Protein 3R1W (pdb70)

Solvent-accessible surface area: 18401 Å² total; per-residue (Å²): 111,15,57,11,62,6,100,71,80,67,14,72,74,26,109,135,17,0,8,0,70,23,1,5,0,0,0,50,1,84,5,21,59,18,2,1,0,0,0,13,0,0,0,0,1,20,45,39,68,2,116,3,12,21,100,1,3,1,9,0,18,0,3,0,2,1,16,30,57,19,143,72,41,113,55,13,75,42,0,38,2,12,46,16,0,17,0,6,6,8,0,0,0,20,3,0,52,3,16,47,73,1,40,2,14,23,20,0,2,0,22,33,24,0,72,1,65,53,33,0,16,1,23,27,27,1,22,0,40,86,48,84,77,0,84,51,14,49,8,6,99,23,86,87,7,71,101,74,95,83,8,56,134,114,41,99,55,49,2,78,67,6,3,27,12,21,30,131,6,0,58,92,0,45,90,62,28,7,59,101,147,61,2,56,11,64,4,98,76,78,67,15,53,78,29,108,137,18,0,8,0,58,24,1,4,0,0,0,33,1,76,6,19,57,19,2,2,0,0,0,12,0,1,0,0,1,20,44,37,60,0,66,10,18,25,102,1,4,2,8,1,18,0,2,0,2,2,15,31,59,22,127,55,42,116,57,10,78,39,0,59,4,14,48,12,1,18,0,7,6,9,0,0,0,21,3,0,55,2,17,47,63,1,43,0,12,21,20,0,2,0,31,30,23,0,78,2,67,52,30,0,20,1,12,28,26,1,24,0,38,82,46,76,70,0,83,51,19,48,7,5,102,29,89,88,3,71,96,82,95,86,31,70,91,114,42,99,48,49,4,70,64,8,2,21,17,20,25,129,5,0,65,92,0,48,92,63,24,8,47,84,148,60,3,57,11,64,6,101,72,78,68,14,97,65,28,110,135,17,0,8,0,60,24,1,5,0,0,0,35,2,67,5,20,57,18,0,2,0,0,0,12,0,0,0,0,1,20,42,37,59,0,70,9,17,20,93,1,3,0,8,0,18,0,2,0,3,2,17,30,60,21,122,60,44,116,56,11,75,38,0,61,5,13,48,15,0,18,0,6,5,9,0,0,0,21,3,0,56,3,17,47,73,1,43,1,13,27,21,0,3,0,30,28,23,0,75,1,68,52,31,0,22,1,20,28,26,1,24,0,39,82,47,81,66,0,82,53,12,51,12,4,113,30,89,84,4,92,96,78,96,82,12,67,76,79,39,107,64,50,5,79,71,6,2,19,18,21,27,126,4,0,58,95,0,44,94,60,25,8,46,82

Structure (mmCIF, N/CA/C/O backbone):
data_3R1W
#
_entry.id   3R1W
#
_cell.length_a   54.071
_cell.length_b   89.943
_cell.length_c   54.720
_cell.angle_alpha   90.00
_cell.angle_beta   96.37
_cell.angle_gamma   90.00
#
_symmetry.space_group_name_H-M   'P 1 21 1'
#
loop_
_entity.id
_entity.type
_entity.pdbx_description
1 polymer 'carbonic anhydrase'
2 water water
#
loop_
_atom_site.group_PDB
_atom_site.id
_atom_site.type_symbol
_atom_site.label_atom_id
_atom_site.label_alt_id
_atom_site.label_comp_id
_atom_site.label_asym_id
_atom_site.label_entity_id
_atom_site.label_seq_id
_atom_site.pdbx_PDB_ins_code
_atom_site.Cartn_x
_atom_site.Cartn_y
_atom_site.Cartn_z
_atom_site.occupancy
_atom_site.B_iso_or_equiv
_atom_site.auth_seq_id
_atom_site.auth_comp_id
_atom_site.auth_asym_id
_atom_site.auth_atom_id
_atom_site.pdbx_PDB_model_num
ATOM 1 N N . THR A 1 10 ? 3.690 56.867 37.836 1.00 26.22 10 THR A N 1
ATOM 2 C CA . THR A 1 10 ? 2.935 55.712 37.355 1.00 16.72 10 THR A CA 1
ATOM 3 C C . THR A 1 10 ? 2.540 54.762 38.484 1.00 8.38 10 THR A C 1
ATOM 4 O O . THR A 1 10 ? 2.429 53.550 38.284 1.00 12.89 10 THR A O 1
ATOM 8 N N . SER A 1 11 ? 2.320 55.313 39.671 1.00 8.76 11 SER A N 1
ATOM 9 C CA . SER A 1 11 ? 1.863 54.511 40.803 1.00 6.28 11 SER A CA 1
ATOM 10 C C . SER A 1 11 ? 0.355 54.266 40.790 1.00 8.78 11 SER A C 1
ATOM 11 O O . SER A 1 11 ? -0.132 53.369 41.485 1.00 13.05 11 SER A O 1
ATOM 14 N N . VAL A 1 12 ? -0.383 55.086 40.040 1.00 8.08 12 VAL A N 1
ATOM 15 C CA . VAL A 1 12 ? -1.835 54.956 39.973 1.00 8.25 12 VAL A CA 1
ATOM 16 C C . VAL A 1 12 ? -2.255 54.946 38.501 1.00 11.53 12 VAL A C 1
ATOM 17 O O . VAL A 1 12 ? -2.331 55.994 37.857 1.00 13.80 12 VAL A O 1
ATOM 21 N N . ARG A 1 13 ? -2.548 53.761 37.986 1.00 6.32 13 ARG A N 1
ATOM 22 C CA . ARG A 1 13 ? -2.620 53.563 36.545 1.00 5.95 13 ARG A CA 1
ATOM 23 C C . ARG A 1 13 ? -4.017 53.265 36.045 1.00 7.98 13 ARG A C 1
ATOM 24 O O . ARG A 1 13 ? -4.721 52.422 36.597 1.00 8.26 13 ARG A O 1
ATOM 32 N N . THR A 1 14 ? -4.400 53.957 34.980 1.00 9.26 14 THR A N 1
ATOM 33 C CA . THR A 1 14 ? -5.644 53.669 34.282 1.00 9.36 14 THR A CA 1
ATOM 34 C C . THR A 1 14 ? -5.470 52.394 33.459 1.00 9.58 14 THR A C 1
ATOM 35 O O . THR A 1 14 ? -4.428 52.183 32.829 1.00 9.20 14 THR A O 1
ATOM 39 N N . TYR A 1 15 ? -6.485 51.543 33.482 1.00 10.40 15 TYR A N 1
ATOM 40 C CA . TYR A 1 15 ? -6.451 50.269 32.777 1.00 11.26 15 TYR A CA 1
ATOM 41 C C . TYR A 1 15 ? -7.745 50.095 32.000 1.00 11.46 15 TYR A C 1
ATOM 42 O O . TYR A 1 15 ? -8.828 50.039 32.588 1.00 8.53 15 TYR A O 1
ATOM 51 N N . GLN A 1 16 ? -7.625 50.004 30.677 1.00 13.91 16 GLN A N 1
ATOM 52 C CA . GLN A 1 16 ? -8.790 49.864 29.808 1.00 13.29 16 GLN A CA 1
ATOM 53 C C . GLN A 1 16 ? -9.828 50.930 30.139 1.00 11.50 16 GLN A C 1
ATOM 54 O O . GLN A 1 16 ? -11.019 50.646 30.248 1.00 12.94 16 GLN A O 1
ATOM 60 N N . GLY A 1 17 ? -9.360 52.160 30.314 1.00 10.12 17 GLY A N 1
ATOM 61 C CA . GLY A 1 17 ? -10.254 53.279 30.548 1.00 11.49 17 GLY A CA 1
ATOM 62 C C . GLY A 1 17 ? -10.748 53.439 31.974 1.00 13.66 17 GLY A C 1
ATOM 63 O O . GLY A 1 17 ? -11.426 54.422 32.283 1.00 13.26 17 GLY A O 1
ATOM 64 N N . ILE A 1 18 ? -10.417 52.488 32.844 1.00 10.16 18 ILE A N 1
ATOM 65 C CA . ILE A 1 18 ? -10.823 52.557 34.252 1.00 8.73 18 ILE A CA 1
ATOM 66 C C . ILE A 1 18 ? -9.687 53.087 35.123 1.00 10.62 18 ILE A C 1
ATOM 67 O O . ILE A 1 18 ? -8.589 52.520 35.132 1.00 11.62 18 ILE A O 1
ATOM 72 N N . SER A 1 19 ? -9.944 54.179 35.841 1.00 9.11 19 SER A N 1
ATOM 73 C CA . SER A 1 19 ? -8.935 54.781 36.714 1.00 13.08 19 SER A CA 1
ATOM 74 C C . SER A 1 19 ? -9.268 54.516 38.178 1.00 9.25 19 SER A C 1
ATOM 75 O O . SER A 1 19 ? -10.428 54.629 38.584 1.00 11.36 19 SER A O 1
ATOM 78 N N . PRO A 1 20 ? -8.253 54.163 38.979 1.00 8.49 20 PRO A N 1
ATOM 79 C CA . PRO A 1 20 ? -8.499 53.999 40.416 1.00 6.72 20 PRO A CA 1
ATOM 80 C C . PRO A 1 20 ? -9.192 55.224 41.009 1.00 11.37 20 PRO A C 1
ATOM 81 O O . PRO A 1 20 ? -8.888 56.356 40.626 1.00 11.71 20 PRO A O 1
ATOM 85 N N . LYS A 1 21 ? -10.136 54.989 41.914 1.00 6.94 21 LYS A N 1
ATOM 86 C CA . LYS A 1 21 ? -10.872 56.066 42.561 1.00 8.83 21 LYS A CA 1
ATOM 87 C C . LYS A 1 21 ? -10.320 56.259 43.964 1.00 15.81 21 LYS A C 1
ATOM 88 O O . LYS A 1 21 ? -10.360 55.336 44.774 1.00 13.70 21 LYS A O 1
ATOM 91 N N . LEU A 1 22 ? -9.790 57.444 44.243 1.00 14.01 22 LEU A N 1
ATOM 92 C CA . LEU A 1 22 ? -9.173 57.706 45.541 1.00 11.63 22 LEU A CA 1
ATOM 93 C C . LEU A 1 22 ? -10.030 58.659 46.364 1.00 16.20 22 LEU A C 1
ATOM 94 O O . LEU A 1 22 ? -10.491 59.683 45.858 1.00 17.10 22 LEU A O 1
ATOM 99 N N . GLY A 1 23 ? -10.253 58.315 47.629 1.00 13.21 23 GLY A N 1
ATOM 100 C CA . GLY A 1 23 ? -11.022 59.166 48.517 1.00 12.15 23 GLY A CA 1
ATOM 101 C C . GLY A 1 23 ? -10.200 60.337 49.024 1.00 13.37 23 GLY A C 1
ATOM 102 O O . GLY A 1 23 ? -9.116 60.623 48.513 1.00 15.34 23 GLY A O 1
ATOM 103 N N . GLU A 1 24 ? -10.704 61.006 50.053 1.00 7.55 24 GLU A N 1
ATOM 104 C CA . GLU A 1 24 ? -10.030 62.178 50.603 1.00 8.80 24 GLU A CA 1
ATOM 105 C C . GLU A 1 24 ? -8.760 61.799 51.362 1.00 9.90 24 GLU A C 1
ATOM 106 O O . GLU A 1 24 ? -8.775 60.877 52.173 1.00 7.98 24 GLU A O 1
ATOM 112 N N . ARG A 1 25 ? -7.673 62.521 51.095 1.00 10.03 25 ARG A N 1
ATOM 113 C CA . ARG A 1 25 ? -6.429 62.370 51.851 1.00 7.93 25 ARG A CA 1
ATOM 114 C C . ARG A 1 25 ? -5.816 60.972 51.727 1.00 10.86 25 ARG A C 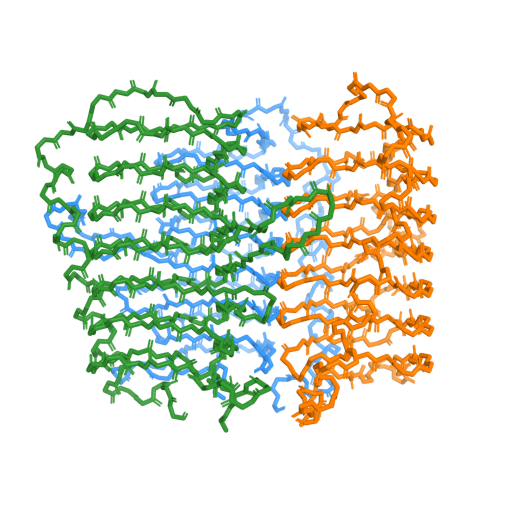1
ATOM 115 O O . ARG A 1 25 ? -5.149 60.505 52.643 1.00 9.48 25 ARG A O 1
ATOM 123 N N . VAL A 1 26 ? -6.047 60.298 50.606 1.00 4.50 26 VAL A N 1
ATOM 124 C CA . VAL A 1 26 ? -5.431 58.988 50.413 1.00 7.54 26 VAL A CA 1
ATOM 125 C C . VAL A 1 26 ? -3.934 59.147 50.129 1.00 6.14 26 VAL A C 1
ATOM 126 O O . VAL A 1 26 ? -3.535 60.016 49.356 1.00 8.62 26 VAL A O 1
ATOM 130 N N . PHE A 1 27 ? -3.114 58.320 50.769 1.00 5.85 27 PHE A N 1
ATOM 131 C CA . PHE A 1 27 ? -1.678 58.290 50.503 1.00 7.29 27 PHE A CA 1
ATOM 132 C C . PHE A 1 27 ? -1.339 57.051 49.694 1.00 6.26 27 PHE A C 1
ATOM 133 O O . PHE A 1 27 ? -1.629 55.928 50.115 1.00 8.72 27 PHE A O 1
ATOM 141 N N . VAL A 1 28 ? -0.753 57.259 48.520 1.00 7.48 28 VAL A N 1
ATOM 142 C CA . VAL A 1 28 ? -0.188 56.153 47.750 1.00 3.51 28 VAL A CA 1
ATOM 143 C C . VAL A 1 28 ? 1.282 56.469 47.523 1.00 3.42 28 VAL A C 1
ATOM 144 O O . VAL A 1 28 ? 1.620 57.441 46.832 1.00 6.91 28 VAL A O 1
ATOM 148 N N . ASP A 1 29 ? 2.176 55.657 48.086 1.00 3.47 29 ASP A N 1
ATOM 149 C CA . ASP A 1 29 ? 3.588 55.911 47.864 1.00 6.23 29 ASP A CA 1
ATOM 150 C C . ASP A 1 29 ? 3.924 55.866 46.371 1.00 6.73 29 ASP A C 1
ATOM 151 O O . ASP A 1 29 ? 3.353 55.081 45.622 1.00 5.76 29 ASP A O 1
ATOM 156 N N . ARG A 1 30 ? 4.853 56.711 45.942 1.00 5.74 30 ARG A N 1
ATOM 157 C CA . ARG A 1 30 ? 5.217 56.761 44.531 1.00 6.73 30 ARG A CA 1
ATOM 158 C C . ARG A 1 30 ? 5.801 55.430 44.026 1.00 8.30 30 ARG A C 1
ATOM 159 O O . ARG A 1 30 ? 5.838 55.175 42.819 1.00 7.00 30 ARG A O 1
ATOM 167 N N . SER A 1 31 ? 6.262 54.590 44.945 1.00 9.32 31 SER A N 1
ATOM 168 C CA . SER A 1 31 ? 6.851 53.294 44.573 1.00 9.30 31 SER A CA 1
ATOM 169 C C . SER A 1 31 ? 5.835 52.156 44.555 1.00 7.02 31 SER A C 1
ATOM 170 O O . SER A 1 31 ? 6.180 51.031 44.199 1.00 7.44 31 SER A O 1
ATOM 173 N N . SER A 1 32 ? 4.596 52.421 44.963 1.00 3.03 32 SER A N 1
ATOM 174 C CA . SER A 1 32 ? 3.593 51.362 44.910 1.00 5.89 32 SER A CA 1
ATOM 175 C C . SER A 1 32 ? 2.963 51.337 43.522 1.00 5.68 32 SER A C 1
ATOM 176 O O . SER A 1 32 ? 3.165 52.249 42.722 1.00 7.27 32 SER A O 1
ATOM 179 N N . VAL A 1 33 ? 2.209 50.286 43.232 1.00 3.64 33 VAL A N 1
ATOM 180 C CA . VAL A 1 33 ? 1.612 50.154 41.906 1.00 3.20 33 VAL A CA 1
ATOM 181 C C . VAL A 1 33 ? 0.144 49.801 42.065 1.00 6.91 33 VAL A C 1
ATOM 182 O O . VAL A 1 33 ? -0.177 48.715 42.543 1.00 6.27 33 VAL A O 1
ATOM 186 N N . ILE A 1 34 ? -0.737 50.726 41.675 1.00 4.72 34 ILE A N 1
ATOM 187 C CA . ILE A 1 34 ? -2.182 50.489 41.707 1.00 3.24 34 ILE A CA 1
ATOM 188 C C . ILE A 1 34 ? -2.732 50.573 40.287 1.00 5.43 34 ILE A C 1
ATOM 189 O O . ILE A 1 34 ? -2.502 51.554 39.579 1.00 7.13 34 ILE A O 1
ATOM 194 N N . ILE A 1 35 ? -3.433 49.524 39.869 1.00 5.24 35 ILE A N 1
ATOM 195 C CA . ILE A 1 35 ? -3.879 49.409 38.476 1.00 3.25 35 ILE A CA 1
ATOM 196 C C . ILE A 1 35 ? -5.385 49.179 38.362 1.00 6.15 35 ILE A C 1
ATOM 197 O O . ILE A 1 35 ? -5.933 48.247 38.966 1.00 6.53 35 ILE A O 1
ATOM 202 N N . GLY A 1 36 ? -6.054 50.026 37.578 1.00 6.00 36 GLY A N 1
ATOM 203 C CA . GLY A 1 36 ? -7.409 49.737 37.140 1.00 7.22 36 GLY A CA 1
ATOM 204 C C . GLY A 1 36 ? -8.538 49.966 38.125 1.00 6.01 36 GLY A C 1
ATOM 205 O O . GLY A 1 36 ? -8.641 51.028 38.743 1.00 7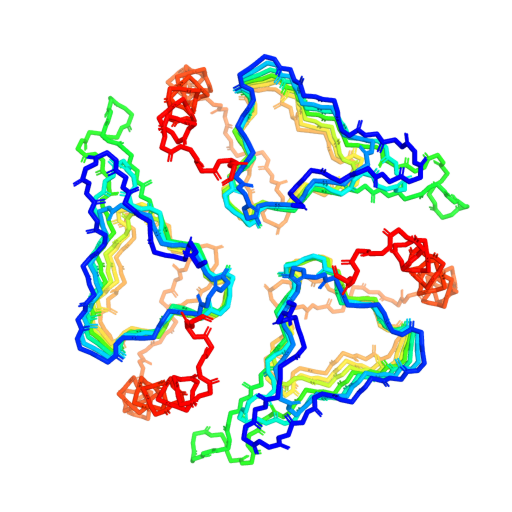.52 36 GLY A O 1
ATOM 206 N N . ASP A 1 37 ? -9.389 48.950 38.255 1.00 4.24 37 ASP A N 1
ATOM 207 C CA . ASP A 1 37 ? -10.665 49.060 38.947 1.00 8.10 37 ASP A CA 1
ATOM 208 C C . ASP A 1 37 ? -10.470 48.895 40.444 1.00 9.64 37 ASP A C 1
ATOM 209 O O . ASP A 1 37 ? -10.846 47.880 41.020 1.00 8.26 37 ASP A O 1
ATOM 214 N N . VAL A 1 38 ? -9.860 49.906 41.052 1.00 5.16 38 VAL A N 1
ATOM 215 C CA . VAL A 1 38 ? -9.562 49.909 42.477 1.00 5.05 38 VAL A CA 1
ATOM 216 C C . VAL A 1 38 ? -10.148 51.174 43.095 1.00 7.46 38 VAL A C 1
ATOM 217 O O . VAL A 1 38 ? -9.900 52.265 42.602 1.00 10.36 38 VAL A O 1
ATOM 221 N N . GLU A 1 39 ? -10.903 51.024 44.179 1.00 7.39 39 GLU A N 1
ATOM 222 C CA . GLU A 1 39 ? -11.393 52.172 44.936 1.00 6.66 39 GLU A CA 1
ATOM 223 C C . GLU A 1 39 ? -10.812 52.154 46.340 1.00 7.46 39 GLU A C 1
ATOM 224 O O . GLU A 1 39 ? -10.839 51.123 47.020 1.00 8.61 39 GLU A O 1
ATOM 230 N N . LEU A 1 40 ? -10.275 53.293 46.768 1.00 7.54 40 LEU A N 1
ATOM 231 C CA . LEU A 1 40 ? -9.733 53.421 48.121 1.00 9.95 40 LEU A CA 1
ATOM 232 C C . LEU A 1 40 ? -10.510 54.501 48.867 1.00 9.22 40 LEU A C 1
ATOM 233 O O . LEU A 1 40 ? -10.609 55.631 48.390 1.00 8.67 40 LEU A O 1
ATOM 238 N N . GLY A 1 41 ? -11.041 54.154 50.039 1.00 6.90 41 GLY A N 1
ATOM 239 C CA . GLY A 1 41 ? -11.797 55.093 50.854 1.00 6.83 41 GLY A CA 1
ATOM 240 C C . GLY A 1 41 ? -10.956 56.208 51.459 1.00 9.96 41 GLY A C 1
ATOM 241 O O . GLY A 1 41 ? -9.722 56.201 51.370 1.00 8.93 41 GLY A O 1
ATOM 242 N N . ASP A 1 42 ? -11.624 57.173 52.093 1.00 6.79 42 ASP A N 1
ATOM 243 C CA . ASP A 1 42 ? -10.912 58.299 52.707 1.00 8.72 42 ASP A CA 1
ATOM 244 C C . ASP A 1 42 ? -9.873 57.808 53.716 1.00 7.11 42 ASP A C 1
ATOM 245 O O . ASP A 1 42 ? -10.127 56.854 54.450 1.00 5.65 42 ASP A O 1
ATOM 250 N N . ASP A 1 43 ? -8.718 58.475 53.738 1.00 4.51 43 ASP A N 1
ATOM 251 C CA . ASP A 1 43 ? -7.667 58.259 54.737 1.00 8.15 43 ASP A CA 1
ATOM 252 C C . ASP A 1 43 ? -6.972 56.901 54.662 1.00 3.46 43 ASP A C 1
ATOM 253 O O . ASP A 1 43 ? -6.257 56.511 55.590 1.00 7.19 43 ASP A O 1
ATOM 258 N N . CYS A 1 44 ? -7.168 56.198 53.549 1.00 3.86 44 CYS A N 1
ATOM 259 C 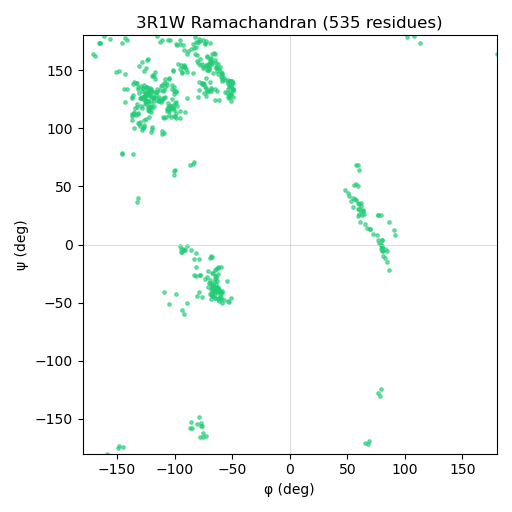CA . CYS A 1 44 ? -6.404 54.974 53.275 1.00 7.58 44 CYS A CA 1
ATOM 260 C C . CYS A 1 44 ? -4.955 55.285 52.955 1.00 7.29 44 CYS A C 1
ATOM 261 O O . CYS A 1 44 ? -4.620 56.387 52.485 1.00 8.07 44 CYS A O 1
ATOM 264 N N . SER A 1 45 ? -4.086 54.308 53.195 1.00 5.53 45 SER A N 1
ATOM 265 C CA . SER A 1 45 ? -2.677 54.475 52.862 1.00 6.05 45 SER A CA 1
ATOM 266 C C . SER A 1 45 ? -2.132 53.220 52.204 1.00 8.41 45 SER A C 1
ATOM 267 O O . SER A 1 45 ? -2.452 52.102 52.607 1.00 6.73 45 SER A O 1
ATOM 270 N N . VAL A 1 46 ? -1.324 53.421 51.172 1.00 8.01 46 VAL A N 1
ATOM 271 C CA . VAL A 1 46 ? -0.700 52.321 50.454 1.00 4.44 46 VAL A CA 1
ATOM 272 C C . VAL A 1 46 ? 0.787 52.597 50.465 1.00 4.81 46 VAL A C 1
ATOM 273 O O . VAL A 1 46 ? 1.248 53.647 49.991 1.00 4.68 46 VAL A O 1
ATOM 277 N N . TRP A 1 47 ? 1.533 51.656 51.029 1.00 5.92 47 TRP A N 1
ATOM 278 C CA . TRP A 1 47 ? 2.910 51.908 51.453 1.00 7.59 47 TRP A CA 1
ATOM 279 C C . TRP A 1 47 ? 3.930 51.421 50.411 1.00 8.16 47 TRP A C 1
ATOM 280 O O . TRP A 1 47 ? 3.548 50.801 49.413 1.00 6.88 47 TRP A O 1
ATOM 291 N N . PRO A 1 48 ? 5.219 51.743 50.607 1.00 6.49 48 PRO A N 1
ATOM 292 C CA . PRO A 1 48 ? 6.199 51.421 49.560 1.00 6.92 48 PRO A CA 1
ATOM 293 C C . PRO A 1 48 ? 6.148 49.983 49.029 1.00 5.74 48 PRO A C 1
ATOM 294 O O . PRO A 1 48 ? 6.060 49.014 49.790 1.00 5.07 48 PRO A O 1
ATOM 298 N N . LEU A 1 49 ? 6.168 49.874 47.703 1.00 7.50 49 LEU A N 1
ATOM 299 C CA . LEU A 1 49 ? 6.320 48.597 47.014 1.00 6.88 49 LEU A CA 1
ATOM 300 C C . LEU A 1 49 ? 5.168 47.608 47.249 1.00 6.63 49 LEU A C 1
ATOM 301 O O . LEU A 1 49 ? 5.354 46.395 47.189 1.00 9.44 49 LEU A O 1
ATOM 306 N N . ALA A 1 50 ? 3.970 48.139 47.491 1.00 3.67 50 ALA A N 1
ATOM 307 C CA . ALA A 1 50 ? 2.762 47.319 47.520 1.00 4.09 50 ALA A CA 1
ATOM 308 C C . ALA A 1 50 ? 2.126 47.331 46.127 1.00 5.64 50 ALA A C 1
ATOM 309 O O . ALA A 1 50 ? 2.279 48.300 45.386 1.00 6.97 50 ALA A O 1
ATOM 311 N N . VAL A 1 51 ? 1.402 46.265 45.786 1.00 4.61 51 VAL A N 1
ATOM 312 C CA . VAL A 1 51 ? 0.735 46.174 44.486 1.00 2.91 51 VAL A CA 1
ATOM 313 C C . VAL A 1 51 ? -0.740 45.929 44.717 1.00 4.00 51 VAL A C 1
ATOM 314 O O . VAL A 1 51 ? -1.112 45.062 45.509 1.00 5.29 51 VAL A O 1
ATOM 318 N N . ILE A 1 52 ? -1.582 46.719 44.060 1.00 2.87 52 ILE A N 1
ATOM 319 C CA . ILE A 1 52 ? -3.015 46.496 44.120 1.00 2.82 52 ILE A CA 1
ATOM 320 C C . ILE A 1 52 ? -3.494 46.428 42.677 1.00 5.30 52 ILE A C 1
ATOM 321 O O . ILE A 1 52 ? -3.632 47.452 42.019 1.00 5.21 52 ILE A O 1
ATOM 326 N N . ARG A 1 53 ? -3.698 45.217 42.166 1.00 2.41 53 ARG A N 1
ATOM 327 C CA . ARG A 1 53 ? -3.919 45.058 40.717 1.00 3.31 53 ARG A CA 1
ATOM 328 C C . ARG A 1 53 ? -5.352 44.644 40.400 1.00 6.78 53 ARG A C 1
ATOM 329 O O . ARG A 1 53 ? -5.712 43.472 40.485 1.00 8.75 53 ARG A O 1
ATOM 337 N N . GLY A 1 54 ? -6.169 45.633 40.051 1.00 3.43 54 GLY A N 1
ATOM 338 C CA . GLY A 1 54 ? -7.568 45.407 39.732 1.00 5.26 54 GLY A CA 1
ATOM 339 C C . GLY A 1 54 ? -7.824 45.378 38.238 1.00 5.38 54 GLY A C 1
ATOM 340 O O . GLY A 1 54 ? -8.566 46.218 37.702 1.00 7.39 54 GLY A O 1
ATOM 341 N N . ASP A 1 55 ? -7.224 44.401 37.562 1.00 5.81 55 ASP A N 1
ATOM 342 C CA . ASP A 1 55 ? -7.404 44.273 36.121 1.00 6.49 55 ASP A CA 1
ATOM 343 C C . ASP A 1 55 ? -8.574 43.349 35.755 1.00 11.40 55 ASP A C 1
ATOM 344 O O . ASP A 1 55 ? -9.532 43.786 35.113 1.00 14.56 55 ASP A O 1
ATOM 349 N N . MET A 1 56 ? -8.504 42.094 36.191 1.00 8.66 56 MET A N 1
ATOM 350 C CA . MET A 1 56 ? -9.493 41.081 35.811 1.00 11.92 56 MET A CA 1
ATOM 351 C C . MET A 1 56 ? -10.738 41.071 36.698 1.00 10.23 56 MET A C 1
ATOM 352 O O . MET A 1 56 ? -11.676 40.321 36.443 1.00 11.24 56 MET A O 1
ATOM 357 N N . HIS A 1 57 ? -10.739 41.890 37.746 1.00 10.12 57 HIS A N 1
ATOM 358 C CA . HIS A 1 57 ? -11.898 42.016 38.621 1.00 10.11 57 HIS A CA 1
ATOM 359 C C . HIS A 1 57 ? -11.687 43.275 39.427 1.00 9.16 57 HIS A C 1
ATOM 360 O O . HIS A 1 57 ? -10.626 43.884 39.324 1.00 10.77 57 HIS A O 1
ATOM 367 N N . HIS A 1 58 ? -12.680 43.678 40.218 1.00 9.63 58 HIS A N 1
ATOM 368 C CA . HIS A 1 58 ? -12.568 44.922 40.971 1.00 6.77 58 HIS A CA 1
ATOM 369 C C . HIS A 1 58 ? -12.105 44.721 42.417 1.00 5.18 58 HIS A C 1
ATOM 370 O O . HIS A 1 58 ? -12.276 43.646 43.011 1.00 7.59 58 HIS A O 1
ATOM 377 N N . ILE A 1 59 ? -11.508 45.777 42.955 1.00 9.01 59 ILE A N 1
ATOM 378 C CA . ILE A 1 59 ? -11.007 45.812 44.326 1.00 3.66 59 ILE A CA 1
ATOM 379 C C . ILE A 1 59 ? -11.567 47.049 45.012 1.00 6.82 59 ILE A C 1
ATOM 380 O O . ILE A 1 59 ? -11.487 48.157 44.470 1.00 8.54 59 ILE A O 1
ATOM 385 N N . ARG A 1 60 ? -12.094 46.865 46.222 1.00 5.69 60 ARG A N 1
ATOM 386 C CA . ARG A 1 60 ? -12.656 47.964 47.005 1.00 6.98 60 ARG A CA 1
ATOM 387 C C . ARG A 1 60 ? -12.074 47.943 48.407 1.00 10.21 60 ARG A C 1
ATOM 388 O O . ARG A 1 60 ? -12.136 46.930 49.072 1.00 10.31 60 ARG A O 1
ATOM 396 N N . ILE A 1 61 ? -11.517 49.072 48.829 1.00 5.89 61 ILE A N 1
ATOM 397 C CA . ILE A 1 61 ? -10.962 49.197 50.164 1.00 4.19 61 ILE A CA 1
ATOM 398 C C . ILE A 1 61 ? -11.657 50.331 50.895 1.00 11.87 61 ILE A C 1
ATOM 399 O O . ILE A 1 61 ? -11.826 51.422 50.346 1.00 11.03 61 ILE A O 1
ATOM 404 N N . GLY A 1 62 ? -12.054 50.066 52.136 1.00 8.54 62 GLY A N 1
ATOM 405 C CA . GLY A 1 62 ? -12.813 51.022 52.926 1.00 7.82 62 GLY A CA 1
ATOM 406 C C . GLY A 1 62 ? -11.972 52.162 53.464 1.00 12.79 62 GLY A C 1
ATOM 407 O O . GLY A 1 62 ? -10.842 52.378 53.036 1.00 14.64 62 GLY A O 1
ATOM 408 N N . ALA A 1 63 ? -12.526 52.888 54.426 1.00 7.43 63 ALA A N 1
ATOM 409 C CA . ALA A 1 63 ? -11.872 54.065 54.984 1.00 5.34 63 ALA A CA 1
ATOM 410 C C . ALA A 1 63 ? -10.858 53.735 56.090 1.00 6.59 63 ALA A C 1
ATOM 411 O O . ALA A 1 63 ? -11.049 52.795 56.856 1.00 7.13 63 ALA A O 1
ATOM 413 N N . ARG A 1 64 ? -9.798 54.539 56.185 1.00 4.21 64 ARG A N 1
ATOM 414 C CA . ARG A 1 64 ? -8.825 54.437 57.282 1.00 7.64 64 ARG A CA 1
ATOM 415 C C . ARG A 1 64 ? -8.099 53.092 57.322 1.00 9.50 64 ARG A C 1
ATOM 416 O O . ARG A 1 64 ? -7.757 52.593 58.393 1.00 7.63 64 ARG A O 1
ATOM 424 N N . THR A 1 65 ? -7.876 52.515 56.149 1.00 6.20 65 THR A N 1
ATOM 425 C CA . THR A 1 65 ? -7.249 51.202 56.033 1.00 5.99 65 THR A CA 1
ATOM 426 C C . THR A 1 65 ? -5.856 51.348 55.430 1.00 8.00 65 THR A C 1
ATOM 427 O O . THR A 1 65 ? -5.657 52.132 54.503 1.00 6.67 65 THR A O 1
ATOM 431 N N . SER A 1 66 ? -4.893 50.622 55.993 1.00 4.81 66 SER A N 1
ATOM 432 C CA . SER A 1 66 ? -3.533 50.640 55.469 1.00 3.24 66 SER A CA 1
ATOM 433 C C . SER A 1 66 ? -3.212 49.360 54.703 1.00 6.28 66 SER A C 1
ATOM 434 O O . SER A 1 66 ? -3.643 48.271 55.082 1.00 5.61 66 SER A O 1
ATOM 437 N N . VAL A 1 67 ? -2.460 49.511 53.616 1.00 4.82 67 VAL A N 1
ATOM 438 C CA . VAL A 1 67 ? -1.953 48.377 52.856 1.00 4.18 67 VAL A CA 1
ATOM 439 C C . VAL A 1 67 ? -0.441 48.508 52.914 1.00 5.72 67 VAL A C 1
ATOM 440 O O . VAL A 1 67 ? 0.141 49.296 52.177 1.00 6.18 67 VAL A O 1
ATOM 444 N N . GLN A 1 68 ? 0.195 47.751 53.804 1.00 5.70 68 GLN A N 1
ATOM 445 C CA . GLN A 1 68 ? 1.596 48.018 54.131 1.00 3.85 68 GLN A CA 1
ATOM 446 C C . GLN A 1 68 ? 2.619 47.450 53.142 1.00 6.13 68 GLN A C 1
ATOM 447 O O . GLN A 1 68 ? 2.266 46.744 52.181 1.00 7.50 68 GLN A O 1
ATOM 453 N N . ASP A 1 69 ? 3.880 47.807 53.386 1.00 5.87 69 ASP A N 1
ATOM 454 C CA . ASP A 1 69 ? 4.981 47.625 52.440 1.00 7.29 69 ASP A CA 1
ATOM 455 C C . ASP A 1 69 ? 5.080 46.215 51.885 1.00 6.26 69 ASP A C 1
ATOM 456 O O . ASP A 1 69 ? 5.104 45.248 52.633 1.00 6.99 69 ASP A O 1
ATOM 461 N N . GLY A 1 70 ? 5.162 46.108 50.560 1.00 5.15 70 GLY A N 1
ATOM 462 C CA . GLY A 1 70 ? 5.386 44.829 49.921 1.00 7.61 70 GLY A CA 1
ATOM 463 C C . GLY A 1 70 ? 4.182 43.919 49.866 1.00 9.62 70 GLY A C 1
ATOM 464 O O . GLY A 1 70 ? 4.313 42.765 49.463 1.00 9.06 70 GLY A O 1
ATOM 465 N N . SER A 1 71 ? 3.009 44.426 50.251 1.00 5.01 71 SER A N 1
ATOM 466 C CA . SER A 1 71 ? 1.785 43.625 50.159 1.00 5.38 71 SER A CA 1
ATOM 467 C C . SER A 1 71 ? 1.383 43.465 48.700 1.00 5.92 71 SER A C 1
ATOM 468 O O . SER A 1 71 ? 1.670 44.328 47.881 1.00 8.56 71 SER A O 1
ATOM 471 N N . VAL A 1 72 ? 0.733 42.357 48.371 1.00 3.93 72 VAL A N 1
ATOM 472 C CA . VAL A 1 72 ? 0.161 42.214 47.033 1.00 6.02 72 VAL A CA 1
ATOM 473 C C . VAL A 1 72 ? -1.309 41.873 47.182 1.00 5.60 72 VAL A C 1
ATOM 474 O O . VAL A 1 72 ? -1.662 40.944 47.919 1.00 4.74 72 VAL A O 1
ATOM 478 N N . LEU A 1 73 ? -2.152 42.649 46.502 1.00 4.84 73 LEU A N 1
ATOM 479 C CA . LEU A 1 73 ? -3.602 42.470 46.535 1.00 4.62 73 LEU A CA 1
ATOM 480 C C . LEU A 1 73 ? -4.072 42.201 45.112 1.00 5.52 73 LEU A C 1
ATOM 481 O O . LEU A 1 73 ? -3.859 43.016 44.216 1.00 6.99 73 LEU A O 1
ATOM 486 N N . HIS A 1 74 ? -4.709 41.061 44.897 1.00 5.35 74 HIS A N 1
ATOM 487 C CA . HIS A 1 74 ? -5.176 40.721 43.558 1.00 2.79 74 HIS A CA 1
ATOM 488 C C . HIS A 1 74 ? -6.490 39.960 43.648 1.00 3.69 74 HIS A C 1
ATOM 489 O O . HIS A 1 74 ? -7.046 39.798 44.731 1.00 6.62 74 HIS A O 1
ATOM 496 N N . ILE A 1 75 ? -6.955 39.486 42.495 1.00 8.34 75 ILE A N 1
ATOM 497 C CA . ILE A 1 75 ? -8.296 38.928 42.346 1.00 12.85 75 ILE A CA 1
ATOM 498 C C . ILE A 1 75 ? -8.262 37.722 41.413 1.00 18.38 75 ILE A C 1
ATOM 499 O O . ILE A 1 75 ? -7.222 37.404 40.837 1.00 15.84 75 ILE A O 1
ATOM 504 N N . THR A 1 76 ? -9.399 37.057 41.237 1.00 21.17 76 THR A N 1
ATOM 505 C CA . THR A 1 76 ? -9.441 35.926 40.312 1.00 21.82 76 THR A CA 1
ATOM 506 C C . THR A 1 76 ? -10.439 36.165 39.202 1.00 19.22 76 THR A C 1
ATOM 507 O O . THR A 1 76 ? -11.558 36.581 39.467 1.00 11.44 76 THR A O 1
ATOM 511 N N . HIS A 1 77 ? -10.024 35.925 37.958 1.00 18.16 77 HIS A N 1
ATOM 512 C CA . HIS A 1 77 ? -10.893 36.215 36.826 1.00 24.96 77 HIS A CA 1
ATOM 513 C C . HIS A 1 77 ? -11.995 35.171 36.703 1.00 21.37 77 HIS A C 1
ATOM 514 O O . HIS A 1 77 ? -11.836 34.028 37.130 1.00 18.94 77 HIS A O 1
ATOM 521 N N . ALA A 1 78 ? -13.120 35.595 36.142 1.00 21.79 78 ALA A N 1
ATOM 522 C CA . ALA A 1 78 ? -14.273 34.726 35.992 1.00 25.00 78 ALA A CA 1
ATOM 523 C C . ALA A 1 78 ? -14.082 33.817 34.791 1.00 27.80 78 ALA A C 1
ATOM 524 O O . ALA A 1 78 ? -13.799 34.287 33.690 1.00 29.46 78 ALA A O 1
ATOM 526 N N . SER A 1 79 ? -14.230 32.515 35.016 1.00 27.70 79 SER A N 1
ATOM 527 C CA . SER A 1 79 ? -14.145 31.520 33.953 1.00 27.79 79 SER A CA 1
ATOM 528 C C . SER A 1 79 ? -14.914 30.285 34.392 1.00 26.70 79 SER A C 1
ATOM 529 O O . SER A 1 79 ? -15.403 30.223 35.523 1.00 22.44 79 SER A O 1
ATOM 532 N N . ASP A 1 80 ? -15.002 29.296 33.505 1.00 31.14 80 ASP A N 1
ATOM 533 C CA . ASP A 1 80 ? -15.595 28.013 33.866 1.00 32.16 80 ASP A CA 1
ATOM 534 C C . ASP A 1 80 ? -14.910 27.433 35.106 1.00 29.47 80 ASP A C 1
ATOM 535 O O . ASP A 1 80 ? -15.544 26.743 35.909 1.00 26.67 80 ASP A O 1
ATOM 540 N N . TYR A 1 81 ? -13.620 27.731 35.260 1.00 24.95 81 TYR A N 1
ATOM 541 C CA . TYR A 1 81 ? -12.850 27.267 36.414 1.00 29.36 81 TYR A CA 1
ATOM 542 C C . TYR A 1 81 ? -13.258 27.986 37.704 1.00 35.65 81 TYR A C 1
ATOM 543 O O . TYR A 1 81 ? -13.274 27.384 38.780 1.00 38.33 81 TYR A O 1
ATOM 552 N N . ASN A 1 82 ? -13.574 29.275 37.588 1.00 34.09 82 ASN A N 1
ATOM 553 C CA . ASN A 1 82 ? -14.084 30.064 38.711 1.00 32.33 82 ASN A CA 1
ATOM 554 C C . ASN A 1 82 ? -15.255 30.942 38.270 1.00 28.32 82 ASN A C 1
ATOM 555 O O . ASN A 1 82 ? -15.086 32.141 38.045 1.00 19.11 82 ASN A O 1
ATOM 560 N N . PRO A 1 83 ? -16.447 30.343 38.129 1.00 25.25 83 PRO A N 1
ATOM 561 C CA . PRO A 1 83 ? -17.593 31.109 37.631 1.00 26.07 83 PRO A CA 1
ATOM 562 C C . PRO A 1 83 ? -17.799 32.383 38.443 1.00 27.48 83 PRO A C 1
ATOM 563 O O . PRO A 1 83 ? -17.892 32.327 39.673 1.00 29.66 83 PRO A O 1
ATOM 567 N N . GLY A 1 84 ? -17.849 33.520 37.757 1.00 22.67 84 GLY A N 1
ATOM 568 C CA . GLY A 1 84 ? -18.031 34.806 38.411 1.00 20.28 84 GLY A CA 1
ATOM 569 C C . GLY A 1 84 ? -16.739 35.446 38.900 1.00 19.64 84 GLY A C 1
ATOM 570 O O . GLY A 1 84 ? -16.673 36.661 39.092 1.00 22.44 84 GLY A O 1
ATOM 571 N N . GLY A 1 85 ? -15.709 34.630 39.102 1.00 18.07 85 GLY A N 1
ATOM 572 C CA . GLY A 1 85 ? -14.449 35.116 39.640 1.00 11.66 85 GLY A CA 1
ATOM 573 C C . GLY A 1 85 ? -14.582 35.538 41.094 1.00 22.14 85 GLY A C 1
ATOM 574 O O . GLY A 1 85 ? -15.597 35.280 41.741 1.00 16.63 85 GLY A O 1
ATOM 575 N N . TYR A 1 86 ? -13.548 36.196 41.612 1.00 17.49 86 TYR A N 1
ATOM 576 C CA . TYR A 1 86 ? -13.543 36.662 42.994 1.00 15.34 86 TYR A CA 1
ATOM 577 C C . TYR A 1 86 ? -13.013 38.094 43.032 1.00 14.07 86 TYR A C 1
ATOM 578 O O . TYR A 1 86 ? -11.851 38.318 42.707 1.00 15.64 86 TYR A O 1
ATOM 587 N N . PRO A 1 87 ? -13.862 39.069 43.403 1.00 15.04 87 PRO A N 1
ATOM 588 C CA . PRO A 1 87 ? -13.325 40.415 43.629 1.00 8.80 87 PRO A CA 1
ATOM 589 C C . PRO A 1 87 ? -12.680 40.469 45.007 1.00 9.97 87 PRO A C 1
ATOM 590 O O . PRO A 1 87 ? -12.751 39.491 45.756 1.00 11.15 87 PRO A O 1
ATOM 594 N N . LEU A 1 88 ? -12.044 41.587 45.330 1.00 6.04 88 LEU A N 1
ATOM 595 C CA . LEU A 1 88 ? -11.382 41.746 46.618 1.00 7.34 88 LEU A CA 1
ATOM 596 C C . LEU A 1 88 ? -12.039 42.919 47.341 1.00 11.45 88 LEU A C 1
ATOM 597 O O . LEU A 1 88 ? -12.006 44.055 46.862 1.00 10.08 88 LEU A O 1
ATOM 602 N N . ILE A 1 89 ? -12.643 42.639 48.490 1.00 5.25 89 ILE A N 1
ATOM 603 C CA . ILE A 1 89 ? -13.377 43.652 49.229 1.00 4.98 89 ILE A CA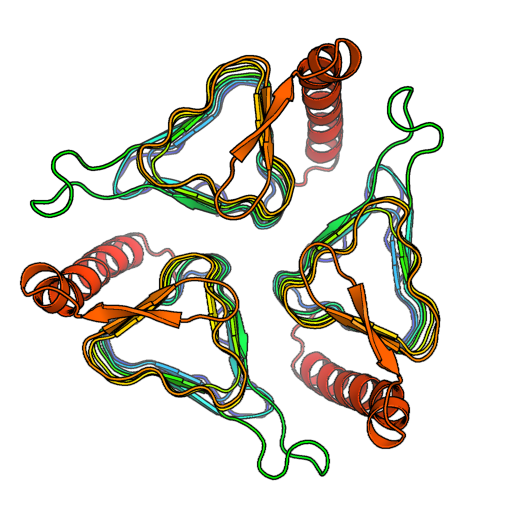 1
ATOM 604 C C . ILE A 1 89 ? -12.799 43.758 50.631 1.00 9.55 89 ILE A C 1
ATOM 605 O O . ILE A 1 89 ? -12.743 42.761 51.349 1.00 10.13 89 ILE A O 1
ATOM 610 N N . ILE A 1 90 ? -12.377 44.964 51.012 1.00 5.43 90 ILE A N 1
ATOM 611 C CA . ILE A 1 90 ? -11.758 45.204 52.319 1.00 5.08 90 ILE A CA 1
ATOM 612 C C . ILE A 1 90 ? -12.441 46.366 53.014 1.00 5.49 90 ILE A C 1
ATOM 613 O O . ILE A 1 90 ? -12.691 47.405 52.401 1.00 7.49 90 ILE A O 1
ATOM 618 N N . GLY A 1 91 ? -12.711 46.203 54.305 1.00 5.17 91 GLY A N 1
ATOM 619 C CA . GLY A 1 91 ? -13.515 47.168 55.027 1.00 7.21 91 GLY A CA 1
ATOM 620 C C . GLY A 1 91 ? -12.739 48.330 55.603 1.00 8.53 91 GLY A C 1
ATOM 621 O O . GLY A 1 91 ? -11.639 48.650 55.140 1.00 5.66 91 GLY A O 1
ATOM 622 N N . ASP A 1 92 ? -13.324 48.958 56.626 1.00 7.51 92 ASP A N 1
ATOM 623 C CA . ASP A 1 92 ? -12.746 50.129 57.283 1.00 3.68 92 ASP A CA 1
ATOM 624 C C . ASP A 1 92 ? -11.886 49.737 58.476 1.00 4.80 92 ASP A C 1
ATOM 625 O O . ASP A 1 92 ? -12.121 48.706 59.127 1.00 7.53 92 ASP A O 1
ATOM 630 N N . ASP A 1 93 ? -10.922 50.597 58.797 1.00 5.45 93 ASP A N 1
ATOM 631 C CA . ASP A 1 93 ? -10.073 50.415 59.972 1.00 5.17 93 ASP A CA 1
ATOM 632 C C . ASP A 1 93 ? -9.369 49.068 59.929 1.00 8.31 93 ASP A C 1
ATOM 633 O O . ASP A 1 93 ? -9.243 48.397 60.957 1.00 8.67 93 ASP A O 1
ATOM 638 N N . VAL A 1 94 ? -8.935 48.672 58.735 1.00 6.37 94 VAL A N 1
ATOM 639 C CA . VAL A 1 94 ? -8.219 47.415 58.549 1.00 3.52 94 VAL A CA 1
ATOM 640 C C . VAL A 1 94 ? -6.736 47.719 58.450 1.00 7.18 94 VAL A C 1
ATOM 641 O O . VAL A 1 94 ? -6.340 48.674 57.790 1.00 7.50 94 VAL A O 1
ATOM 645 N N . THR A 1 95 ? -5.919 46.935 59.145 1.00 6.39 95 THR A N 1
ATOM 646 C CA . THR A 1 95 ? -4.476 47.075 59.027 1.00 6.42 95 THR A CA 1
ATOM 647 C C . THR A 1 95 ? -3.966 45.840 58.300 1.00 10.48 95 THR A C 1
ATOM 648 O O . THR A 1 95 ? -3.997 44.735 58.845 1.00 10.70 95 THR A O 1
ATOM 652 N N . ILE A 1 96 ? -3.531 46.030 57.056 1.00 5.40 96 ILE A N 1
ATOM 653 C CA . ILE A 1 96 ? -2.932 44.945 56.278 1.00 5.19 96 ILE A CA 1
ATOM 654 C C . ILE A 1 96 ? -1.414 45.024 56.429 1.00 9.66 96 ILE A C 1
ATOM 655 O O . ILE A 1 96 ? -0.774 45.940 55.906 1.00 4.92 96 ILE A O 1
ATOM 660 N N . GLY A 1 97 ? -0.846 44.066 57.159 1.00 12.67 97 GLY A N 1
ATOM 661 C CA . GLY A 1 97 ? 0.570 44.088 57.492 1.00 8.81 97 GLY A CA 1
ATOM 662 C C . GLY A 1 97 ? 1.516 43.946 56.311 1.00 8.68 97 GLY A C 1
ATOM 663 O O . GLY A 1 97 ? 1.116 43.556 55.208 1.00 5.48 97 GLY A O 1
ATOM 664 N N . HIS A 1 98 ? 2.784 44.280 56.548 1.00 8.22 98 HIS A N 1
ATOM 665 C CA . HIS A 1 98 ? 3.815 44.193 55.514 1.00 7.45 98 HIS A CA 1
ATOM 666 C C . HIS A 1 98 ? 3.821 42.831 54.825 1.00 6.35 98 HIS A C 1
ATOM 667 O O . HIS A 1 98 ? 3.635 41.796 55.468 1.00 7.80 98 HIS A O 1
ATOM 674 N N . GLN A 1 99 ? 4.033 42.840 53.514 1.00 3.50 99 GLN A N 1
ATOM 675 C CA . GLN A 1 99 ? 4.183 41.599 52.762 1.00 5.71 99 GLN A CA 1
ATOM 676 C C . GLN A 1 99 ? 2.967 40.670 52.856 1.00 6.37 99 GLN A C 1
ATOM 677 O O . GLN A 1 99 ? 3.092 39.453 52.673 1.00 6.31 99 GLN A O 1
ATOM 683 N N . ALA A 1 100 ? 1.791 41.231 53.129 1.00 3.82 100 ALA A N 1
ATOM 684 C CA . ALA A 1 100 ? 0.584 40.413 53.145 1.00 6.69 100 ALA A CA 1
ATOM 685 C C . ALA A 1 100 ? 0.230 39.976 51.725 1.00 6.76 100 ALA A C 1
ATOM 686 O O . ALA A 1 100 ? 0.621 40.622 50.751 1.00 5.04 100 ALA A O 1
ATOM 688 N N . MET A 1 101 ? -0.498 38.869 51.610 1.00 3.93 101 MET A N 1
ATOM 689 C CA . MET A 1 101 ? -0.947 38.388 50.304 1.00 6.54 101 MET A CA 1
ATOM 690 C C . MET A 1 101 ? -2.460 38.197 50.349 1.00 6.90 101 MET A C 1
ATOM 691 O O . MET A 1 101 ? -2.956 37.264 50.996 1.00 6.95 101 MET A O 1
ATOM 696 N N . LEU A 1 102 ? -3.193 39.089 49.689 1.00 4.77 102 LEU A N 1
ATOM 697 C CA . LEU A 1 102 ? -4.657 39.006 49.692 1.00 4.93 102 LEU A CA 1
ATOM 698 C C . LEU A 1 102 ? -5.158 38.690 48.296 1.00 5.96 102 LEU A C 1
ATOM 699 O O . LEU A 1 102 ? -4.821 39.382 47.345 1.00 8.02 102 LEU A O 1
ATOM 704 N N . HIS A 1 103 ? -5.976 37.649 48.176 1.00 4.80 103 HIS A N 1
ATOM 705 C CA . HIS A 1 103 ? -6.404 37.215 46.851 1.00 4.97 103 HIS A CA 1
ATOM 706 C C . HIS A 1 103 ? -7.883 36.887 46.854 1.00 10.34 103 HIS A C 1
ATOM 707 O O . HIS A 1 103 ? -8.299 35.906 47.472 1.00 9.07 103 HIS A O 1
ATOM 714 N N . GLY A 1 104 ? -8.678 37.719 46.182 1.00 7.40 104 GLY A N 1
ATOM 715 C CA . GLY A 1 104 ? -10.092 37.436 45.955 1.00 6.56 104 GLY A CA 1
ATOM 716 C C . GLY A 1 104 ? -10.918 37.123 47.189 1.00 7.13 104 GLY A C 1
ATOM 717 O O . GLY A 1 104 ? -11.833 36.287 47.148 1.00 8.76 104 GLY A O 1
ATOM 718 N N . CYS A 1 105 ? -10.622 37.810 48.285 1.00 7.95 105 CYS A N 1
ATOM 719 C CA . CYS A 1 105 ? -11.276 37.536 49.564 1.00 5.70 105 CYS A CA 1
ATOM 720 C C . CYS A 1 105 ? -12.119 38.714 50.044 1.00 9.74 105 CYS A C 1
ATOM 721 O O . CYS A 1 105 ? -12.198 39.751 49.384 1.00 9.17 105 CYS A O 1
ATOM 724 N N . THR A 1 106 ? -12.758 38.543 51.197 1.00 6.57 106 THR A N 1
ATOM 725 C CA . THR A 1 106 ? -13.538 39.619 51.785 1.00 7.44 106 THR A CA 1
ATOM 726 C C . THR A 1 106 ? -13.051 39.842 53.208 1.00 6.77 106 THR A C 1
ATOM 727 O O . THR A 1 106 ? -12.944 38.898 53.987 1.00 9.75 106 THR A O 1
ATOM 731 N N . ILE A 1 107 ? -12.733 41.088 53.527 1.00 6.23 107 ILE A N 1
ATOM 732 C CA . ILE A 1 107 ? -12.300 41.446 54.874 1.00 4.85 107 ILE A CA 1
ATOM 733 C C . ILE A 1 107 ? -13.258 42.485 55.445 1.00 6.41 107 ILE A C 1
ATOM 734 O O . ILE A 1 107 ? -13.610 43.457 54.769 1.00 6.83 107 ILE A O 1
ATOM 739 N N . GLY A 1 108 ? -13.681 42.267 56.689 1.00 7.63 108 GLY A N 1
ATOM 740 C CA . GLY A 1 108 ? -14.646 43.135 57.341 1.00 6.90 108 GLY A CA 1
ATOM 741 C C . GLY A 1 108 ? -13.991 44.382 57.901 1.00 7.90 108 GLY A C 1
ATOM 742 O O . GLY A 1 108 ? -12.953 44.811 57.409 1.00 10.24 108 GLY A O 1
ATOM 743 N N . ASN A 1 109 ? -14.605 44.965 58.928 1.00 6.66 109 ASN A N 1
ATOM 744 C CA . ASN A 1 109 ? -14.110 46.193 59.531 1.00 5.37 109 ASN A CA 1
ATOM 745 C C . ASN A 1 109 ? -13.364 45.878 60.812 1.00 7.19 109 ASN A C 1
ATOM 746 O O . ASN A 1 109 ? -13.707 44.924 61.510 1.00 9.16 109 ASN A O 1
ATOM 751 N N . ARG A 1 110 ? -12.377 46.708 61.138 1.00 4.99 110 ARG A N 1
ATOM 752 C CA . ARG A 1 110 ? -11.629 46.590 62.398 1.00 6.12 110 ARG A CA 1
ATOM 753 C C . ARG A 1 110 ? -10.944 45.231 62.484 1.00 8.47 110 ARG A C 1
ATOM 754 O O . ARG A 1 110 ? -11.262 44.397 63.333 1.00 7.22 110 ARG A O 1
ATOM 762 N N . VAL A 1 111 ? -10.006 45.022 61.566 1.00 6.38 111 VAL A N 1
ATOM 763 C CA . VAL A 1 111 ? -9.346 43.739 61.396 1.00 6.87 111 VAL A CA 1
ATOM 764 C C . VAL A 1 111 ? -7.836 43.957 61.298 1.00 7.19 111 VAL A C 1
ATOM 765 O O . VAL A 1 111 ? -7.384 44.911 60.660 1.00 6.27 111 VAL A O 1
ATOM 769 N N . LEU A 1 112 ? -7.069 43.082 61.951 1.00 4.54 112 LEU A N 1
ATOM 770 C CA . LEU A 1 112 ? -5.617 43.066 61.839 1.00 9.86 112 LEU A CA 1
ATOM 771 C C . LEU A 1 112 ? -5.232 41.899 60.952 1.00 10.41 112 LEU A C 1
ATOM 772 O O . LEU A 1 112 ? -5.507 40.753 61.293 1.00 10.11 112 LEU A O 1
ATOM 777 N N . ILE A 1 113 ? -4.607 42.192 59.815 1.00 9.12 113 ILE A N 1
ATOM 778 C CA . ILE A 1 113 ? -4.038 41.148 58.962 1.00 6.89 113 ILE A CA 1
ATOM 779 C C . ILE A 1 113 ? -2.521 41.140 59.176 1.00 10.57 113 ILE A C 1
ATOM 780 O O . ILE A 1 113 ? -1.832 42.084 58.785 1.00 9.89 113 ILE A O 1
ATOM 785 N N . GLY A 1 114 ? -2.007 40.094 59.822 1.00 9.30 114 GLY A N 1
ATOM 786 C CA . GLY A 1 114 ? -0.611 40.060 60.230 1.00 8.42 114 GLY A CA 1
ATOM 787 C C . GLY A 1 114 ? 0.359 40.148 59.069 1.00 6.33 114 GLY A C 1
ATOM 788 O O . GLY A 1 114 ? 0.034 39.751 57.952 1.00 9.52 114 GLY A O 1
ATOM 789 N N . MET A 1 115 ? 1.554 40.677 59.324 1.00 8.01 115 MET A N 1
ATOM 790 C CA . MET A 1 115 ? 2.561 40.745 58.272 1.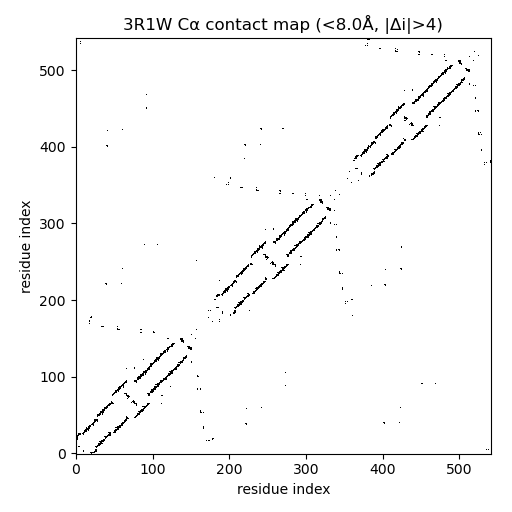00 8.64 115 MET A CA 1
ATOM 791 C C . MET A 1 115 ? 2.865 39.333 57.746 1.00 7.67 115 MET A C 1
ATOM 792 O O . MET A 1 115 ? 2.845 38.363 58.499 1.00 7.85 115 MET A O 1
ATOM 797 N N . LYS A 1 116 ? 3.088 39.230 56.440 1.00 4.30 116 LYS A N 1
ATOM 798 C CA . LYS A 1 116 ? 3.377 37.958 55.771 1.00 4.92 116 LYS A CA 1
ATOM 799 C C . LYS A 1 116 ? 2.271 36.915 55.886 1.00 7.32 116 LYS A C 1
ATOM 800 O O . LYS A 1 116 ? 2.525 35.732 55.684 1.00 13.99 116 LYS A O 1
ATOM 806 N N . SER A 1 117 ? 1.051 37.334 56.205 1.00 6.81 117 SER A N 1
ATOM 807 C CA . SER A 1 117 ? -0.062 36.387 56.189 1.00 7.01 117 SER A CA 1
ATOM 808 C C . SER A 1 117 ? -0.683 36.335 54.790 1.00 7.15 117 SER A C 1
ATOM 809 O O . SER A 1 117 ? -0.418 37.192 53.944 1.00 9.33 117 SER A O 1
ATOM 812 N N . MET A 1 118 ? -1.514 35.327 54.555 1.00 5.57 118 MET A N 1
ATOM 813 C CA . MET A 1 118 ? -2.087 35.114 53.230 1.00 6.54 118 MET A CA 1
ATOM 814 C C . MET A 1 118 ? -3.568 34.773 53.371 1.00 5.27 118 MET A C 1
ATOM 815 O O . MET A 1 118 ? -3.928 33.867 54.121 1.00 8.91 118 MET A O 1
ATOM 820 N N . ILE A 1 119 ? -4.420 35.509 52.665 1.00 5.78 119 ILE A N 1
ATOM 821 C CA . ILE A 1 119 ? -5.861 35.276 52.711 1.00 5.58 119 ILE A CA 1
ATOM 822 C C . ILE A 1 119 ? -6.299 34.888 51.309 1.00 9.03 119 ILE A C 1
ATOM 823 O O . ILE A 1 119 ? -6.141 35.669 50.386 1.00 7.04 119 ILE A O 1
ATOM 828 N N . MET A 1 120 ? -6.852 33.688 51.147 1.00 7.26 120 MET A N 1
ATOM 829 C CA . MET A 1 120 ? -7.088 33.128 49.806 1.00 6.50 120 MET A CA 1
ATOM 830 C C . MET A 1 120 ? -8.473 33.352 49.248 1.00 8.05 120 MET A C 1
ATOM 831 O O . MET A 1 120 ? -9.357 33.852 49.941 1.00 7.07 120 MET A O 1
ATOM 836 N N . ASP A 1 121 ? -8.653 32.923 47.999 1.00 8.09 121 ASP A N 1
ATOM 837 C CA . ASP A 1 121 ? -9.886 33.174 47.250 1.00 7.50 121 ASP A CA 1
ATOM 838 C C . ASP A 1 121 ? -11.125 32.764 48.022 1.00 9.72 121 ASP A C 1
ATOM 839 O O . ASP A 1 121 ? -11.224 31.628 48.490 1.00 9.24 121 ASP A O 1
ATOM 844 N N . GLY A 1 122 ? -12.080 33.682 48.134 1.00 7.22 122 GLY A N 1
ATOM 845 C CA . GLY A 1 122 ? -13.361 33.360 48.734 1.00 8.75 122 GLY A CA 1
ATOM 846 C C . GLY A 1 122 ? -13.374 33.350 50.252 1.00 7.32 122 GLY A C 1
ATOM 847 O O . GLY A 1 122 ? -14.430 33.195 50.852 1.00 10.63 122 GLY A O 1
ATOM 848 N N . ALA A 1 123 ? -12.222 33.516 50.896 1.00 5.50 123 ALA A N 1
ATOM 849 C CA . ALA A 1 123 ? -12.235 33.530 52.356 1.00 4.80 123 ALA A CA 1
ATOM 850 C C . ALA A 1 123 ? -12.962 34.782 52.826 1.00 8.11 123 ALA A C 1
ATOM 851 O O . ALA A 1 123 ? -13.031 35.773 52.096 1.00 10.56 123 ALA A O 1
ATOM 853 N N . ILE A 1 124 ? -13.512 34.738 54.036 1.00 7.22 124 ILE A N 1
ATOM 854 C CA . ILE A 1 124 ? -14.171 35.904 54.592 1.00 6.90 124 ILE A CA 1
ATOM 855 C C . ILE A 1 124 ? -13.685 36.120 56.008 1.00 9.41 124 ILE A C 1
ATOM 856 O O . ILE A 1 124 ? -13.817 35.236 56.845 1.00 9.35 124 ILE A O 1
ATOM 861 N N . VAL A 1 125 ? -13.107 37.288 56.270 1.00 8.74 125 VAL A N 1
ATOM 862 C CA . VAL A 1 125 ? -12.715 37.643 57.631 1.00 5.95 125 VAL A CA 1
ATOM 863 C C . VAL A 1 125 ? -13.772 38.596 58.181 1.00 7.54 125 VAL A C 1
ATOM 864 O O . VAL A 1 125 ? -13.982 39.682 57.630 1.00 7.83 125 VAL A O 1
ATOM 868 N N . GLU A 1 126 ? -14.463 38.182 59.243 1.00 9.01 126 GLU A N 1
ATOM 869 C CA . GLU A 1 126 ? -15.511 39.019 59.842 1.00 7.15 126 GLU A CA 1
ATOM 870 C C . GLU A 1 126 ? -14.899 40.183 60.620 1.00 8.19 126 GLU A C 1
ATOM 871 O O . GLU A 1 126 ? -13.677 40.254 60.780 1.00 8.47 126 GLU A O 1
ATOM 877 N N . ASP A 1 127 ? -15.751 41.092 61.106 1.00 9.14 127 ASP A N 1
ATOM 878 C CA . ASP A 1 127 ? -15.293 42.256 61.871 1.00 6.73 127 ASP A CA 1
ATOM 879 C C . ASP A 1 127 ? -14.520 41.833 63.124 1.00 7.10 127 ASP A C 1
ATOM 880 O O . ASP A 1 127 ? -14.822 40.801 63.722 1.00 9.96 127 ASP A O 1
ATOM 885 N N . GLU A 1 128 ? -13.539 42.639 63.521 1.00 7.02 128 GLU A N 1
ATOM 886 C CA . GLU A 1 128 ? -12.817 42.437 64.782 1.00 6.85 128 GLU A CA 1
ATOM 887 C C . GLU A 1 128 ? -12.182 41.052 64.903 1.00 11.24 128 GLU A C 1
ATOM 888 O O . GLU A 1 128 ? -12.357 40.349 65.902 1.00 9.74 128 GLU A O 1
ATOM 894 N N . VAL A 1 129 ? -11.435 40.677 63.869 1.00 7.37 129 VAL A N 1
ATOM 895 C CA . VAL A 1 129 ? -10.666 39.440 63.870 1.00 7.60 129 VAL A CA 1
ATOM 896 C C . VAL A 1 129 ? -9.198 39.799 63.767 1.00 9.20 129 VAL A C 1
ATOM 897 O O . VAL A 1 129 ? -8.852 40.810 63.161 1.00 6.50 129 VAL A O 1
ATOM 901 N N . ILE A 1 130 ? -8.343 38.978 64.371 1.00 5.70 130 ILE A N 1
ATOM 902 C CA . ILE A 1 130 ? -6.905 39.091 64.192 1.00 7.77 130 ILE A CA 1
ATOM 903 C C . ILE A 1 130 ? -6.391 37.864 63.456 1.00 6.56 130 ILE A C 1
ATOM 904 O O . ILE A 1 130 ? -6.620 36.729 63.885 1.00 10.25 130 ILE A O 1
ATOM 909 N N . VAL A 1 131 ? -5.724 38.097 62.332 1.00 7.33 131 VAL A N 1
ATOM 910 C CA . VAL A 1 131 ? -4.987 37.044 61.651 1.00 4.85 131 VAL A CA 1
ATOM 911 C C . VAL A 1 131 ? -3.515 37.225 62.020 1.00 8.20 131 VAL A C 1
ATOM 912 O O . VAL A 1 131 ? -2.914 38.253 61.705 1.00 8.17 131 VAL A O 1
ATOM 916 N N . ALA A 1 132 ? -2.950 36.246 62.724 1.00 6.32 132 ALA A N 1
ATOM 917 C CA . ALA A 1 132 ? -1.554 36.325 63.157 1.00 5.93 132 ALA A CA 1
ATOM 918 C C . ALA A 1 132 ? -0.578 36.419 61.991 1.00 8.46 132 ALA A C 1
ATOM 919 O O . ALA A 1 132 ? -0.837 35.914 60.894 1.00 8.29 132 ALA A O 1
ATOM 921 N N . ALA A 1 133 ? 0.556 37.063 62.246 1.00 7.74 133 ALA A N 1
ATOM 922 C CA . ALA A 1 133 ? 1.625 37.133 61.263 1.00 9.85 133 ALA A CA 1
ATOM 923 C C . ALA A 1 133 ? 1.963 35.731 60.741 1.00 9.27 133 ALA A C 1
ATOM 924 O O . ALA A 1 133 ? 2.034 34.767 61.503 1.00 9.92 133 ALA A O 1
ATOM 926 N N . GLY A 1 134 ? 2.138 35.621 59.432 1.00 7.69 134 GLY A N 1
ATOM 927 C CA . GLY A 1 134 ? 2.552 34.365 58.832 1.00 8.69 134 GLY A CA 1
ATOM 928 C C . GLY A 1 134 ? 1.466 33.326 58.624 1.00 8.47 134 GLY A C 1
ATOM 929 O O . GLY A 1 134 ? 1.738 32.249 58.080 1.00 11.25 134 GLY A O 1
ATOM 930 N N . ALA A 1 135 ? 0.240 33.631 59.053 1.00 7.66 135 ALA A N 1
ATOM 931 C CA . ALA A 1 135 ? -0.879 32.690 58.920 1.00 7.69 135 ALA A CA 1
ATOM 932 C C . ALA A 1 135 ? -1.373 32.554 57.482 1.00 11.16 135 ALA A C 1
ATOM 933 O O . ALA A 1 135 ? -1.217 33.462 56.669 1.00 9.40 135 ALA A O 1
ATOM 935 N N . THR A 1 136 ? -1.972 31.408 57.174 1.00 7.90 136 THR A N 1
ATOM 936 C CA . THR A 1 136 ? -2.623 31.232 55.877 1.00 6.75 136 THR A CA 1
ATOM 937 C C . THR A 1 136 ? -4.086 30.878 56.079 1.00 6.55 136 THR A C 1
ATOM 938 O O . THR A 1 136 ? -4.408 29.845 56.670 1.00 10.31 136 THR A O 1
ATOM 942 N N . VAL A 1 137 ? -4.969 31.739 55.584 1.00 9.13 137 VAL A N 1
ATOM 943 C CA . VAL A 1 137 ? -6.407 31.502 55.671 1.00 7.63 137 VAL A CA 1
ATOM 944 C C . VAL A 1 137 ? -6.885 30.846 54.382 1.00 12.64 137 VAL A C 1
ATOM 945 O O . VAL A 1 137 ? -6.840 31.462 53.322 1.00 12.32 137 VAL A O 1
ATOM 949 N N . SER A 1 138 ? -7.347 29.602 54.484 1.00 10.47 138 SER A N 1
ATOM 950 C CA . SER A 1 138 ? -7.676 28.775 53.326 1.00 9.09 138 SER A CA 1
ATOM 951 C C . SER A 1 138 ? -8.829 29.325 52.479 1.00 7.47 138 SER A C 1
ATOM 952 O O . SER A 1 138 ? -9.679 30.065 52.979 1.00 12.27 138 SER A O 1
ATOM 955 N N . PRO A 1 139 ? -8.875 28.937 51.198 1.00 10.52 139 PRO A N 1
ATOM 956 C CA . PRO A 1 139 ? -9.981 29.374 50.340 1.00 9.29 139 PRO A CA 1
ATOM 957 C C . PRO A 1 139 ? -11.339 29.047 50.955 1.00 8.54 139 PRO A C 1
ATOM 958 O O . PRO A 1 139 ? -11.540 27.927 51.433 1.00 11.34 139 PRO A O 1
ATOM 962 N N . GLY A 1 140 ? -12.254 30.017 50.941 1.00 7.22 140 GLY A N 1
ATOM 963 C CA . GLY A 1 140 ? -13.621 29.801 51.385 1.00 9.55 140 GLY A CA 1
ATOM 964 C C . GLY A 1 140 ? -13.851 29.841 52.887 1.00 10.56 140 GLY A C 1
ATOM 965 O O . GLY A 1 140 ? -14.996 29.837 53.344 1.00 8.38 140 GLY A O 1
ATOM 966 N N . LYS A 1 141 ? -12.769 29.867 53.658 1.00 5.99 141 LYS A N 1
ATOM 967 C CA . LYS A 1 141 ? -12.866 29.850 55.119 1.00 8.33 141 LYS A CA 1
ATOM 968 C C . LYS A 1 141 ? -13.458 31.150 55.681 1.00 10.60 141 LYS A C 1
ATOM 969 O O . LYS A 1 141 ? -13.090 32.247 55.263 1.00 11.02 141 LYS A O 1
ATOM 975 N N . VAL A 1 142 ? -14.390 31.019 56.621 1.00 7.55 142 VAL A N 1
ATOM 976 C CA . VAL A 1 142 ? -15.002 32.173 57.264 1.00 10.99 142 VAL A CA 1
ATOM 977 C C . VAL A 1 142 ? -14.462 32.308 58.686 1.00 10.95 142 VAL A C 1
ATOM 978 O O . VAL A 1 142 ? -14.658 31.421 59.513 1.00 13.83 142 VAL A O 1
ATOM 982 N N . LEU A 1 143 ? -13.765 33.405 58.959 1.00 6.92 143 LEU A N 1
ATOM 983 C CA . LEU A 1 143 ? -13.189 33.625 60.287 1.00 4.42 143 LEU A CA 1
ATOM 984 C C . LEU A 1 143 ? -14.187 34.346 61.175 1.00 9.06 143 LEU A C 1
ATOM 985 O O . LEU A 1 143 ? -14.690 35.414 60.820 1.00 10.90 143 LEU A O 1
ATOM 990 N N . GLU A 1 144 ? -14.458 33.754 62.335 1.00 6.89 144 GLU A N 1
ATOM 991 C CA . GLU A 1 144 ? -15.469 34.256 63.258 1.00 10.68 144 GLU A CA 1
ATOM 992 C C . GLU A 1 144 ? -15.051 35.515 64.031 1.00 7.06 144 GLU A C 1
ATOM 993 O O . GLU A 1 144 ? -13.961 35.586 64.620 1.00 7.80 144 GLU A O 1
ATOM 999 N N . SER A 1 145 ? -15.943 36.504 64.016 1.00 8.70 145 SER A N 1
ATOM 1000 C CA . SER A 1 145 ? -15.751 37.772 64.714 1.00 10.62 145 SER A CA 1
ATOM 1001 C C . SER A 1 145 ? -15.316 37.591 66.177 1.00 11.15 145 SER A C 1
ATOM 1002 O O . SER A 1 145 ? -15.897 36.781 66.903 1.00 12.04 145 SER A O 1
ATOM 1005 N N . GLY A 1 146 ? -14.302 38.344 66.605 1.00 8.76 146 GLY A N 1
ATOM 1006 C CA . GLY A 1 146 ? -13.887 38.357 67.999 1.00 11.61 146 GLY A CA 1
ATOM 1007 C C . GLY A 1 146 ? -12.801 37.356 68.355 1.00 8.49 146 GLY A C 1
ATOM 1008 O O . GLY A 1 146 ? -12.472 37.167 69.529 1.00 9.14 146 GLY A O 1
ATOM 1009 N N . PHE A 1 147 ? -12.235 36.709 67.343 1.00 8.77 147 PHE A N 1
ATOM 1010 C CA . PHE A 1 147 ? -11.197 35.706 67.593 1.00 8.12 147 PHE A CA 1
ATOM 1011 C C . PHE A 1 147 ? -9.880 35.949 66.871 1.00 11.67 147 PHE A C 1
ATOM 1012 O O . PHE A 1 147 ? -9.816 36.679 65.873 1.00 9.07 147 PHE A O 1
ATOM 1020 N N . VAL A 1 148 ? -8.835 35.327 67.410 1.00 7.05 148 VAL A N 1
ATOM 1021 C CA . VAL A 1 148 ? -7.499 35.337 66.834 1.00 5.84 148 VAL A CA 1
ATOM 1022 C C . VAL A 1 148 ? -7.260 34.032 66.084 1.00 7.60 148 VAL A C 1
ATOM 1023 O O . VAL A 1 148 ? -7.492 32.950 66.623 1.00 10.52 148 VAL A O 1
ATOM 1027 N N . TYR A 1 149 ? -6.805 34.136 64.839 1.00 4.50 149 TYR A N 1
ATOM 1028 C CA . TYR A 1 149 ? -6.491 32.962 64.032 1.00 6.14 149 TYR A CA 1
ATOM 1029 C C . TYR A 1 149 ? -5.009 32.916 63.711 1.00 8.73 149 TYR A C 1
ATOM 1030 O O . TYR A 1 149 ? -4.414 33.918 63.301 1.00 7.07 149 TYR A O 1
ATOM 1039 N N . MET A 1 150 ? -4.419 31.739 63.894 1.00 9.70 150 MET A N 1
ATOM 1040 C CA . MET A 1 150 ? -2.984 31.582 63.715 1.00 10.90 150 MET A CA 1
ATOM 1041 C C . MET A 1 150 ? -2.651 30.234 63.098 1.00 9.66 150 MET A C 1
ATOM 1042 O O . MET A 1 150 ? -3.343 29.238 63.342 1.00 9.39 150 MET A O 1
ATOM 1047 N N . GLY A 1 151 ? -1.600 30.216 62.287 1.00 13.31 151 GLY A N 1
ATOM 1048 C CA . GLY A 1 151 ? -1.061 28.971 61.777 1.00 12.69 151 GLY A CA 1
ATOM 1049 C C . GLY A 1 151 ? -1.214 28.786 60.287 1.00 11.93 151 GLY A C 1
ATOM 1050 O O . GLY A 1 151 ? -1.845 29.591 59.603 1.00 12.58 151 GLY A O 1
ATOM 1051 N N . THR A 1 152 ? -0.611 27.717 59.782 1.00 10.61 152 THR A N 1
ATOM 1052 C CA . THR A 1 152 ? -0.785 27.331 58.394 1.00 15.75 152 THR A CA 1
ATOM 1053 C C . THR A 1 152 ? -1.196 25.859 58.358 1.00 21.96 152 THR A C 1
ATOM 1054 O O . THR A 1 152 ? -0.347 24.970 58.456 1.00 23.02 152 THR A O 1
ATOM 1058 N N . PRO A 1 153 ? -2.504 25.590 58.214 1.00 17.75 153 PRO A N 1
ATOM 1059 C CA . PRO A 1 153 ? -3.585 26.551 57.968 1.00 15.01 153 PRO A CA 1
ATOM 1060 C C . PRO A 1 153 ? -4.034 27.240 59.251 1.00 13.15 153 PRO A C 1
ATOM 1061 O O . PRO A 1 153 ? -3.810 26.726 60.348 1.00 11.86 153 PRO A O 1
ATOM 1065 N N . ALA A 1 154 ? -4.646 28.408 59.110 1.00 10.23 154 ALA A N 1
ATOM 1066 C CA . ALA A 1 154 ? -5.038 29.201 60.273 1.00 10.10 154 ALA A CA 1
ATOM 1067 C C . ALA A 1 154 ? -6.188 28.559 61.037 1.00 10.50 154 ALA A C 1
ATOM 1068 O O . ALA A 1 154 ? -7.198 28.155 60.446 1.00 12.26 154 ALA A O 1
ATOM 1070 N N . LYS A 1 155 ? -6.025 28.483 62.354 1.00 9.28 155 LYS A N 1
ATOM 1071 C CA . LYS A 1 155 ? -7.016 27.887 63.240 1.00 13.60 155 LYS A CA 1
ATOM 1072 C C . LYS A 1 155 ? -7.393 28.892 64.322 1.00 12.53 155 LYS A C 1
ATOM 1073 O O . LYS A 1 155 ? -6.588 29.751 64.681 1.00 8.73 155 LYS A O 1
ATOM 1076 N N . LYS A 1 156 ? -8.615 28.789 64.840 1.00 9.61 156 LYS A N 1
ATOM 1077 C CA . LYS A 1 156 ? -9.035 29.646 65.948 1.00 10.79 156 LYS A CA 1
ATOM 1078 C C . LYS A 1 156 ? -8.204 29.325 67.201 1.00 11.54 156 LYS A C 1
ATOM 1079 O O . LYS A 1 156 ? -8.147 28.176 67.640 1.00 14.18 156 LYS A O 1
ATOM 1085 N N . VAL A 1 157 ? -7.556 30.336 67.775 1.00 8.35 157 VAL A N 1
ATOM 1086 C CA . VAL A 1 157 ? -6.648 30.104 68.902 1.00 11.35 157 VAL A CA 1
ATOM 1087 C C . VAL A 1 157 ? -7.178 30.631 70.239 1.00 10.27 157 VAL A C 1
ATOM 1088 O O . VAL A 1 157 ? -7.044 29.979 71.278 1.00 12.91 157 VAL A O 1
ATOM 1092 N N . ARG A 1 158 ? -7.784 31.810 70.215 1.00 9.04 158 ARG A N 1
ATOM 1093 C CA . ARG A 1 158 ? -8.240 32.439 71.447 1.00 11.72 158 ARG A CA 1
ATOM 1094 C C . ARG A 1 158 ? -9.114 33.609 71.060 1.00 9.62 158 ARG A C 1
ATOM 1095 O O . ARG A 1 158 ? -9.075 34.059 69.913 1.00 9.76 158 ARG A O 1
ATOM 1103 N N . PRO A 1 159 ? -9.928 34.101 72.003 1.00 9.67 159 PRO A N 1
ATOM 1104 C CA . PRO A 1 159 ? -10.690 35.309 71.690 1.00 9.53 159 PRO A CA 1
ATOM 1105 C C . PRO A 1 159 ? -9.770 36.516 71.803 1.00 10.93 159 PRO A C 1
ATOM 1106 O O . PRO A 1 159 ? -8.769 36.454 72.516 1.00 11.39 159 PRO A O 1
ATOM 1110 N N . ILE A 1 160 ? -10.087 37.591 71.092 1.00 11.66 160 ILE A N 1
ATOM 1111 C CA . ILE A 1 160 ? -9.305 38.810 71.231 1.00 9.01 160 ILE A CA 1
ATOM 1112 C C . ILE A 1 160 ? -9.539 39.418 72.608 1.00 8.23 160 ILE A C 1
ATOM 1113 O O . ILE A 1 160 ? -10.584 39.203 73.228 1.00 11.38 160 ILE A O 1
ATOM 1118 N N . THR A 1 161 ? -8.571 40.187 73.081 1.00 9.53 161 THR A N 1
ATOM 1119 C CA . THR A 1 161 ? -8.731 40.854 74.368 1.00 8.65 161 THR A CA 1
ATOM 1120 C C . THR A 1 161 ? -9.313 42.247 74.176 1.00 9.89 161 THR A C 1
ATOM 1121 O O . THR A 1 161 ? -9.375 42.758 73.046 1.00 9.74 161 THR A O 1
ATOM 1125 N N . GLU A 1 162 ? -9.742 42.860 75.268 1.00 8.62 162 GLU A N 1
ATOM 1126 C CA . GLU A 1 162 ? -10.319 44.184 75.186 1.00 9.35 162 GLU A CA 1
ATOM 1127 C C . GLU A 1 162 ? -9.304 45.177 74.641 1.00 7.66 162 GLU A C 1
ATOM 1128 O O . GLU A 1 162 ? -9.630 46.038 73.842 1.00 9.40 162 GLU A O 1
ATOM 1134 N N . LYS A 1 163 ? -8.062 45.036 75.075 1.00 7.72 163 LYS A N 1
ATOM 1135 C CA . LYS A 1 163 ? -6.995 45.893 74.591 1.00 9.81 163 LYS A CA 1
ATOM 1136 C C . LYS A 1 163 ? -6.736 45.669 73.091 1.00 10.58 163 LYS A C 1
ATOM 1137 O O . LYS A 1 163 ? -6.446 46.608 72.358 1.00 11.19 163 LYS A O 1
ATOM 1143 N N . GLU A 1 164 ? -6.843 44.422 72.639 1.00 9.39 164 GLU A N 1
ATOM 1144 C CA . GLU A 1 164 ? -6.706 44.124 71.219 1.00 8.61 164 GLU A CA 1
ATOM 1145 C C . GLU A 1 164 ? -7.866 44.737 70.433 1.00 9.56 164 GLU A C 1
ATOM 1146 O O . GLU A 1 164 ? -7.681 45.242 69.319 1.00 9.39 164 GLU A O 1
ATOM 1152 N N . ARG A 1 165 ? -9.065 44.685 71.007 1.00 8.53 165 ARG A N 1
ATOM 1153 C CA . ARG A 1 165 ? -10.224 45.291 70.363 1.00 8.04 165 ARG A CA 1
ATOM 1154 C C . ARG A 1 165 ? -9.997 46.785 70.169 1.00 10.80 165 ARG A C 1
ATOM 1155 O O . ARG A 1 165 ? -10.254 47.328 69.087 1.00 9.12 165 ARG A O 1
ATOM 1163 N N . SER A 1 166 ? -9.493 47.447 71.205 1.00 9.79 166 SER A N 1
ATOM 1164 C CA . SER A 1 166 ? -9.209 48.877 71.100 1.00 10.69 166 SER A CA 1
ATOM 1165 C C . SER A 1 166 ? -8.089 49.150 70.090 1.00 9.05 166 SER A C 1
ATOM 1166 O O . SER A 1 166 ? -8.092 50.176 69.419 1.00 9.11 166 SER A O 1
ATOM 1169 N N . PHE A 1 167 ? -7.138 48.227 69.977 1.00 8.08 167 PHE A N 1
ATOM 1170 C CA . PHE A 1 167 ? -6.018 48.433 69.064 1.00 8.03 167 PHE A CA 1
ATOM 1171 C C . PHE A 1 167 ? -6.435 48.517 67.594 1.00 8.04 167 PHE A C 1
ATOM 1172 O O . PHE A 1 167 ? -5.791 49.217 66.824 1.00 9.44 167 PHE A O 1
ATOM 1180 N N . PHE A 1 168 ? -7.499 47.821 67.194 1.00 5.41 168 PHE A N 1
ATOM 1181 C CA . PHE A 1 168 ? -7.923 47.915 65.788 1.00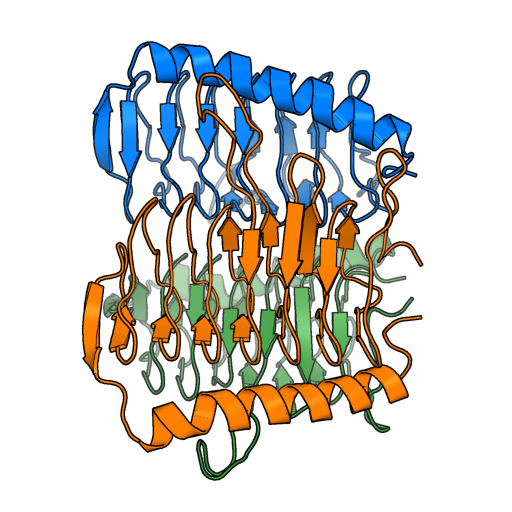 5.07 168 PHE A CA 1
ATOM 1182 C C . PHE A 1 168 ? -8.052 49.386 65.412 1.00 8.32 168 PHE A C 1
ATOM 1183 O O . PHE A 1 168 ? -7.583 49.842 64.358 1.00 7.56 168 PHE A O 1
ATOM 1191 N N . THR A 1 169 ? -8.707 50.128 66.298 1.00 9.39 169 THR A N 1
ATOM 1192 C CA . THR A 1 169 ? -9.014 51.515 66.053 1.00 7.81 169 THR A CA 1
ATOM 1193 C C . THR A 1 169 ? -7.813 52.407 66.343 1.00 10.07 169 THR A C 1
ATOM 1194 O O . THR A 1 169 ? -7.507 53.295 65.558 1.00 8.56 169 THR A O 1
ATOM 1198 N N . TYR A 1 170 ? -7.126 52.159 67.459 1.00 8.29 170 TYR A N 1
ATOM 1199 C CA . TYR A 1 170 ? -5.923 52.924 67.779 1.00 8.39 170 TYR A CA 1
ATOM 1200 C C . TYR A 1 170 ? -4.888 52.816 66.655 1.00 9.80 170 TYR A C 1
ATOM 1201 O O . TYR A 1 170 ? -4.327 53.823 66.204 1.00 9.12 170 TYR A O 1
ATOM 1210 N N . GLY A 1 171 ? -4.651 51.585 66.208 1.00 8.39 171 GLY A N 1
ATOM 1211 C CA . GLY A 1 171 ? -3.626 51.308 65.217 1.00 7.69 171 GLY A CA 1
ATOM 1212 C C . GLY A 1 171 ? -3.963 51.903 63.867 1.00 5.41 171 GLY A C 1
ATOM 1213 O O . GLY A 1 171 ? -3.095 52.500 63.207 1.00 5.61 171 GLY A O 1
ATOM 1214 N N . ALA A 1 172 ? -5.220 51.751 63.449 1.00 4.83 172 ALA A N 1
ATOM 1215 C CA . ALA A 1 172 ? -5.651 52.352 62.193 1.00 6.62 172 ALA A CA 1
ATOM 1216 C C . ALA A 1 172 ? -5.493 53.868 62.290 1.00 3.83 172 ALA A C 1
ATOM 1217 O O . ALA A 1 172 ? -5.067 54.521 61.339 1.00 5.73 172 ALA A O 1
ATOM 1219 N N . GLY A 1 173 ? -5.808 54.425 63.456 1.00 6.23 173 GLY A N 1
ATOM 1220 C CA . GLY A 1 173 ? -5.649 55.851 63.674 1.00 6.57 173 GLY A CA 1
ATOM 1221 C C . GLY A 1 173 ? -4.198 56.279 63.608 1.00 6.94 173 GLY A C 1
ATOM 1222 O O . GLY A 1 173 ? -3.858 57.303 63.005 1.00 6.93 173 GLY A O 1
ATOM 1223 N N . ASN A 1 174 ? -3.323 55.490 64.223 1.00 5.31 174 ASN A N 1
ATOM 1224 C CA . ASN A 1 174 ? -1.905 55.790 64.147 1.00 8.68 174 ASN A CA 1
ATOM 1225 C C . ASN A 1 174 ? -1.404 55.822 62.699 1.00 7.35 174 ASN A C 1
ATOM 1226 O O . ASN A 1 174 ? -0.618 56.693 62.324 1.00 8.08 174 ASN A O 1
ATOM 1231 N N . TYR A 1 175 ? -1.862 54.880 61.885 1.00 7.22 175 TYR A N 1
ATOM 1232 C CA . TYR A 1 175 ? -1.475 54.882 60.474 1.00 5.76 175 TYR A CA 1
ATOM 1233 C C . TYR A 1 175 ? -2.081 56.047 59.689 1.00 4.82 175 TYR A C 1
ATOM 1234 O O . TYR A 1 175 ? -1.461 56.545 58.753 1.00 7.97 175 TYR A O 1
ATOM 1243 N N . VAL A 1 176 ? -3.269 56.500 60.085 1.00 8.41 176 VAL A N 1
ATOM 1244 C CA . VAL A 1 176 ? -3.842 57.693 59.477 1.00 7.54 176 VAL A CA 1
ATOM 1245 C C . VAL A 1 176 ? -2.930 58.908 59.728 1.00 6.52 176 VAL A C 1
ATOM 1246 O O . VAL A 1 176 ? -2.582 59.643 58.804 1.00 8.93 176 VAL A O 1
ATOM 1250 N N . ARG A 1 177 ? -2.523 59.096 60.979 1.00 5.33 177 ARG A N 1
ATOM 1251 C CA . ARG A 1 177 ? -1.605 60.183 61.300 1.00 4.56 177 ARG A CA 1
ATOM 1252 C C . ARG A 1 177 ? -0.252 60.000 60.608 1.00 6.79 177 ARG A C 1
ATOM 1253 O O . ARG A 1 177 ? 0.352 60.968 60.149 1.00 7.30 177 ARG A O 1
ATOM 1261 N N . LEU A 1 178 ? 0.209 58.758 60.510 1.00 4.06 178 LEU A N 1
ATOM 1262 C CA . LEU A 1 178 ? 1.486 58.484 59.867 1.00 5.87 178 LEU A CA 1
ATOM 1263 C C . LEU A 1 178 ? 1.435 58.780 58.366 1.00 6.20 178 LEU A C 1
ATOM 1264 O O . LEU A 1 178 ? 2.365 59.384 57.827 1.00 4.68 178 LEU A O 1
ATOM 1269 N N . LYS A 1 179 ? 0.357 58.381 57.690 1.00 3.76 179 LYS A N 1
ATOM 1270 C CA . LYS A 1 179 ? 0.300 58.645 56.245 1.00 4.42 179 LYS A CA 1
ATOM 1271 C C . LYS A 1 179 ? 0.195 60.146 55.970 1.00 8.88 179 LYS A C 1
ATOM 1272 O O . LYS A 1 179 ? 0.608 60.617 54.923 1.00 7.50 179 LYS A O 1
ATOM 1278 N N . ASP A 1 180 ? -0.327 60.904 56.929 1.00 10.51 180 ASP A N 1
ATOM 1279 C CA . ASP A 1 180 ? -0.401 62.347 56.744 1.00 12.29 180 ASP A CA 1
ATOM 1280 C C . ASP A 1 180 ? 1.002 62.954 56.774 1.00 10.50 180 ASP A C 1
ATOM 1281 O O . ASP A 1 180 ? 1.278 63.919 56.062 1.00 8.70 180 ASP A O 1
ATOM 1286 N N . LYS A 1 181 ? 1.888 62.361 57.574 1.00 7.99 181 LYS A N 1
ATOM 1287 C CA . LYS A 1 181 ? 3.289 62.784 57.615 1.00 7.30 181 LYS A CA 1
ATOM 1288 C C . LYS A 1 181 ? 4.017 62.442 56.318 1.00 9.26 181 LYS A C 1
ATOM 1289 O O . LYS A 1 181 ? 4.816 63.232 55.812 1.00 7.96 181 LYS A O 1
ATOM 1295 N N . HIS A 1 182 ? 3.748 61.253 55.789 1.00 8.23 182 HIS A N 1
ATOM 1296 C CA . HIS A 1 182 ? 4.344 60.835 54.527 1.00 6.17 182 HIS A CA 1
ATOM 1297 C C . HIS A 1 182 ? 3.832 61.671 53.364 1.00 6.34 182 HIS A C 1
ATOM 1298 O O . HIS A 1 182 ? 4.598 61.991 52.443 1.00 7.92 182 HIS A O 1
ATOM 1305 N N . LEU A 1 183 ? 2.554 62.055 53.420 1.00 4.41 183 LEU A N 1
ATOM 1306 C CA . LEU A 1 183 ? 1.985 62.952 52.420 1.00 6.25 183 LEU A CA 1
ATOM 1307 C C . LEU A 1 183 ? 2.677 64.298 52.501 1.00 6.67 183 LEU A C 1
ATOM 1308 O O . LEU A 1 183 ? 2.951 64.920 51.473 1.00 8.41 183 LEU A O 1
ATOM 1313 N N . ALA A 1 184 ? 2.943 64.749 53.726 1.00 6.17 184 ALA A N 1
ATOM 1314 C CA . ALA A 1 184 ? 3.598 66.038 53.933 1.00 7.92 184 ALA A CA 1
ATOM 1315 C C . ALA A 1 184 ? 5.037 66.040 53.427 1.00 11.30 184 ALA A C 1
ATOM 1316 O O . ALA A 1 184 ? 5.581 67.098 53.096 1.00 11.86 184 ALA A O 1
ATOM 1318 N N . GLU A 1 185 ? 5.662 64.865 53.361 1.00 9.00 185 GLU A N 1
ATOM 1319 C CA . GLU A 1 185 ? 7.008 64.774 52.794 1.00 8.51 185 GLU A CA 1
ATOM 1320 C C . GLU A 1 185 ? 6.971 64.719 51.274 1.00 11.38 185 GLU A C 1
ATOM 1321 O O . GLU A 1 185 ? 8.023 64.757 50.633 1.00 11.97 185 GLU A O 1
ATOM 1327 N N . GLY A 1 186 ? 5.765 64.612 50.712 1.00 8.60 186 GLY A N 1
ATOM 1328 C CA . GLY A 1 186 ? 5.561 64.537 49.270 1.00 7.34 186 GLY A CA 1
ATOM 1329 C C . GLY A 1 186 ? 5.884 63.193 48.631 1.00 9.13 186 GLY A C 1
ATOM 1330 O O . GLY A 1 186 ? 6.204 63.142 47.445 1.00 9.20 186 GLY A O 1
ATOM 1331 N N . TYR A 1 187 ? 5.802 62.109 49.408 1.00 8.04 187 TYR A N 1
ATOM 1332 C CA . TYR A 1 187 ? 6.216 60.787 48.924 1.00 6.87 187 TYR A CA 1
ATOM 1333 C C . TYR A 1 187 ? 5.299 60.197 47.855 1.00 8.33 187 TYR A C 1
ATOM 1334 O O . TYR A 1 187 ? 5.650 59.189 47.231 1.00 8.07 187 TYR A O 1
ATOM 1343 N N . ASP A 1 188 ? 4.130 60.801 47.653 1.00 9.28 188 ASP A N 1
ATOM 1344 C CA . ASP A 1 188 ? 3.188 60.290 46.662 1.00 11.26 188 ASP A CA 1
ATOM 1345 C C . ASP A 1 188 ? 3.387 60.922 45.281 1.00 10.51 188 ASP A C 1
ATOM 1346 O O . ASP A 1 188 ? 2.734 60.537 44.309 1.00 11.53 188 ASP A O 1
ATOM 1351 N N . ARG A 1 189 ? 4.289 61.891 45.189 1.00 8.21 189 ARG A N 1
ATOM 1352 C CA . ARG A 1 189 ? 4.450 62.648 43.940 1.00 14.10 189 ARG A CA 1
ATOM 1353 C C . ARG A 1 189 ? 5.869 62.569 43.377 1.00 21.79 189 ARG A C 1
ATOM 1354 O O . ARG A 1 189 ? 6.821 62.293 44.110 1.00 20.55 189 ARG A O 1
ATOM 1356 N N . LEU B 1 9 ? 15.630 59.880 41.182 1.00 26.94 9 LEU B N 1
ATOM 1357 C CA . LEU B 1 9 ? 16.241 59.044 42.216 1.00 24.34 9 LEU B CA 1
ATOM 1358 C C . LEU B 1 9 ? 15.648 59.377 43.581 1.00 26.87 9 LEU B C 1
ATOM 1359 O O . LEU B 1 9 ? 15.953 60.418 44.160 1.00 28.31 9 LEU B O 1
ATOM 1364 N N . THR B 1 10 ? 14.800 58.490 44.094 1.00 21.01 10 THR B N 1
ATOM 1365 C CA . THR B 1 10 ? 14.191 58.696 45.405 1.00 16.81 10 THR B CA 1
ATOM 1366 C C . THR B 1 10 ? 14.299 57.438 46.256 1.00 12.08 10 THR B C 1
ATOM 1367 O O . THR B 1 10 ? 13.362 57.067 46.966 1.00 16.04 10 THR B O 1
ATOM 1371 N N . SER B 1 11 ? 15.445 56.777 46.169 1.00 7.50 11 SER B N 1
ATOM 1372 C CA . SER B 1 11 ? 15.686 55.549 46.913 1.00 7.28 11 SER B CA 1
ATOM 1373 C C . SER B 1 11 ? 16.102 55.829 48.352 1.00 10.65 11 SER B C 1
ATOM 1374 O O . SER B 1 11 ? 15.928 54.987 49.233 1.00 13.15 11 SER B O 1
ATOM 1377 N N . VAL B 1 12 ? 16.707 56.993 48.577 1.00 10.01 12 VAL B N 1
ATOM 1378 C CA . VAL B 1 12 ? 17.140 57.376 49.919 1.00 9.35 12 VAL B CA 1
ATOM 1379 C C . VAL B 1 12 ? 16.479 58.698 50.312 1.00 12.00 12 VAL B C 1
ATOM 1380 O O . VAL B 1 12 ? 16.813 59.763 49.783 1.00 14.79 12 VAL B O 1
ATOM 1384 N N . ARG B 1 13 ? 15.550 58.619 51.256 1.00 7.74 13 ARG B N 1
ATOM 1385 C CA . ARG B 1 13 ? 14.598 59.701 51.495 1.00 3.26 13 ARG B CA 1
ATOM 1386 C C . ARG B 1 13 ? 14.696 60.299 52.888 1.00 7.33 13 ARG B C 1
ATOM 1387 O O . ARG B 1 13 ? 14.713 59.583 53.893 1.00 9.51 13 ARG B O 1
ATOM 1395 N N . THR B 1 14 ? 14.755 61.628 52.923 1.00 8.13 14 THR B N 1
ATOM 1396 C CA . THR B 1 14 ? 14.678 62.385 54.158 1.00 9.83 14 THR B CA 1
ATOM 1397 C C . THR B 1 14 ? 13.240 62.342 54.659 1.00 8.70 14 THR B C 1
ATOM 1398 O O . THR B 1 14 ? 12.297 62.370 53.865 1.00 11.24 14 THR B O 1
ATOM 1402 N N . TYR B 1 15 ? 13.081 62.268 55.974 1.00 7.74 15 TYR B N 1
ATOM 1403 C CA . TYR B 1 15 ? 11.767 62.177 56.604 1.00 7.01 15 TYR B CA 1
ATOM 1404 C C . TYR B 1 15 ? 11.785 62.981 57.899 1.00 9.77 15 TYR B C 1
ATOM 1405 O O . TYR B 1 15 ? 12.599 62.715 58.794 1.00 11.61 15 TYR B O 1
ATOM 1414 N N . GLN B 1 16 ? 10.883 63.955 57.995 1.00 14.47 16 GLN B N 1
ATOM 1415 C CA . GLN B 1 16 ? 10.783 64.801 59.180 1.00 14.92 16 GLN B CA 1
ATOM 1416 C C . GLN B 1 16 ? 12.142 65.320 59.614 1.00 12.29 16 GLN B C 1
ATOM 1417 O O . GLN B 1 16 ? 12.500 65.257 60.795 1.00 15.18 16 GLN B O 1
ATOM 1423 N N . GLY B 1 17 ? 12.898 65.819 58.645 1.00 9.22 17 GLY B N 1
ATOM 1424 C CA . GLY B 1 17 ? 14.193 66.428 58.913 1.00 12.40 17 GLY B CA 1
ATOM 1425 C C . GLY B 1 17 ? 15.352 65.461 59.112 1.00 19.13 17 GLY B C 1
ATOM 1426 O O . GLY B 1 17 ? 16.487 65.889 59.312 1.00 21.49 17 GLY B O 1
ATOM 1427 N N . ILE B 1 18 ? 15.077 64.160 59.063 1.00 14.44 18 ILE B N 1
ATOM 1428 C CA . ILE B 1 18 ? 16.130 63.166 59.257 1.00 15.19 18 ILE B CA 1
ATOM 1429 C C . ILE B 1 18 ? 16.461 62.453 57.957 1.00 13.88 18 ILE B C 1
ATOM 1430 O O . ILE B 1 18 ? 15.577 61.894 57.313 1.00 10.99 18 ILE B O 1
ATOM 1435 N N . SER B 1 19 ? 17.741 62.465 57.583 1.00 12.72 19 SER B N 1
ATOM 1436 C CA . SER B 1 19 ? 18.193 61.796 56.364 1.00 14.50 19 SER B CA 1
ATOM 1437 C C . SER B 1 19 ? 18.976 60.542 56.728 1.00 12.31 19 SER B C 1
ATOM 1438 O O . SER B 1 19 ? 19.762 60.555 57.682 1.00 12.52 19 SER B O 1
ATOM 1441 N N . PRO B 1 20 ? 18.756 59.448 55.985 1.00 10.23 20 PRO B N 1
ATOM 1442 C CA . PRO B 1 20 ? 19.545 58.230 56.204 1.00 10.27 20 PRO B CA 1
ATOM 1443 C C . PRO B 1 20 ? 21.044 58.529 56.136 1.00 10.99 20 PRO B C 1
ATOM 1444 O O . PRO B 1 20 ? 21.475 59.350 55.321 1.00 11.93 20 PRO B O 1
ATOM 1448 N N . LYS B 1 21 ? 21.814 57.881 57.005 1.00 9.74 21 LYS B N 1
ATOM 1449 C CA . LYS B 1 21 ? 23.268 58.028 57.022 1.00 11.78 21 LYS B CA 1
ATOM 1450 C C . LYS B 1 21 ? 23.902 56.784 56.412 1.00 14.37 21 LYS B C 1
ATOM 1451 O O . LYS B 1 21 ? 23.713 55.674 56.911 1.00 18.76 21 LYS B O 1
ATOM 1453 N N . LEU B 1 22 ? 24.641 56.979 55.326 1.00 11.44 22 LEU B N 1
ATOM 1454 C CA . LEU B 1 22 ? 25.281 55.883 54.612 1.00 14.28 22 LEU B CA 1
ATOM 1455 C C . LEU B 1 22 ? 26.801 55.928 54.794 1.00 11.32 22 LEU B C 1
ATOM 1456 O O . LEU B 1 22 ? 27.423 56.975 54.618 1.00 16.56 22 LEU B O 1
ATOM 1461 N N . GLY B 1 23 ? 27.398 54.786 55.126 1.00 12.15 23 GLY B N 1
ATOM 1462 C CA . GLY B 1 23 ? 28.844 54.698 55.256 1.00 11.15 23 GLY B CA 1
ATOM 1463 C C . GLY B 1 23 ? 29.549 54.672 53.914 1.00 11.13 23 GLY B C 1
ATOM 1464 O O . GLY B 1 23 ? 28.978 55.040 52.891 1.00 14.69 23 GLY B O 1
ATOM 1465 N N . GLU B 1 24 ? 30.802 54.228 53.921 1.00 11.19 24 GLU B N 1
ATOM 1466 C CA . GLU B 1 24 ? 31.608 54.185 52.712 1.00 13.27 24 GLU B CA 1
ATOM 1467 C C . GLU B 1 24 ? 31.215 53.024 51.809 1.00 10.29 24 GLU B C 1
ATOM 1468 O O . GLU B 1 24 ? 30.990 51.912 52.282 1.00 10.39 24 GLU B O 1
ATOM 1474 N N . ARG B 1 25 ? 31.166 53.290 50.507 1.00 9.39 25 ARG B N 1
ATOM 1475 C CA . ARG B 1 25 ? 30.983 52.251 49.491 1.00 11.86 25 ARG B CA 1
ATOM 1476 C C . ARG B 1 25 ? 29.676 51.485 49.655 1.00 13.19 25 ARG B C 1
ATOM 1477 O O . ARG B 1 25 ? 29.604 50.317 49.315 1.00 8.45 25 ARG B O 1
ATOM 1485 N N . VAL B 1 26 ? 28.647 52.145 50.177 1.00 8.61 26 VAL B N 1
ATOM 1486 C CA . VAL B 1 26 ? 27.358 51.494 50.363 1.00 7.56 26 VAL B CA 1
ATOM 1487 C C . VAL B 1 26 ? 26.633 51.454 49.019 1.00 6.87 26 VAL B C 1
ATOM 1488 O O . VAL B 1 26 ? 26.718 52.403 48.238 1.00 10.57 26 VAL B O 1
ATOM 1492 N N . PHE B 1 27 ? 25.971 50.342 48.724 1.00 6.37 27 PHE B N 1
ATOM 1493 C CA . PHE B 1 27 ? 25.159 50.257 47.514 1.00 6.45 27 PHE B CA 1
ATOM 1494 C C . PHE B 1 27 ? 23.692 50.221 47.887 1.00 8.08 27 PHE B C 1
ATOM 1495 O O . PHE B 1 27 ? 23.276 49.382 48.680 1.00 9.02 27 PHE B O 1
ATOM 1503 N N . VAL B 1 28 ? 22.917 51.132 47.311 1.00 8.23 28 VAL B N 1
ATOM 1504 C CA . VAL B 1 28 ? 21.459 51.071 47.427 1.00 4.78 28 VAL B CA 1
ATOM 1505 C C . VAL B 1 28 ? 20.896 51.034 46.018 1.00 7.96 28 VAL B C 1
ATOM 1506 O O . VAL B 1 28 ? 21.074 51.987 45.256 1.00 6.65 28 VAL B O 1
ATOM 1510 N N . ASP B 1 29 ? 20.231 49.940 45.645 1.00 6.46 29 ASP B N 1
ATOM 1511 C CA . ASP B 1 29 ? 19.653 49.885 44.312 1.00 7.82 29 ASP B CA 1
ATOM 1512 C C . ASP B 1 29 ? 18.657 51.031 44.147 1.00 7.49 29 ASP B C 1
ATOM 1513 O O . ASP B 1 29 ? 17.970 51.393 45.101 1.00 7.25 29 ASP B O 1
ATOM 1518 N N . ARG B 1 30 ? 18.581 51.600 42.945 1.00 7.24 30 ARG B N 1
ATOM 1519 C CA . ARG B 1 30 ? 17.687 52.725 42.701 1.00 7.16 30 ARG B CA 1
ATOM 1520 C C . ARG B 1 30 ? 16.231 52.346 42.971 1.00 6.92 30 ARG B C 1
ATOM 1521 O O . ARG B 1 30 ? 15.405 53.223 43.182 1.00 7.15 30 ARG B O 1
ATOM 1529 N N . SER B 1 31 ? 15.931 51.046 42.979 1.00 7.17 31 SER B N 1
ATOM 1530 C CA . SER B 1 31 ? 14.552 50.571 43.133 1.00 5.83 31 SER B CA 1
ATOM 1531 C C . SER B 1 31 ? 14.176 50.266 44.577 1.00 6.30 31 SER B C 1
ATOM 1532 O O . SER B 1 31 ? 13.017 49.973 44.871 1.00 9.58 31 SER B O 1
ATOM 1535 N N . SER B 1 32 ? 15.150 50.341 45.479 1.00 5.20 32 SER B N 1
ATOM 1536 C CA . SER B 1 32 ? 14.863 50.141 46.891 1.00 3.29 32 SER B CA 1
ATOM 1537 C C . SER B 1 32 ? 14.356 51.449 47.509 1.00 7.10 32 SER B C 1
ATOM 1538 O O . SER B 1 32 ? 14.414 52.510 46.881 1.00 9.51 32 SER B O 1
ATOM 1541 N N . VAL B 1 33 ? 13.840 51.367 48.728 1.00 4.55 33 VAL B N 1
ATOM 1542 C CA . VAL B 1 33 ? 13.273 52.543 49.390 1.00 4.19 33 VAL B CA 1
ATOM 1543 C C . VAL B 1 33 ? 13.743 52.620 50.835 1.00 5.52 33 VAL B C 1
ATOM 1544 O O . VAL B 1 33 ? 13.385 51.781 51.657 1.00 8.30 33 VAL B O 1
ATOM 1548 N N . ILE B 1 34 ? 14.553 53.629 51.139 1.00 6.26 34 ILE B N 1
ATOM 1549 C CA . ILE B 1 34 ? 15.054 53.814 52.498 1.00 4.20 34 ILE B CA 1
ATOM 1550 C C . ILE B 1 34 ? 14.552 55.146 53.023 1.00 8.20 34 ILE B C 1
ATOM 1551 O O . ILE B 1 34 ? 14.734 56.181 52.380 1.00 11.05 34 ILE B O 1
ATOM 1556 N N . ILE B 1 35 ? 13.913 55.115 54.187 1.00 4.71 35 ILE B N 1
ATOM 1557 C CA . ILE B 1 35 ? 13.233 56.300 54.710 1.00 7.27 35 ILE B CA 1
ATOM 1558 C C . ILE B 1 35 ? 13.698 56.674 56.111 1.00 9.26 35 ILE B C 1
ATOM 1559 O O . ILE B 1 35 ? 13.626 55.866 57.033 1.00 6.21 35 ILE B O 1
ATOM 1564 N N . GLY B 1 36 ? 14.171 57.909 56.264 1.00 6.01 36 GLY B N 1
ATOM 1565 C CA . GLY B 1 36 ? 14.297 58.495 57.589 1.00 5.52 36 GLY B CA 1
ATOM 1566 C C . GLY B 1 36 ? 15.486 58.087 58.431 1.00 9.96 36 GLY B C 1
ATOM 1567 O O . GLY B 1 36 ? 16.636 58.215 58.005 1.00 9.82 36 GLY B O 1
ATOM 1568 N N . ASP B 1 37 ? 15.189 57.592 59.632 1.00 10.01 37 ASP B N 1
ATOM 1569 C CA . ASP B 1 37 ? 16.171 57.423 60.694 1.00 8.69 37 ASP B CA 1
ATOM 1570 C C . ASP B 1 37 ? 16.868 56.071 60.551 1.00 8.99 37 ASP B C 1
ATOM 1571 O O . ASP B 1 37 ? 16.666 55.166 61.366 1.00 9.78 37 ASP B O 1
ATOM 1576 N N . VAL B 1 38 ? 17.663 55.944 59.491 1.00 8.08 38 VAL B N 1
ATOM 1577 C CA . VAL B 1 38 ? 18.333 54.693 59.157 1.00 8.46 38 VAL B CA 1
ATOM 1578 C C . VAL B 1 38 ? 19.819 54.967 58.990 1.00 8.31 38 VAL B C 1
ATOM 1579 O O . VAL B 1 38 ? 20.204 55.918 58.314 1.00 8.88 38 VAL B O 1
ATOM 1583 N N . GLU B 1 39 ? 20.655 54.115 59.575 1.00 11.05 39 GLU B N 1
ATOM 1584 C CA . GLU B 1 39 ? 22.091 54.218 59.374 1.00 8.94 39 GLU B CA 1
ATOM 1585 C C . GLU B 1 39 ? 22.613 52.894 58.836 1.00 8.38 39 GLU B C 1
ATOM 1586 O O . GLU B 1 39 ? 22.237 51.834 59.326 1.00 11.54 39 GLU B O 1
ATOM 1592 N N . LEU B 1 40 ? 23.455 52.970 57.812 1.00 11.74 40 LEU B N 1
ATOM 1593 C CA . LEU B 1 40 ? 24.073 51.781 57.230 1.00 7.95 40 LEU B CA 1
ATOM 1594 C C . LEU B 1 40 ? 25.586 51.909 57.304 1.00 9.34 40 LEU B C 1
ATOM 1595 O O . LEU B 1 40 ? 26.146 52.925 56.899 1.00 10.69 40 LEU B O 1
ATOM 1600 N N . GLY B 1 41 ? 26.243 50.865 57.797 1.00 10.40 41 GLY B N 1
ATOM 1601 C CA . GLY B 1 41 ? 27.696 50.845 57.893 1.00 7.58 41 GLY B CA 1
ATOM 1602 C C . GLY B 1 41 ? 28.399 50.674 56.560 1.00 9.78 41 GLY B C 1
ATOM 1603 O O . GLY B 1 41 ? 27.769 50.424 55.527 1.00 7.28 41 GLY B O 1
ATOM 1604 N N . ASP B 1 42 ? 29.724 50.809 56.585 1.00 9.18 42 ASP B N 1
ATOM 1605 C CA . ASP B 1 42 ? 30.527 50.665 55.378 1.00 10.42 42 ASP B CA 1
ATOM 1606 C C . ASP B 1 42 ? 30.244 49.337 54.676 1.00 8.39 42 ASP B C 1
ATOM 1607 O O . ASP B 1 42 ? 30.077 48.299 55.319 1.00 7.80 42 ASP B O 1
ATOM 1612 N N . ASP B 1 43 ? 30.189 49.381 53.351 1.00 9.94 43 ASP B N 1
ATOM 1613 C CA . ASP B 1 43 ? 30.094 48.171 52.535 1.00 11.90 43 ASP B CA 1
ATOM 1614 C C . ASP B 1 43 ? 28.756 47.435 52.631 1.00 10.30 43 ASP B C 1
ATOM 1615 O O . ASP B 1 43 ? 28.659 46.285 52.197 1.00 9.88 43 ASP B O 1
ATOM 1620 N N . CYS B 1 44 ? 27.735 48.083 53.198 1.00 7.33 44 CYS B N 1
ATOM 1621 C CA . CYS B 1 44 ? 26.406 47.492 53.214 1.00 7.60 44 CYS B CA 1
ATOM 1622 C C . CYS B 1 44 ? 25.834 47.533 51.811 1.00 6.24 44 CYS B C 1
ATOM 1623 O O . CYS B 1 44 ? 26.308 48.275 50.956 1.00 8.37 44 CYS B O 1
ATOM 1626 N N . SER B 1 45 ? 24.823 46.708 51.578 1.00 4.26 45 SER B N 1
ATOM 1627 C CA . SER B 1 45 ? 24.200 46.652 50.265 1.00 5.76 45 SER B CA 1
ATOM 1628 C C . SER B 1 45 ? 22.714 46.420 50.431 1.00 8.23 45 SER B C 1
ATOM 1629 O O . SER B 1 45 ? 22.292 45.577 51.213 1.00 7.60 45 SER B O 1
ATOM 1632 N N . VAL B 1 46 ? 21.927 47.192 49.695 1.00 6.05 46 VAL B N 1
ATOM 1633 C CA . VAL B 1 46 ? 20.484 47.074 49.750 1.00 5.56 46 VAL B CA 1
ATOM 1634 C C . VAL B 1 46 ? 20.014 46.841 48.330 1.00 3.62 46 VAL B C 1
ATOM 1635 O O . VAL B 1 46 ? 20.264 47.650 47.443 1.00 6.24 46 VAL B O 1
ATOM 1639 N N . TRP B 1 47 ? 19.329 45.719 48.141 1.00 4.67 47 TRP B N 1
ATOM 1640 C CA . TRP B 1 47 ? 19.111 45.127 46.825 1.00 4.10 47 TRP B CA 1
ATOM 1641 C C . TRP B 1 47 ? 17.731 45.471 46.263 1.00 2.83 47 TRP B C 1
ATOM 1642 O O . TRP B 1 47 ? 16.927 46.103 46.950 1.00 6.61 47 TRP B O 1
ATOM 1653 N N . PRO B 1 48 ? 17.472 45.107 44.992 1.00 4.05 48 PRO B N 1
ATOM 1654 C CA . PRO B 1 48 ? 16.244 45.623 44.383 1.00 6.22 48 PRO B CA 1
ATOM 1655 C C . PRO B 1 48 ? 14.977 45.388 45.185 1.00 7.71 48 PRO B C 1
ATOM 1656 O O . PRO B 1 48 ? 14.734 44.298 45.713 1.00 7.32 48 PRO B O 1
ATOM 1660 N N . LEU B 1 49 ? 14.169 46.439 45.267 1.00 6.71 49 LEU B N 1
ATOM 1661 C CA . LEU B 1 49 ? 12.823 46.363 45.828 1.00 4.29 49 LEU B CA 1
ATOM 1662 C C . LEU B 1 49 ? 12.791 45.977 47.311 1.00 8.86 49 LEU B C 1
ATOM 1663 O O . LEU B 1 49 ? 11.827 45.359 47.771 1.00 7.93 49 LEU B O 1
ATOM 1668 N N . ALA B 1 50 ? 13.841 46.337 48.050 1.00 4.22 50 ALA B N 1
ATOM 1669 C CA . ALA B 1 50 ? 13.824 46.238 49.511 1.00 4.94 50 ALA B CA 1
ATOM 1670 C C . ALA B 1 50 ? 13.338 47.550 50.135 1.00 7.20 50 ALA B C 1
ATOM 1671 O O . ALA B 1 50 ? 13.518 48.630 49.558 1.00 8.57 50 ALA B O 1
ATOM 1673 N N . VAL B 1 51 ? 12.747 47.449 51.323 1.00 4.08 51 VAL B N 1
ATOM 1674 C CA . VAL B 1 51 ? 12.261 48.616 52.047 1.00 3.63 51 VAL B CA 1
ATOM 1675 C C . VAL B 1 51 ? 12.878 48.655 53.433 1.00 6.13 51 VAL B C 1
ATOM 1676 O O . VAL B 1 51 ? 12.849 47.658 54.156 1.00 6.67 51 VAL B O 1
ATOM 1680 N N . ILE B 1 52 ? 13.456 49.800 53.794 1.00 3.55 52 ILE B N 1
ATOM 1681 C CA . ILE B 1 52 ? 13.929 50.025 55.156 1.00 1.82 52 ILE B CA 1
ATOM 1682 C C . ILE B 1 52 ? 13.293 51.331 55.647 1.00 4.55 52 ILE B C 1
ATOM 1683 O O . ILE B 1 52 ? 13.723 52.429 55.278 1.00 6.91 52 ILE B O 1
ATOM 1688 N N . ARG B 1 53 ? 12.247 51.197 56.452 1.00 6.32 53 ARG B N 1
ATOM 1689 C CA . ARG B 1 53 ? 11.405 52.345 56.798 1.00 6.84 53 ARG B CA 1
ATOM 1690 C C . ARG B 1 53 ? 11.597 52.751 58.262 1.00 6.46 53 ARG B C 1
ATOM 1691 O O . ARG B 1 53 ? 10.997 52.174 59.171 1.00 7.88 53 ARG B O 1
ATOM 1699 N N . GLY B 1 54 ? 12.462 53.736 58.482 1.00 6.69 54 GLY B N 1
ATOM 1700 C CA . GLY B 1 54 ? 12.754 54.205 59.829 1.00 4.59 54 GLY B CA 1
ATOM 1701 C C . GLY B 1 54 ? 12.008 55.482 60.152 1.00 7.42 54 GLY B C 1
ATOM 1702 O O . GLY B 1 54 ? 12.615 56.506 60.445 1.00 8.79 54 GLY B O 1
ATOM 1703 N N . ASP B 1 55 ? 10.687 55.422 60.103 1.00 6.68 55 ASP B N 1
ATOM 1704 C CA . ASP B 1 55 ? 9.891 56.623 60.330 1.00 7.81 55 ASP B CA 1
ATOM 1705 C C . ASP B 1 55 ? 9.540 56.823 61.806 1.00 12.11 55 ASP B C 1
ATOM 1706 O O . ASP B 1 55 ? 9.779 57.893 62.362 1.00 14.56 55 ASP B O 1
ATOM 1711 N N . MET B 1 56 ? 9.008 55.787 62.443 1.00 7.91 56 MET B N 1
ATOM 1712 C CA . MET B 1 56 ? 8.547 55.907 63.826 1.00 6.94 56 MET B CA 1
ATOM 1713 C C . MET B 1 56 ? 9.569 55.474 64.878 1.00 10.21 56 MET B C 1
ATOM 1714 O O . MET B 1 56 ? 9.304 55.557 66.069 1.00 11.72 56 MET B O 1
ATOM 1719 N N . HIS B 1 57 ? 10.734 55.015 64.438 1.00 10.53 57 HIS B N 1
ATOM 1720 C CA . HIS B 1 57 ? 11.776 54.579 65.367 1.00 9.32 57 HIS B CA 1
ATOM 1721 C C . HIS B 1 57 ? 13.079 54.451 64.599 1.00 9.53 57 HIS B C 1
ATOM 1722 O O . HIS B 1 57 ? 13.081 54.585 63.375 1.00 12.22 57 HIS B O 1
ATOM 1729 N N . HIS B 1 58 ? 14.181 54.196 65.302 1.00 9.16 58 HIS B N 1
ATOM 1730 C CA . HIS B 1 58 ? 15.477 54.130 64.630 1.00 13.42 58 HIS B CA 1
ATOM 1731 C C . HIS B 1 58 ? 15.842 52.730 64.113 1.00 8.44 58 HIS B C 1
ATOM 1732 O O . HIS B 1 58 ? 15.433 51.712 64.675 1.00 8.73 58 HIS B O 1
ATOM 1739 N N . ILE B 1 59 ? 16.590 52.710 63.017 1.00 6.96 59 ILE B N 1
ATOM 1740 C CA . ILE B 1 59 ? 17.126 51.483 62.432 1.00 3.81 59 ILE B CA 1
ATOM 1741 C C . ILE B 1 59 ? 18.636 51.676 62.259 1.00 7.45 59 ILE B C 1
ATOM 1742 O O . ILE B 1 59 ? 19.076 52.646 61.649 1.00 8.96 59 ILE B O 1
ATOM 1747 N N . ARG B 1 60 ? 19.424 50.740 62.786 1.00 11.95 60 ARG B N 1
ATOM 1748 C CA . ARG B 1 60 ? 20.876 50.833 62.729 1.00 11.93 60 ARG B CA 1
ATOM 1749 C C . ARG B 1 60 ? 21.420 49.533 62.166 1.00 7.12 60 ARG B C 1
ATOM 1750 O O . ARG B 1 60 ? 21.072 48.457 62.648 1.00 12.33 60 ARG B O 1
ATOM 1758 N N . ILE B 1 61 ? 22.238 49.632 61.127 1.00 10.05 61 ILE B N 1
ATOM 1759 C CA . ILE B 1 61 ? 22.814 48.444 60.505 1.00 8.87 61 ILE B CA 1
ATOM 1760 C C . ILE B 1 61 ? 24.328 48.593 60.430 1.00 10.29 61 ILE B C 1
ATOM 1761 O O . ILE B 1 61 ? 24.840 49.647 60.050 1.00 12.48 61 ILE B O 1
ATOM 1766 N N . GLY B 1 62 ? 25.049 47.538 60.795 1.00 9.50 62 GLY B N 1
ATOM 1767 C CA . GLY B 1 62 ? 26.502 47.600 60.824 1.00 11.54 62 GLY B CA 1
ATOM 1768 C C . GLY B 1 62 ? 27.161 47.497 59.462 1.00 15.10 62 GLY B C 1
ATOM 1769 O O . GLY B 1 62 ? 26.562 47.832 58.445 1.00 15.92 62 GLY B O 1
ATOM 1770 N N . ALA B 1 63 ? 28.403 47.015 59.446 1.00 11.93 63 ALA B N 1
ATOM 1771 C CA . ALA B 1 63 ? 29.203 46.950 58.224 1.00 9.86 63 ALA B CA 1
ATOM 1772 C C . ALA B 1 63 ? 29.100 45.616 57.491 1.00 6.77 63 ALA B C 1
ATOM 1773 O O . ALA B 1 63 ? 28.924 44.571 58.113 1.00 11.70 63 ALA B O 1
ATOM 1775 N N . ARG B 1 64 ? 29.219 45.672 56.163 1.00 8.54 64 ARG B N 1
ATOM 1776 C CA . ARG B 1 64 ? 29.251 44.482 55.309 1.00 8.41 64 ARG B CA 1
ATOM 1777 C C . ARG B 1 64 ? 27.982 43.635 55.440 1.00 8.42 64 ARG B C 1
ATOM 1778 O O . ARG B 1 64 ? 28.023 42.409 55.370 1.00 9.16 64 ARG B O 1
ATOM 1786 N N . THR B 1 65 ? 26.850 44.303 55.614 1.00 8.09 65 THR B N 1
ATOM 1787 C CA . THR B 1 65 ? 25.581 43.603 55.764 1.00 5.84 65 THR B CA 1
ATOM 1788 C C . THR B 1 65 ? 24.732 43.809 54.519 1.00 8.56 65 THR B C 1
ATOM 1789 O O . THR B 1 65 ? 24.730 44.897 53.942 1.00 8.75 65 THR B O 1
ATOM 1793 N N . SER B 1 66 ? 24.068 42.747 54.071 1.00 5.16 66 SER B N 1
ATOM 1794 C CA . SER B 1 66 ? 23.214 42.848 52.896 1.00 6.36 66 SER B CA 1
ATOM 1795 C C . SER B 1 66 ? 21.756 42.762 53.307 1.00 7.99 66 SER B C 1
ATOM 1796 O O . SER B 1 66 ? 21.402 42.034 54.237 1.00 8.37 66 SER B O 1
ATOM 1799 N N . VAL B 1 67 ? 20.931 43.541 52.625 1.00 5.74 67 VAL B N 1
ATOM 1800 C CA . VAL B 1 67 ? 19.487 43.503 52.784 1.00 5.20 67 VAL B CA 1
ATOM 1801 C C . VAL B 1 67 ? 18.949 43.135 51.410 1.00 7.65 67 VAL B C 1
ATOM 1802 O O . VAL B 1 67 ? 18.884 43.977 50.527 1.00 6.00 67 VAL B O 1
ATOM 1806 N N . GLN B 1 68 ? 18.584 41.871 51.223 1.00 6.25 68 GLN B N 1
ATOM 1807 C CA . GLN B 1 68 ? 18.326 41.366 49.875 1.00 4.85 68 GLN B CA 1
ATOM 1808 C C . GLN B 1 68 ? 16.922 41.615 49.318 1.00 5.40 68 GLN B C 1
ATOM 1809 O O . GLN B 1 68 ? 16.022 42.100 50.014 1.00 8.15 68 GLN B O 1
ATOM 1815 N N . ASP B 1 69 ? 16.772 41.279 48.042 1.00 5.01 69 ASP B N 1
ATOM 1816 C CA . ASP B 1 69 ? 15.644 41.705 47.215 1.00 6.48 69 ASP B CA 1
ATOM 1817 C C . ASP B 1 69 ? 14.310 41.468 47.894 1.00 6.46 69 ASP B C 1
ATOM 1818 O O . ASP B 1 69 ? 14.026 40.356 48.330 1.00 6.09 69 ASP B O 1
ATOM 1823 N N . GLY B 1 70 ? 13.487 42.511 47.975 1.00 4.53 70 GLY B N 1
ATOM 1824 C CA . GLY B 1 70 ? 12.130 42.328 48.446 1.00 8.04 70 GLY B CA 1
ATOM 1825 C C . GLY B 1 70 ? 11.991 42.240 49.956 1.00 6.70 70 GLY B C 1
ATOM 1826 O O . GLY B 1 70 ? 10.886 42.034 50.451 1.00 7.53 70 GLY B O 1
ATOM 1827 N N . SER B 1 71 ? 13.090 42.413 50.691 1.00 5.07 71 SER B N 1
ATOM 1828 C CA . SER B 1 71 ? 13.016 42.415 52.159 1.00 3.21 71 SER B CA 1
ATOM 1829 C C . SER B 1 71 ? 12.318 43.677 52.650 1.00 8.17 71 SER B C 1
ATOM 1830 O O . SER B 1 71 ? 12.354 44.719 51.986 1.00 8.15 71 SER B O 1
ATOM 1833 N N . VAL B 1 72 ? 11.670 43.577 53.807 1.00 5.53 72 VAL B N 1
ATOM 1834 C CA . VAL B 1 72 ? 11.090 44.742 54.464 1.00 5.79 72 VAL B CA 1
ATOM 1835 C C . VAL B 1 72 ? 11.627 44.795 55.891 1.00 4.99 72 VAL B C 1
ATOM 1836 O O . VAL B 1 72 ? 11.523 43.820 56.645 1.00 4.30 72 VAL B O 1
ATOM 1840 N N . LEU B 1 73 ? 12.248 45.924 56.231 1.00 5.20 73 LEU B N 1
ATOM 1841 C CA . LEU B 1 73 ? 12.748 46.167 57.583 1.00 2.98 73 LEU B CA 1
ATOM 1842 C C . LEU B 1 73 ? 11.959 47.318 58.183 1.00 7.72 73 LEU B C 1
ATOM 1843 O O . LEU B 1 73 ? 11.900 48.399 57.604 1.00 7.40 73 LEU B O 1
ATOM 1848 N N . HIS B 1 74 ? 11.360 47.096 59.344 1.00 6.16 74 HIS B N 1
ATOM 1849 C CA . HIS B 1 74 ? 10.561 48.141 59.958 1.00 5.04 74 HIS B CA 1
ATOM 1850 C C . HIS B 1 74 ? 10.619 48.024 61.480 1.00 7.90 74 HIS B C 1
ATOM 1851 O O . HIS B 1 74 ? 11.359 47.210 62.034 1.00 8.34 74 HIS B O 1
ATOM 1858 N N . ILE B 1 75 ? 9.853 48.866 62.147 1.00 5.77 75 ILE B N 1
ATOM 1859 C CA . ILE B 1 75 ? 9.972 49.032 63.580 1.00 5.52 75 ILE B CA 1
ATOM 1860 C C . ILE B 1 75 ? 8.601 49.249 64.203 1.00 11.37 75 ILE B C 1
ATOM 1861 O O . ILE B 1 75 ? 7.590 49.305 63.497 1.00 10.61 75 ILE B O 1
ATOM 1866 N N . THR B 1 76 ? 8.561 49.370 65.526 1.00 8.92 76 THR B N 1
ATOM 1867 C CA . THR B 1 76 ? 7.291 49.597 66.213 1.00 11.42 76 THR B CA 1
ATOM 1868 C C . THR B 1 76 ? 7.334 50.896 67.020 1.00 14.23 76 THR B C 1
ATOM 1869 O O . THR B 1 76 ? 8.247 51.111 67.813 1.00 11.73 76 THR B O 1
ATOM 1873 N N . HIS B 1 77 ? 6.342 51.761 66.827 1.00 11.30 77 HIS B N 1
ATOM 1874 C CA . HIS B 1 77 ? 6.340 53.023 67.549 1.00 14.14 77 HIS B CA 1
ATOM 1875 C C . HIS B 1 77 ? 6.055 52.819 69.038 1.00 14.06 77 HIS B C 1
ATOM 1876 O O . HIS B 1 77 ? 5.387 51.863 69.441 1.00 12.66 77 HIS B O 1
ATOM 1883 N N . ALA B 1 78 ? 6.575 53.722 69.855 1.00 13.22 78 ALA B N 1
ATOM 1884 C CA . ALA B 1 78 ? 6.323 53.676 71.287 1.00 13.71 78 ALA B CA 1
ATOM 1885 C C . ALA B 1 78 ? 4.881 54.090 71.579 1.00 17.33 78 ALA B C 1
ATOM 1886 O O . ALA B 1 78 ? 4.397 55.102 71.063 1.00 14.51 78 ALA B O 1
ATOM 1888 N N . SER B 1 79 ? 4.196 53.286 72.388 1.00 17.08 79 SER B N 1
ATOM 1889 C CA . SER B 1 79 ? 2.825 53.584 72.786 1.00 18.10 79 SER B CA 1
ATOM 1890 C C . SER B 1 79 ? 2.450 52.785 74.031 1.00 16.13 79 SER B C 1
ATOM 1891 O O . SER B 1 79 ? 3.255 52.011 74.544 1.00 14.68 79 SER B O 1
ATOM 1894 N N . ASP B 1 80 ? 1.220 52.969 74.506 1.00 16.22 80 ASP B N 1
ATOM 1895 C CA . ASP B 1 80 ? 0.718 52.179 75.625 1.00 17.47 80 ASP B CA 1
ATOM 1896 C C . ASP B 1 80 ? 0.617 50.694 75.267 1.00 17.15 80 ASP B C 1
ATOM 1897 O O . ASP B 1 80 ? 0.581 49.833 76.150 1.00 18.50 80 ASP B O 1
ATOM 1902 N N . TYR B 1 81 ? 0.559 50.401 73.971 1.00 13.28 81 TYR B N 1
ATOM 1903 C CA . TYR B 1 81 ? 0.511 49.021 73.504 1.00 9.80 81 TYR B CA 1
ATOM 1904 C C . TYR B 1 81 ? 1.917 48.426 73.443 1.00 16.83 81 TYR B C 1
ATOM 1905 O O . TYR B 1 81 ? 2.092 47.209 73.561 1.00 16.38 81 TYR B O 1
ATOM 1914 N N . ASN B 1 82 ? 2.914 49.295 73.278 1.00 10.16 82 ASN B N 1
ATOM 1915 C CA . ASN B 1 82 ? 4.322 48.885 73.235 1.00 9.84 82 ASN B CA 1
ATOM 1916 C C . ASN B 1 82 ? 5.227 49.946 73.866 1.00 16.73 82 ASN B C 1
ATOM 1917 O O . ASN B 1 82 ? 5.871 50.722 73.169 1.00 12.62 82 ASN B O 1
ATOM 1922 N N . PRO B 1 83 ? 5.274 49.990 75.204 1.00 18.30 83 PRO B N 1
ATOM 1923 C CA . PRO B 1 83 ? 6.051 51.026 75.893 1.00 15.95 83 PRO B CA 1
ATOM 1924 C C . PRO B 1 83 ? 7.482 51.115 75.377 1.00 16.55 83 PRO B C 1
ATOM 1925 O O . PRO B 1 83 ? 8.194 50.110 75.383 1.00 16.13 83 PRO B O 1
ATOM 1929 N N . GLY B 1 84 ? 7.885 52.302 74.924 1.00 14.98 84 GLY B N 1
ATOM 1930 C CA . GLY B 1 84 ? 9.230 52.518 74.417 1.00 16.90 84 GLY B CA 1
ATOM 1931 C C . GLY B 1 84 ? 9.432 52.099 72.966 1.00 17.29 84 GLY B C 1
ATOM 1932 O O . GLY B 1 84 ? 10.457 52.419 72.363 1.00 14.58 84 GLY B O 1
ATOM 1933 N N . GLY B 1 85 ? 8.458 51.381 72.406 1.00 12.26 85 GLY B N 1
ATOM 1934 C CA . GLY B 1 85 ? 8.563 50.878 71.045 1.00 10.43 85 GLY B CA 1
ATOM 1935 C C . GLY B 1 85 ? 9.675 49.849 70.863 1.00 14.30 85 GLY B C 1
ATOM 1936 O O . GLY B 1 85 ? 10.274 49.385 71.836 1.00 12.23 85 GLY B O 1
ATOM 1937 N N . TYR B 1 86 ? 9.942 49.490 69.608 1.00 7.13 86 TYR B N 1
ATOM 1938 C CA . TYR B 1 86 ? 10.998 48.540 69.264 1.00 8.24 86 TYR B CA 1
ATOM 1939 C C . TYR B 1 86 ? 11.764 49.060 68.057 1.00 13.92 86 TYR B C 1
ATOM 1940 O O . TYR B 1 86 ? 11.215 49.147 66.953 1.00 13.25 86 TYR B O 1
ATOM 1949 N N . PRO B 1 87 ? 13.034 49.430 68.261 1.00 9.18 87 PRO B N 1
ATOM 1950 C CA . PRO B 1 87 ? 13.869 49.839 67.133 1.00 6.19 87 PRO B CA 1
ATOM 1951 C C . PRO B 1 87 ? 14.424 48.593 66.459 1.00 6.95 87 PRO B C 1
ATOM 1952 O O . PRO B 1 87 ? 14.158 47.482 66.923 1.00 9.64 87 PRO B O 1
ATOM 1956 N N . LEU B 1 88 ? 15.183 48.782 65.388 1.00 8.07 88 LEU B N 1
ATOM 1957 C CA . LEU B 1 88 ? 15.777 47.669 64.662 1.00 8.23 88 LEU B CA 1
ATOM 1958 C C . LEU B 1 88 ? 17.289 47.844 64.646 1.00 5.98 88 LEU B C 1
ATOM 1959 O O . LEU B 1 88 ? 17.804 48.822 64.100 1.00 8.38 88 LEU B O 1
ATOM 1964 N N . ILE B 1 89 ? 17.998 46.889 65.241 1.00 7.84 89 ILE B N 1
ATOM 1965 C CA . ILE B 1 89 ? 19.445 46.982 65.383 1.00 10.48 89 ILE B CA 1
ATOM 1966 C C . ILE B 1 89 ? 20.066 45.748 64.743 1.00 9.99 89 ILE B C 1
ATOM 1967 O O . ILE B 1 89 ? 19.715 44.630 65.110 1.00 8.78 89 ILE B O 1
ATOM 1972 N N . ILE B 1 90 ? 20.962 45.960 63.780 1.00 9.24 90 ILE B N 1
ATOM 1973 C CA . ILE B 1 90 ? 21.582 44.861 63.036 1.00 10.47 90 ILE B CA 1
ATOM 1974 C C . ILE B 1 90 ? 23.098 45.035 62.976 1.00 9.37 90 ILE B C 1
ATOM 1975 O O . ILE B 1 90 ? 23.583 46.118 62.692 1.00 9.09 90 ILE B O 1
ATOM 1980 N N . GLY B 1 91 ? 23.858 43.973 63.240 1.00 11.83 91 GLY B N 1
ATOM 1981 C CA . GLY B 1 91 ? 25.308 44.112 63.317 1.00 11.31 91 GLY B CA 1
ATOM 1982 C C . GLY B 1 91 ? 26.040 44.004 61.989 1.00 13.63 91 GLY B C 1
ATOM 1983 O O . GLY B 1 91 ? 25.478 44.321 60.939 1.00 8.01 91 GLY B O 1
ATOM 1984 N N . ASP B 1 92 ? 27.298 43.560 62.047 1.00 11.28 92 ASP B N 1
ATOM 1985 C CA . ASP B 1 92 ? 28.175 43.440 60.877 1.00 9.89 92 ASP B CA 1
ATOM 1986 C C . ASP B 1 92 ? 28.138 42.035 60.279 1.00 8.65 92 ASP B C 1
ATOM 1987 O O . ASP B 1 92 ? 27.877 41.063 60.984 1.00 10.48 92 ASP B O 1
ATOM 1992 N N . ASP B 1 93 ? 28.430 41.933 58.985 1.00 7.68 93 ASP B N 1
ATOM 1993 C CA . ASP B 1 93 ? 28.540 40.636 58.324 1.00 6.02 93 ASP B CA 1
ATOM 1994 C C . ASP B 1 93 ? 27.256 39.839 58.475 1.00 7.87 93 ASP B C 1
ATOM 1995 O O . ASP B 1 93 ? 27.277 38.632 58.677 1.00 8.55 93 ASP B O 1
ATOM 2000 N N . VAL B 1 94 ? 26.128 40.531 58.396 1.00 7.87 94 VAL B N 1
ATOM 2001 C CA . VAL B 1 94 ? 24.836 39.868 58.453 1.00 4.10 94 VAL B CA 1
ATOM 2002 C C . VAL B 1 94 ? 24.299 39.732 57.032 1.00 7.13 94 VAL B C 1
ATOM 2003 O O . VAL B 1 94 ? 24.337 40.677 56.251 1.00 8.30 94 VAL B O 1
ATOM 2007 N N . THR B 1 95 ? 23.834 38.539 56.684 1.00 6.76 95 THR B N 1
ATOM 2008 C CA . THR B 1 95 ? 23.255 38.326 55.363 1.00 5.86 95 THR B CA 1
ATOM 2009 C C . THR B 1 95 ? 21.739 38.184 55.520 1.00 9.51 95 THR B C 1
ATOM 2010 O O . THR B 1 95 ? 21.255 37.196 56.069 1.00 9.45 95 THR B O 1
ATOM 2014 N N . ILE B 1 96 ? 20.992 39.181 55.058 1.00 6.98 96 ILE B N 1
ATOM 2015 C CA . ILE B 1 96 ? 19.538 39.137 55.172 1.00 5.03 96 ILE B CA 1
ATOM 2016 C C . ILE B 1 96 ? 18.970 38.665 53.837 1.00 7.33 96 ILE B C 1
ATOM 2017 O O . ILE B 1 96 ? 19.017 39.385 52.843 1.00 7.70 96 ILE B O 1
ATOM 2022 N N . GLY B 1 97 ? 18.460 37.434 53.823 1.00 9.35 97 GLY B N 1
ATOM 2023 C CA . GLY B 1 97 ? 18.002 36.788 52.603 1.00 8.64 97 GLY B CA 1
ATOM 2024 C C . GLY B 1 97 ? 16.809 37.457 51.936 1.00 8.87 97 GLY B C 1
ATOM 2025 O O . GLY B 1 97 ? 16.111 38.263 52.556 1.00 5.81 97 GLY B O 1
ATOM 2026 N N . HIS B 1 98 ? 16.577 37.115 50.669 1.00 6.51 98 HIS B N 1
ATOM 2027 C CA . HIS B 1 98 ? 15.480 37.696 49.886 1.00 6.15 98 HIS B CA 1
ATOM 2028 C C . HIS B 1 98 ? 14.159 37.617 50.628 1.00 4.67 98 HIS B C 1
ATOM 2029 O O . HIS B 1 98 ? 13.864 36.614 51.270 1.00 7.02 98 HIS B O 1
ATOM 2036 N N . GLN B 1 99 ? 13.351 38.668 50.523 1.00 5.25 99 GLN B N 1
ATOM 2037 C CA . GLN B 1 99 ? 11.996 38.641 51.071 1.00 6.30 99 GLN B CA 1
ATOM 2038 C C . GLN B 1 99 ? 11.954 38.411 52.578 1.00 3.56 99 GLN B C 1
ATOM 2039 O O . GLN B 1 99 ? 10.961 37.911 53.106 1.00 7.08 99 GLN B O 1
ATOM 2045 N N . ALA B 1 100 ? 13.021 38.791 53.274 1.00 2.30 100 ALA B N 1
ATOM 2046 C CA . ALA B 1 100 ? 13.006 38.731 54.734 1.00 4.93 100 ALA B CA 1
ATOM 2047 C C . ALA B 1 100 ? 12.015 39.761 55.301 1.00 5.09 100 ALA B C 1
ATOM 2048 O O . ALA B 1 100 ? 11.685 40.749 54.648 1.00 7.12 100 ALA B O 1
ATOM 2050 N N . MET B 1 101 ? 11.548 39.520 56.522 1.00 3.72 101 MET B N 1
ATOM 2051 C CA . MET B 1 101 ? 10.692 40.473 57.207 1.00 3.83 101 MET B CA 1
ATOM 2052 C C . MET B 1 101 ? 11.247 40.659 58.601 1.00 5.43 101 MET B C 1
ATOM 2053 O O . MET B 1 101 ? 11.099 39.776 59.450 1.00 8.46 101 MET B O 1
ATOM 2058 N N . LEU B 1 102 ? 11.896 41.797 58.821 1.00 5.22 102 LEU B N 1
ATOM 2059 C CA . LEU B 1 102 ? 12.545 42.093 60.089 1.00 6.57 102 LEU B CA 1
ATOM 2060 C C . LEU B 1 102 ? 11.778 43.226 60.737 1.00 8.49 102 LEU B C 1
ATOM 2061 O O . LEU B 1 102 ? 11.621 44.298 60.143 1.00 8.01 102 LEU B O 1
ATOM 2066 N N . HIS B 1 103 ? 11.288 42.981 61.948 1.00 8.72 103 HIS B N 1
ATOM 2067 C CA . HIS B 1 103 ? 10.460 43.960 62.640 1.00 7.34 103 HIS B CA 1
ATOM 2068 C C . HIS B 1 103 ? 10.909 44.120 64.087 1.00 8.94 103 HIS B C 1
ATOM 2069 O O . HIS B 1 103 ? 10.777 43.202 64.884 1.00 11.57 103 HIS B O 1
ATOM 2076 N N . GLY B 1 104 ? 11.467 45.283 64.406 1.00 7.64 104 GLY B N 1
ATOM 2077 C CA . GLY B 1 104 ? 11.718 45.654 65.790 1.00 8.30 104 GLY B CA 1
ATOM 2078 C C . GLY B 1 104 ? 12.624 44.728 66.569 1.00 10.11 104 GLY B C 1
ATOM 2079 O O . GLY B 1 104 ? 12.498 44.623 67.794 1.00 9.71 104 GLY B O 1
ATOM 2080 N N . CYS B 1 105 ? 13.558 44.084 65.877 1.00 10.37 105 CYS B N 1
ATOM 2081 C CA . CYS B 1 105 ? 14.395 43.072 66.513 1.00 10.76 105 CYS B CA 1
ATOM 2082 C C . CYS B 1 105 ? 15.848 43.509 66.657 1.00 9.96 105 CYS B C 1
ATOM 2083 O O . CYS B 1 105 ? 16.244 44.586 66.204 1.00 10.21 105 CYS B O 1
ATOM 2086 N N . THR B 1 106 ? 16.642 42.665 67.306 1.00 9.66 106 THR B N 1
ATOM 2087 C CA . THR B 1 106 ? 18.061 42.912 67.430 1.00 8.08 106 THR B CA 1
ATOM 2088 C C . THR B 1 106 ? 18.814 41.720 66.858 1.00 10.26 106 THR B C 1
ATOM 2089 O O . THR B 1 106 ? 18.485 40.572 67.154 1.00 12.18 106 THR B O 1
ATOM 2093 N N . ILE B 1 107 ? 19.803 42.005 66.017 1.00 9.00 107 ILE B N 1
ATOM 2094 C CA . ILE B 1 107 ? 20.587 40.959 65.362 1.00 7.93 107 ILE B CA 1
ATOM 2095 C C . ILE B 1 107 ? 22.067 41.263 65.521 1.00 11.87 107 ILE B C 1
ATOM 2096 O O . ILE B 1 107 ? 22.510 42.381 65.242 1.00 12.83 107 ILE B O 1
ATOM 2101 N N . GLY B 1 108 ? 22.837 40.272 65.969 1.00 13.32 108 GLY B N 1
ATOM 2102 C CA . GLY B 1 108 ? 24.251 40.474 66.239 1.00 13.70 108 GLY B CA 1
ATOM 2103 C C . GLY B 1 108 ? 25.126 40.469 64.998 1.00 12.57 108 GLY B C 1
ATOM 2104 O O . GLY B 1 108 ? 24.685 40.866 63.919 1.00 12.58 108 GLY B O 1
ATOM 2105 N N . ASN B 1 109 ? 26.369 40.011 65.153 1.00 11.03 109 ASN B N 1
ATOM 2106 C CA . ASN B 1 109 ? 27.318 39.949 64.046 1.00 11.58 109 ASN B CA 1
ATOM 2107 C C . ASN B 1 109 ? 27.456 38.542 63.478 1.00 12.69 109 ASN B C 1
ATOM 2108 O O . ASN B 1 109 ? 27.328 37.560 64.204 1.00 12.08 109 ASN B O 1
ATOM 2113 N N . ARG B 1 110 ? 27.748 38.458 62.181 1.00 10.34 110 ARG B N 1
ATOM 2114 C CA . ARG B 1 110 ? 28.015 37.184 61.515 1.00 12.55 110 ARG B CA 1
ATOM 2115 C C . ARG B 1 110 ? 26.804 36.266 61.654 1.00 13.60 110 ARG B C 1
ATOM 2116 O O . ARG B 1 110 ? 26.831 35.263 62.364 1.00 14.57 110 ARG B O 1
ATOM 2124 N N . VAL B 1 111 ? 25.724 36.657 60.988 1.00 10.26 111 VAL B N 1
ATOM 2125 C CA . VAL B 1 111 ? 24.440 35.984 61.111 1.00 8.41 111 VAL B CA 1
ATOM 2126 C C . VAL B 1 111 ? 23.862 35.766 59.712 1.00 7.72 111 VAL B C 1
ATOM 2127 O O . VAL B 1 111 ? 23.968 36.643 58.850 1.00 9.89 111 VAL B O 1
ATOM 2131 N N . LEU B 1 112 ? 23.279 34.588 59.493 1.00 7.17 112 LEU B N 1
ATOM 2132 C CA . LEU B 1 112 ? 22.590 34.264 58.251 1.00 9.41 112 LEU B CA 1
ATOM 2133 C C . LEU B 1 112 ? 21.097 34.267 58.506 1.00 13.68 112 LEU B C 1
ATOM 2134 O O . LEU B 1 112 ? 20.597 33.432 59.258 1.00 15.22 112 LEU B O 1
ATOM 2139 N N . ILE B 1 113 ? 20.378 35.191 57.881 1.00 10.15 113 ILE B N 1
ATOM 2140 C CA . ILE B 1 113 ? 18.921 35.176 57.964 1.00 10.80 113 ILE B CA 1
ATOM 2141 C C . ILE B 1 113 ? 18.375 34.649 56.638 1.00 14.86 113 ILE B C 1
ATOM 2142 O O . ILE B 1 113 ? 18.520 35.294 55.608 1.00 11.91 113 ILE B O 1
ATOM 2147 N N . GLY B 1 114 ? 17.780 33.457 56.664 1.00 10.57 114 GLY B N 1
ATOM 2148 C CA . GLY B 1 114 ? 17.330 32.807 55.442 1.00 10.68 114 GLY B CA 1
ATOM 2149 C C . GLY B 1 114 ? 16.265 33.579 54.695 1.00 7.43 114 GLY B C 1
ATOM 2150 O O . GLY B 1 114 ? 15.515 34.369 55.278 1.00 7.36 114 GLY B O 1
ATOM 2151 N N . MET B 1 115 ? 16.178 33.345 53.392 1.00 7.55 115 MET B N 1
ATOM 2152 C CA . MET B 1 115 ? 15.155 34.021 52.605 1.00 9.53 115 MET B CA 1
ATOM 2153 C C . MET B 1 115 ? 13.762 33.687 53.136 1.00 12.56 115 MET B C 1
ATOM 2154 O O . MET B 1 115 ? 13.493 32.563 53.559 1.00 8.36 115 MET B O 1
ATOM 2159 N N . LYS B 1 116 ? 12.894 34.691 53.142 1.00 8.41 116 LYS B N 1
ATOM 2160 C CA . LYS B 1 116 ? 11.499 34.504 53.494 1.00 6.28 116 LYS B CA 1
ATOM 2161 C C . LYS B 1 116 ? 11.297 34.253 54.987 1.00 8.50 116 LYS B C 1
ATOM 2162 O O . LYS B 1 116 ? 10.196 33.899 55.412 1.00 11.25 116 LYS B O 1
ATOM 2168 N N . SER B 1 117 ? 12.347 34.426 55.786 1.00 4.94 117 SER B N 1
ATOM 2169 C CA . SER B 1 117 ? 12.186 34.287 57.226 1.00 6.47 117 SER B CA 1
ATOM 2170 C C . SER B 1 117 ? 11.631 35.581 57.812 1.00 10.16 117 SER B C 1
ATOM 2171 O O . SER B 1 117 ? 11.642 36.629 57.159 1.00 8.34 117 SER B O 1
ATOM 2174 N N . MET B 1 118 ? 11.135 35.496 59.039 1.00 5.42 118 MET B N 1
ATOM 2175 C CA . MET B 1 118 ? 10.506 36.634 59.694 1.00 6.68 118 MET B CA 1
ATOM 2176 C C . MET B 1 118 ? 10.992 36.695 61.136 1.00 7.44 118 MET B C 1
ATOM 2177 O O . MET B 1 118 ? 10.933 35.699 61.854 1.00 10.48 118 MET B O 1
ATOM 2182 N N . ILE B 1 119 ? 11.516 37.851 61.537 1.00 4.43 119 ILE B N 1
ATOM 2183 C CA . ILE B 1 119 ? 11.999 38.043 62.906 1.00 6.79 119 ILE B CA 1
ATOM 2184 C C . ILE B 1 119 ? 11.201 39.184 63.515 1.00 8.60 119 ILE B C 1
ATOM 2185 O O . ILE B 1 119 ? 11.209 40.293 62.987 1.00 9.69 119 ILE B O 1
ATOM 2190 N N . MET B 1 120 ? 10.560 38.923 64.650 1.00 7.59 120 MET B N 1
ATOM 2191 C CA . MET B 1 120 ? 9.534 39.826 65.178 1.00 8.46 120 MET B CA 1
ATOM 2192 C C . MET B 1 120 ? 9.967 40.674 66.387 1.00 10.11 120 MET B C 1
ATOM 2193 O O . MET B 1 120 ? 11.078 40.537 66.891 1.00 10.06 120 MET B O 1
ATOM 2198 N N . ASP B 1 121 ? 9.078 41.558 66.834 1.00 8.71 121 ASP B N 1
ATOM 2199 C CA . ASP B 1 121 ? 9.425 42.563 67.843 1.00 10.07 121 ASP B CA 1
ATOM 2200 C C . ASP B 1 121 ? 10.106 41.982 69.078 1.00 9.85 121 ASP B C 1
ATOM 2201 O O . ASP B 1 121 ? 9.606 41.039 69.691 1.00 13.53 121 ASP B O 1
ATOM 2206 N N . GLY B 1 122 ? 11.233 42.573 69.449 1.00 9.94 122 GLY B N 1
ATOM 2207 C CA . GLY B 1 122 ? 11.886 42.230 70.695 1.00 10.88 122 GLY B CA 1
ATOM 2208 C C . GLY B 1 122 ? 12.698 40.957 70.628 1.00 14.56 122 GLY B C 1
ATOM 2209 O O . GLY B 1 122 ? 13.321 40.560 71.613 1.00 14.66 122 GLY B O 1
ATOM 2210 N N . ALA B 1 123 ? 12.705 40.309 69.468 1.00 11.50 123 ALA B N 1
ATOM 2211 C CA . ALA B 1 123 ? 13.554 39.138 69.295 1.00 16.10 123 ALA B CA 1
ATOM 2212 C C . ALA B 1 123 ? 15.030 39.542 69.336 1.00 8.43 123 ALA B C 1
ATOM 2213 O O . ALA B 1 123 ? 15.399 40.631 68.913 1.00 9.50 123 ALA B O 1
ATOM 2215 N N . ILE B 1 124 ? 15.874 38.650 69.844 1.00 9.67 124 ILE B N 1
ATOM 2216 C CA . ILE B 1 124 ? 17.302 38.906 69.903 1.00 8.57 124 ILE B CA 1
ATOM 2217 C C . ILE B 1 124 ? 18.046 37.742 69.274 1.00 11.03 124 ILE B C 1
ATOM 2218 O O . ILE B 1 124 ? 17.946 36.610 69.738 1.00 17.79 124 ILE B O 1
ATOM 2223 N N . VAL B 1 125 ? 18.765 38.017 68.193 1.00 11.99 125 VAL B N 1
ATOM 2224 C CA . VAL B 1 125 ? 19.580 36.996 67.548 1.00 8.41 125 VAL B CA 1
ATOM 2225 C C . VAL B 1 125 ? 21.046 37.249 67.874 1.00 11.04 125 VAL B C 1
ATOM 2226 O O . VAL B 1 125 ? 21.610 38.282 67.504 1.00 10.66 125 VAL B O 1
ATOM 2230 N N . GLU B 1 126 ? 21.665 36.313 68.584 1.00 11.64 126 GLU B N 1
ATOM 2231 C CA . GLU B 1 126 ? 23.064 36.471 68.967 1.00 13.45 126 GLU B CA 1
ATOM 2232 C C . GLU B 1 126 ? 24.017 36.289 67.775 1.00 16.63 126 GLU B C 1
ATOM 2233 O O . GLU B 1 126 ? 23.583 35.979 66.660 1.00 11.35 126 GLU B O 1
ATOM 2239 N N . ASP B 1 127 ? 25.308 36.510 68.011 1.00 15.60 127 ASP B N 1
ATOM 2240 C CA . ASP B 1 127 ? 26.337 36.331 66.982 1.00 11.42 127 ASP B CA 1
ATOM 2241 C C . ASP B 1 127 ? 26.366 34.904 66.455 1.00 10.76 127 ASP B C 1
ATOM 2242 O O . ASP B 1 127 ? 26.106 33.959 67.196 1.00 12.67 127 ASP B O 1
ATOM 2247 N N . GLU B 1 128 ? 26.716 34.752 65.182 1.00 7.96 128 GLU B N 1
ATOM 2248 C CA . GLU B 1 128 ? 26.988 33.436 64.606 1.00 10.51 128 GLU B CA 1
ATOM 2249 C C . GLU B 1 128 ? 25.813 32.469 64.745 1.00 14.20 128 GLU B C 1
ATOM 2250 O O . GLU B 1 128 ? 25.953 31.345 65.225 1.00 13.41 128 GLU B O 1
ATOM 2256 N N . VAL B 1 129 ? 24.643 32.931 64.306 1.00 7.70 129 VAL B N 1
ATOM 2257 C CA . VAL B 1 129 ? 23.438 32.128 64.302 1.00 10.57 129 VAL B CA 1
ATOM 2258 C C . VAL B 1 129 ? 22.971 31.991 62.858 1.00 7.90 129 VAL B C 1
ATOM 2259 O O . VAL B 1 129 ? 23.150 32.908 62.060 1.00 10.03 129 VAL B O 1
ATOM 2263 N N . ILE B 1 130 ? 22.397 30.842 62.526 1.00 9.42 130 ILE B N 1
ATOM 2264 C CA . ILE B 1 130 ? 21.738 30.657 61.237 1.00 11.17 130 ILE B CA 1
ATOM 2265 C C . ILE B 1 130 ? 20.238 30.545 61.461 1.00 11.85 130 ILE B C 1
ATOM 2266 O O . ILE B 1 130 ? 19.783 29.713 62.251 1.00 10.93 130 ILE B O 1
ATOM 2271 N N . VAL B 1 131 ? 19.477 31.403 60.783 1.00 9.64 131 VAL B N 1
ATOM 2272 C CA . VAL B 1 131 ? 18.019 31.307 60.771 1.00 10.86 131 VAL B CA 1
ATOM 2273 C C . VAL B 1 131 ? 17.629 30.733 59.418 1.00 11.29 131 VAL B C 1
ATOM 2274 O O . VAL B 1 131 ? 17.871 31.348 58.373 1.00 9.40 131 VAL B O 1
ATOM 2278 N N . ALA B 1 132 ? 17.065 29.531 59.440 1.00 8.44 132 ALA B N 1
ATOM 2279 C CA . ALA B 1 132 ? 16.755 28.809 58.206 1.00 8.43 132 ALA B CA 1
ATOM 2280 C C . ALA B 1 132 ? 15.725 29.563 57.397 1.00 7.45 132 ALA B C 1
ATOM 2281 O O . ALA B 1 132 ? 14.890 30.287 57.956 1.00 9.74 132 ALA B O 1
ATOM 2283 N N . ALA B 1 133 ? 15.776 29.380 56.082 1.00 6.12 133 ALA B N 1
ATOM 2284 C CA . ALA B 1 133 ? 14.796 29.987 55.191 1.00 7.85 133 ALA B CA 1
ATOM 2285 C C . ALA B 1 133 ? 13.374 29.685 55.660 1.00 10.82 133 ALA B C 1
ATOM 2286 O O . ALA B 1 133 ? 13.062 28.556 56.028 1.00 12.36 133 ALA B O 1
ATOM 2288 N N . GLY B 1 134 ? 12.513 30.698 55.643 1.00 6.10 134 GLY B N 1
ATOM 2289 C CA . GLY B 1 134 ? 11.110 30.507 55.969 1.00 5.33 134 GLY B CA 1
ATOM 2290 C C . GLY B 1 134 ? 10.774 30.441 57.451 1.00 10.28 134 GLY B C 1
ATOM 2291 O O . GLY B 1 134 ? 9.611 30.240 57.813 1.00 11.86 134 GLY B O 1
ATOM 2292 N N . ALA B 1 135 ? 11.769 30.642 58.308 1.00 7.21 135 ALA B N 1
ATOM 2293 C CA . ALA B 1 135 ? 11.538 30.557 59.751 1.00 10.43 135 ALA B CA 1
ATOM 2294 C C . ALA B 1 135 ? 10.786 31.772 60.273 1.00 13.58 135 ALA B C 1
ATOM 2295 O O . ALA B 1 135 ? 10.869 32.857 59.703 1.00 9.61 135 ALA B O 1
ATOM 2297 N N . THR B 1 136 ? 10.049 31.585 61.363 1.00 11.06 136 THR B N 1
ATOM 2298 C CA . THR B 1 136 ? 9.492 32.728 62.078 1.00 9.99 136 THR B CA 1
ATOM 2299 C C . THR B 1 136 ? 10.003 32.742 63.510 1.00 11.19 136 THR B C 1
ATOM 2300 O O . THR B 1 136 ? 9.695 31.845 64.303 1.00 11.53 136 THR B O 1
ATOM 2304 N N . VAL B 1 137 ? 10.787 33.765 63.832 1.00 9.72 137 VAL B N 1
ATOM 2305 C CA . VAL B 1 137 ? 11.314 33.941 65.179 1.00 8.74 137 VAL B CA 1
ATOM 2306 C C . VAL B 1 137 ? 10.336 34.804 65.955 1.00 12.62 137 VAL B C 1
ATOM 2307 O O . VAL B 1 137 ? 10.163 35.983 65.653 1.00 9.85 137 VAL B O 1
ATOM 2311 N N . SER B 1 138 ? 9.713 34.209 66.967 1.00 9.98 138 SER B N 1
ATOM 2312 C CA . SER B 1 138 ? 8.607 34.837 67.687 1.00 16.54 138 SER B CA 1
ATOM 2313 C C . SER B 1 138 ? 9.028 36.094 68.454 1.00 10.04 138 SER B C 1
ATOM 2314 O O . SER B 1 138 ? 10.197 36.275 68.764 1.00 10.48 138 SER B O 1
ATOM 2317 N N . PRO B 1 139 ? 8.062 36.965 68.772 1.00 12.26 139 PRO B N 1
ATOM 2318 C CA . PRO B 1 139 ? 8.406 38.176 69.523 1.00 12.22 139 PRO B CA 1
ATOM 2319 C C . PRO B 1 139 ? 9.103 37.814 70.835 1.00 13.14 139 PRO B C 1
ATOM 2320 O O . PRO B 1 139 ? 8.621 36.942 71.571 1.00 15.01 139 PRO B O 1
ATOM 2324 N N . GLY B 1 140 ? 10.235 38.463 71.102 1.00 8.24 140 GLY B N 1
ATOM 2325 C CA . GLY B 1 140 ? 10.952 38.280 72.355 1.00 13.70 140 GLY B CA 1
ATOM 2326 C C . GLY B 1 140 ? 11.857 37.063 72.405 1.00 15.64 140 GLY B C 1
ATOM 2327 O O . GLY B 1 140 ? 12.569 36.851 73.389 1.00 16.91 140 GLY B O 1
ATOM 2328 N N . LYS B 1 141 ? 11.835 36.261 71.345 1.00 10.45 141 LYS B N 1
ATOM 2329 C CA . LYS B 1 141 ? 12.640 35.037 71.300 1.00 12.52 141 LYS B CA 1
ATOM 2330 C C . LYS B 1 141 ? 14.141 35.333 71.216 1.00 17.18 141 LYS B C 1
ATOM 2331 O O . LYS B 1 141 ? 14.575 36.172 70.420 1.00 18.54 141 LYS B O 1
ATOM 2337 N N . VAL B 1 142 ? 14.931 34.642 72.042 1.00 12.77 142 VAL B N 1
ATOM 2338 C CA . VAL B 1 142 ? 16.382 34.781 72.024 1.00 13.81 142 VAL B CA 1
ATOM 2339 C C . VAL B 1 142 ? 17.009 33.601 71.290 1.00 16.82 142 VAL B C 1
ATOM 2340 O O . VAL B 1 142 ? 16.744 32.440 71.623 1.00 17.85 142 VAL B O 1
ATOM 2344 N N . LEU B 1 143 ? 17.818 33.899 70.278 1.00 14.27 143 LEU B N 1
ATOM 2345 C CA . LEU B 1 143 ? 18.532 32.859 69.535 1.00 13.84 143 LEU B CA 1
ATOM 2346 C C . LEU B 1 143 ? 19.982 32.785 69.996 1.00 11.18 143 LEU B C 1
ATOM 2347 O O . LEU B 1 143 ? 20.743 33.740 69.840 1.00 9.37 143 LEU B O 1
ATOM 2352 N N . GLU B 1 144 ? 20.362 31.639 70.558 1.00 14.27 144 GLU B N 1
ATOM 2353 C CA . GLU B 1 144 ? 21.668 31.493 71.189 1.00 15.06 144 GLU B CA 1
ATOM 2354 C C . GLU B 1 144 ? 22.784 31.344 70.169 1.00 12.62 144 GLU B C 1
ATOM 2355 O O . GLU B 1 144 ? 22.638 30.638 69.178 1.00 14.94 144 GLU B O 1
ATOM 2361 N N . SER B 1 145 ? 23.901 32.012 70.436 1.00 15.88 145 SER B N 1
ATOM 2362 C CA . SER B 1 145 ? 25.059 31.978 69.557 1.00 13.71 145 SER B CA 1
ATOM 2363 C C . SER B 1 145 ? 25.506 30.556 69.202 1.00 17.50 145 SER B C 1
ATOM 2364 O O . SER B 1 145 ? 25.541 29.668 70.057 1.00 15.32 145 SER B O 1
ATOM 2367 N N . GLY B 1 146 ? 25.836 30.351 67.928 1.00 13.87 146 GLY B N 1
ATOM 2368 C CA . GLY B 1 146 ? 26.448 29.111 67.481 1.00 14.09 146 GLY B CA 1
ATOM 2369 C C . GLY B 1 146 ? 25.452 28.023 67.143 1.00 14.14 146 GLY B C 1
ATOM 2370 O O . GLY B 1 146 ? 25.809 26.845 67.085 1.00 16.23 146 GLY B O 1
ATOM 2371 N N . PHE B 1 147 ? 24.200 28.406 66.901 1.00 13.20 147 PHE B N 1
ATOM 2372 C CA . PHE B 1 147 ? 23.170 27.419 66.593 1.00 7.30 147 PHE B CA 1
ATOM 2373 C C . PHE B 1 147 ? 22.386 27.721 65.330 1.00 13.42 147 PHE B C 1
ATOM 2374 O O . PHE B 1 147 ? 22.318 28.864 64.884 1.00 11.68 147 PHE B O 1
ATOM 2382 N N . VAL B 1 148 ? 21.805 26.666 64.769 1.00 14.58 148 VAL B N 1
ATOM 2383 C CA . VAL B 1 148 ? 20.881 26.765 63.655 1.00 13.06 148 VAL B CA 1
ATOM 2384 C C . VAL B 1 148 ? 19.460 26.702 64.196 1.00 12.25 148 VAL B C 1
ATOM 2385 O O . VAL B 1 148 ? 19.125 25.824 64.995 1.00 12.78 148 VAL B O 1
ATOM 2389 N N . TYR B 1 149 ? 18.622 27.637 63.766 1.00 12.82 149 TYR B N 1
ATOM 2390 C CA . TYR B 1 149 ? 17.216 27.644 64.150 1.00 11.72 149 TYR B CA 1
ATOM 2391 C C . TYR B 1 149 ? 16.329 27.474 62.927 1.00 13.36 149 TYR B C 1
ATOM 2392 O O . TYR B 1 149 ? 16.620 28.024 61.869 1.00 11.19 149 TYR B O 1
ATOM 2401 N N . MET B 1 150 ? 15.241 26.730 63.072 1.00 11.70 150 MET B N 1
ATOM 2402 C CA . MET B 1 150 ? 14.348 26.453 61.956 1.00 10.87 150 MET B CA 1
ATOM 2403 C C . MET B 1 150 ? 12.902 26.299 62.421 1.00 15.45 150 MET B C 1
ATOM 2404 O O . MET B 1 150 ? 12.651 25.858 63.530 1.00 15.33 150 MET B O 1
ATOM 2409 N N . GLY B 1 151 ? 11.961 26.661 61.560 1.00 12.23 151 GLY B N 1
ATOM 2410 C CA . GLY B 1 151 ? 10.558 26.377 61.805 1.00 10.83 151 GLY B CA 1
ATOM 2411 C C . GLY B 1 151 ? 9.709 27.582 62.163 1.00 10.52 151 GLY B C 1
ATOM 2412 O O . GLY B 1 151 ? 10.205 28.716 62.241 1.00 9.48 151 GLY B O 1
ATOM 2413 N N . THR B 1 152 ? 8.419 27.319 62.374 1.00 12.72 152 THR B N 1
ATOM 2414 C CA . THR B 1 152 ? 7.455 28.340 62.763 1.00 11.96 152 THR B CA 1
ATOM 2415 C C . THR B 1 152 ? 6.602 27.772 63.886 1.00 15.25 152 THR B C 1
ATOM 2416 O O . THR B 1 152 ? 5.675 26.997 63.636 1.00 18.10 152 THR B O 1
ATOM 2420 N N . PRO B 1 153 ? 6.917 28.146 65.135 1.00 16.84 153 PRO B N 1
ATOM 2421 C CA . PRO B 1 153 ? 7.964 29.104 65.502 1.00 14.36 153 PRO B CA 1
ATOM 2422 C C . PRO B 1 153 ? 9.359 28.483 65.473 1.00 12.97 153 PRO B C 1
ATOM 2423 O O . PRO B 1 153 ? 9.513 27.267 65.608 1.00 12.16 153 PRO B O 1
ATOM 2427 N N . ALA B 1 154 ? 10.368 29.326 65.299 1.00 13.26 154 ALA B N 1
ATOM 2428 C CA . ALA B 1 154 ? 11.736 28.848 65.146 1.00 9.31 154 ALA B CA 1
ATOM 2429 C C . ALA B 1 154 ? 12.224 28.173 66.417 1.00 12.61 154 ALA B C 1
ATOM 2430 O O . ALA B 1 154 ? 12.031 28.689 67.527 1.00 14.09 154 ALA B O 1
ATOM 2432 N N . LYS B 1 155 ? 12.838 27.006 66.247 1.00 12.74 155 LYS B N 1
ATOM 2433 C CA . LYS B 1 155 ? 13.380 26.238 67.364 1.00 16.01 155 LYS B CA 1
ATOM 2434 C C . LYS B 1 155 ? 14.817 25.801 67.074 1.00 17.77 155 LYS B C 1
ATOM 2435 O O . LYS B 1 155 ? 15.211 25.658 65.910 1.00 14.70 155 LYS B O 1
ATOM 2438 N N . LYS B 1 156 ? 15.598 25.589 68.131 1.00 14.74 156 LYS B N 1
ATOM 2439 C CA . LYS B 1 156 ? 16.986 25.161 67.970 1.00 16.94 156 LYS B CA 1
ATOM 2440 C C . LYS B 1 156 ? 17.034 23.786 67.309 1.00 21.24 156 LYS B C 1
ATOM 2441 O O . LYS B 1 156 ? 16.311 22.873 67.712 1.00 20.73 156 LYS B O 1
ATOM 2447 N N . VAL B 1 157 ? 17.876 23.650 66.286 1.00 15.21 157 VAL B N 1
ATOM 2448 C CA . VAL B 1 157 ? 18.020 22.392 65.559 1.00 17.17 157 VAL B CA 1
ATOM 2449 C C . VAL B 1 157 ? 19.318 21.686 65.932 1.00 20.35 157 VAL B C 1
ATOM 2450 O O . VAL B 1 157 ? 19.320 20.503 66.276 1.00 22.56 157 VAL B O 1
ATOM 2454 N N . ARG B 1 158 ? 20.420 22.425 65.860 1.00 16.88 158 ARG B N 1
ATOM 2455 C CA . ARG B 1 158 ? 21.751 21.868 66.101 1.00 16.13 158 ARG B CA 1
ATOM 2456 C C . ARG B 1 158 ? 22.770 22.991 66.161 1.00 19.76 158 ARG B C 1
ATOM 2457 O O . ARG B 1 158 ? 22.488 24.107 65.733 1.00 14.67 158 ARG B O 1
ATOM 2465 N N . PRO B 1 159 ? 23.968 22.705 66.693 1.00 16.95 159 PRO B N 1
ATOM 2466 C CA . PRO B 1 159 ? 25.022 23.717 66.593 1.00 17.10 159 PRO B CA 1
ATOM 2467 C C . PRO B 1 159 ? 25.481 23.873 65.151 1.00 16.76 159 PRO B C 1
ATOM 2468 O O . PRO B 1 159 ? 25.273 22.978 64.332 1.00 17.69 159 PRO B O 1
ATOM 2472 N N . ILE B 1 160 ? 26.102 25.002 64.839 1.00 16.37 160 ILE B N 1
ATOM 2473 C CA . ILE B 1 160 ? 26.645 25.187 63.503 1.00 14.20 160 ILE B CA 1
ATOM 2474 C C . ILE B 1 160 ? 27.944 24.397 63.330 1.00 11.15 160 ILE B C 1
ATOM 2475 O O . ILE B 1 160 ? 28.641 24.106 64.308 1.00 13.41 160 ILE B O 1
ATOM 2480 N N . THR B 1 161 ? 28.248 24.064 62.077 1.00 13.44 161 THR B N 1
ATOM 2481 C CA . THR B 1 161 ? 29.496 23.398 61.701 1.00 10.60 161 THR B CA 1
ATOM 2482 C C . THR B 1 161 ? 30.624 24.422 61.579 1.00 17.68 161 THR B C 1
ATOM 2483 O O . THR B 1 161 ? 30.378 25.627 61.599 1.00 13.66 161 THR B O 1
ATOM 2487 N N . GLU B 1 162 ? 31.861 23.945 61.447 1.00 17.40 162 GLU B N 1
ATOM 2488 C CA . GLU B 1 162 ? 32.995 24.847 61.275 1.00 17.48 162 GLU B CA 1
ATOM 2489 C C . GLU B 1 162 ? 32.906 25.541 59.919 1.00 13.51 162 GLU B C 1
ATOM 2490 O O . GLU B 1 162 ? 33.264 26.714 59.787 1.00 15.94 162 GLU B O 1
ATOM 2492 N N . LYS B 1 163 ? 32.419 24.816 58.919 1.00 11.92 163 LYS B N 1
ATOM 2493 C CA . LYS B 1 163 ? 32.272 25.376 57.583 1.00 18.59 163 LYS B CA 1
ATOM 2494 C C . LYS B 1 163 ? 31.190 26.453 57.605 1.00 17.90 163 LYS B C 1
ATOM 2495 O O . LYS B 1 163 ? 31.311 27.492 56.953 1.00 15.36 163 LYS B O 1
ATOM 2501 N N . GLU B 1 164 ? 30.133 26.203 58.371 1.00 12.58 164 GLU B N 1
ATOM 2502 C CA . GLU B 1 164 ? 29.084 27.205 58.532 1.00 12.76 164 GLU B CA 1
ATOM 2503 C C . GLU B 1 164 ? 29.611 28.440 59.265 1.00 12.93 164 GLU B C 1
ATOM 2504 O O . GLU B 1 164 ? 29.270 29.577 58.920 1.00 10.78 164 GLU B O 1
ATOM 2510 N N . ARG B 1 165 ? 30.459 28.224 60.260 1.00 14.95 165 ARG B N 1
ATOM 2511 C CA . ARG B 1 165 ? 31.059 29.346 60.962 1.00 13.52 165 ARG B CA 1
ATOM 2512 C C . ARG B 1 165 ? 31.877 30.210 60.003 1.00 14.29 165 ARG B C 1
ATOM 2513 O O . ARG B 1 165 ? 31.816 31.424 60.046 1.00 13.05 165 ARG B O 1
ATOM 2521 N N . SER B 1 166 ? 32.652 29.569 59.139 1.00 11.14 166 SER B N 1
ATOM 2522 C CA . SER B 1 166 ? 33.480 30.320 58.194 1.00 12.40 166 SER B CA 1
ATOM 2523 C C . SER B 1 166 ? 32.625 30.993 57.118 1.00 13.39 166 SER B C 1
ATOM 2524 O O . SER B 1 166 ? 33.042 31.986 56.525 1.00 9.96 166 SER B O 1
ATOM 2527 N N . PHE B 1 167 ? 31.426 30.469 56.879 1.00 8.01 167 PHE B N 1
ATOM 2528 C CA . PHE B 1 167 ? 30.590 31.005 55.803 1.00 10.14 167 PHE B CA 1
ATOM 2529 C C . PHE B 1 167 ? 30.011 32.384 56.111 1.00 10.63 167 PHE B C 1
ATOM 2530 O O . PHE B 1 167 ? 29.738 33.153 55.195 1.00 11.61 167 PHE B O 1
ATOM 2538 N N . PHE B 1 168 ? 29.811 32.704 57.388 1.00 11.17 168 PHE B N 1
ATOM 2539 C CA . PHE B 1 168 ? 29.257 34.017 57.720 1.00 9.94 168 PHE B CA 1
ATOM 2540 C C . PHE B 1 168 ? 30.103 35.110 57.063 1.00 10.61 168 PHE B C 1
ATOM 2541 O O . PHE B 1 168 ? 29.579 36.031 56.436 1.00 10.03 168 PHE B O 1
ATOM 2549 N N . THR B 1 169 ? 31.418 35.005 57.229 1.00 10.26 169 THR B N 1
ATOM 2550 C CA . THR B 1 169 ? 32.343 36.003 56.718 1.00 8.46 169 THR B CA 1
ATOM 2551 C C . THR B 1 169 ? 32.574 35.824 55.226 1.00 7.23 169 THR B C 1
ATOM 2552 O O . THR B 1 169 ? 32.644 36.797 54.487 1.00 9.53 169 THR B O 1
ATOM 2556 N N . TYR B 1 170 ? 32.693 34.577 54.775 1.00 8.93 170 TYR B N 1
ATOM 2557 C CA . TYR B 1 170 ? 32.819 34.340 53.336 1.00 5.37 170 TYR B CA 1
ATOM 2558 C C . TYR B 1 170 ? 31.620 34.887 52.546 1.00 7.61 170 TYR B C 1
ATOM 2559 O O . TYR B 1 170 ? 31.791 35.576 51.537 1.00 8.19 170 TYR B O 1
ATOM 2568 N N . GLY B 1 171 ? 30.415 34.539 52.990 1.00 11.26 171 GLY B N 1
ATOM 2569 C CA . GLY B 1 171 ? 29.198 34.919 52.287 1.00 10.84 171 GLY B CA 1
ATOM 2570 C C . GLY B 1 171 ? 29.007 36.421 52.285 1.00 8.89 171 GLY B C 1
ATOM 2571 O O . GLY B 1 171 ? 28.682 37.024 51.255 1.00 6.87 171 GLY B O 1
ATOM 2572 N N . ALA B 1 172 ? 29.203 37.035 53.448 1.00 7.02 172 ALA B N 1
ATOM 2573 C CA . ALA B 1 172 ? 29.125 38.487 53.549 1.00 11.67 172 ALA B CA 1
ATOM 2574 C C . ALA B 1 172 ? 30.155 39.140 52.632 1.00 13.00 172 ALA B C 1
ATOM 2575 O O . ALA B 1 172 ? 29.867 40.137 51.973 1.00 11.56 172 ALA B O 1
ATOM 2577 N N . GLY B 1 173 ? 31.356 38.567 52.582 1.00 7.57 173 GLY B N 1
ATOM 2578 C CA . GLY B 1 173 ? 32.414 39.089 51.730 1.00 9.05 173 GLY B CA 1
ATOM 2579 C C . GLY B 1 173 ? 32.076 38.935 50.256 1.00 8.82 173 GLY B C 1
ATOM 2580 O O . GLY B 1 173 ? 32.385 39.800 49.445 1.00 9.23 173 GLY B O 1
ATOM 2581 N N . ASN B 1 174 ? 31.445 37.821 49.902 1.00 5.09 174 ASN B N 1
ATOM 2582 C CA . ASN B 1 174 ? 31.021 37.617 48.520 1.00 5.64 174 ASN B CA 1
ATOM 2583 C C . ASN B 1 174 ? 30.008 38.676 48.113 1.00 6.79 174 ASN B C 1
ATOM 2584 O O . ASN B 1 174 ? 30.018 39.143 46.977 1.00 5.85 174 ASN B O 1
ATOM 2589 N N . TYR B 1 175 ? 29.136 39.065 49.043 1.00 6.61 175 TYR B N 1
ATOM 2590 C CA . TYR B 1 175 ? 28.144 40.101 48.737 1.00 4.86 175 TYR B CA 1
ATOM 2591 C C . TYR B 1 175 ? 28.751 41.505 48.665 1.00 8.81 175 TYR B C 1
ATOM 2592 O O . TYR B 1 175 ? 28.264 42.360 47.920 1.00 8.35 175 TYR B O 1
ATOM 2601 N N . VAL B 1 176 ? 29.820 41.737 49.422 1.00 7.14 176 VAL B N 1
ATOM 2602 C CA . VAL B 1 176 ? 30.574 42.987 49.281 1.00 8.43 176 VAL B CA 1
ATOM 2603 C C . VAL B 1 176 ? 31.170 43.086 47.872 1.00 9.22 176 VAL B C 1
ATOM 2604 O O . VAL B 1 176 ? 31.073 44.125 47.208 1.00 7.64 176 VAL B O 1
ATOM 2608 N N . ARG B 1 177 ? 31.789 42.004 47.407 1.00 6.28 177 ARG B N 1
ATOM 2609 C CA . ARG B 1 177 ? 32.325 41.988 46.055 1.00 7.76 177 ARG B CA 1
ATOM 2610 C C . ARG B 1 177 ? 31.229 42.151 45.001 1.00 9.41 177 ARG B C 1
ATOM 2611 O O . ARG B 1 177 ? 31.431 42.837 44.001 1.00 8.79 177 ARG B O 1
ATOM 2619 N N . LEU B 1 178 ? 30.070 41.532 45.233 1.00 7.43 178 LEU B N 1
ATOM 2620 C CA . LEU B 1 178 ? 28.966 41.587 44.277 1.00 6.34 178 LEU B CA 1
ATOM 2621 C C . LEU B 1 178 ? 28.423 43.005 44.216 1.00 6.12 178 LEU B C 1
ATOM 2622 O O . LEU B 1 178 ? 28.145 43.553 43.142 1.00 5.74 178 LEU B O 1
ATOM 2627 N N . LYS B 1 179 ? 28.255 43.639 45.371 1.00 9.09 179 LYS B N 1
ATOM 2628 C CA . LYS B 1 179 ? 27.766 45.015 45.369 1.00 11.94 179 LYS B CA 1
ATOM 2629 C C . LYS B 1 179 ? 28.743 46.001 44.703 1.00 11.91 179 LYS B C 1
ATOM 2630 O O . LYS B 1 179 ? 28.301 46.981 44.125 1.00 8.18 179 LYS B O 1
ATOM 2636 N N . ASP B 1 180 ? 30.054 45.743 44.756 1.00 10.58 180 ASP B N 1
ATOM 2637 C CA . ASP B 1 180 ? 30.952 46.605 44.016 1.00 8.92 180 ASP B CA 1
ATOM 2638 C C . ASP B 1 180 ? 30.694 46.504 42.512 1.00 7.08 180 ASP B C 1
ATOM 2639 O O . ASP B 1 180 ? 30.838 47.487 41.793 1.00 8.87 180 ASP B O 1
ATOM 2644 N N . LYS B 1 181 ? 30.321 45.318 42.040 1.00 7.31 181 LYS B N 1
ATOM 2645 C CA . LYS B 1 181 ? 30.019 45.142 40.626 1.00 7.74 181 LYS B CA 1
ATOM 2646 C C . LYS B 1 181 ? 28.740 45.879 40.254 1.00 6.82 181 LYS B C 1
ATOM 2647 O O . LYS B 1 181 ? 28.657 46.508 39.207 1.00 8.78 181 LYS B O 1
ATOM 2653 N N . HIS B 1 182 ? 27.734 45.782 41.113 1.00 11.14 182 HIS B N 1
ATOM 2654 C CA . HIS B 1 182 ? 26.484 46.494 40.883 1.00 8.61 182 HIS B CA 1
ATOM 2655 C C . HIS B 1 182 ? 26.691 48.018 40.927 1.00 10.42 182 HIS B C 1
ATOM 2656 O O . HIS B 1 182 ? 26.083 48.757 40.145 1.00 11.64 182 HIS B O 1
ATOM 2663 N N . LEU B 1 183 ? 27.570 48.483 41.813 1.00 7.36 183 LEU B N 1
ATOM 2664 C CA . LEU B 1 183 ? 27.932 49.902 41.840 1.00 6.80 183 LEU B CA 1
ATOM 2665 C C . LEU B 1 183 ? 28.622 50.314 40.549 1.00 8.65 183 LEU B C 1
ATOM 2666 O O . LEU B 1 183 ? 28.371 51.395 40.000 1.00 9.42 183 LEU B O 1
ATOM 2671 N N . ALA B 1 184 ? 29.497 49.447 40.062 1.00 7.50 184 ALA B N 1
ATOM 2672 C CA . ALA B 1 184 ? 30.217 49.726 38.833 1.00 8.97 184 ALA B CA 1
ATOM 2673 C C . ALA B 1 184 ? 29.263 49.848 37.651 1.00 13.17 184 ALA B C 1
ATOM 2674 O O . ALA B 1 184 ? 29.583 50.516 36.672 1.00 12.79 184 ALA B O 1
ATOM 2676 N N . GLU B 1 185 ? 28.097 49.204 37.742 1.00 8.73 185 GLU B N 1
ATOM 2677 C CA . GLU B 1 185 ? 27.090 49.288 36.685 1.00 8.64 185 GLU B CA 1
ATOM 2678 C C . GLU B 1 185 ? 26.223 50.537 36.806 1.00 11.92 185 GLU B C 1
ATOM 2679 O O . GLU B 1 185 ? 25.465 50.869 35.888 1.00 13.80 185 GLU B O 1
ATOM 2685 N N . GLY B 1 186 ? 26.323 51.211 37.946 1.00 11.43 186 GLY B N 1
ATOM 2686 C CA . GLY B 1 186 ? 25.580 52.435 38.187 1.00 6.93 186 GLY B CA 1
ATOM 2687 C C . GLY B 1 186 ? 24.132 52.203 38.568 1.00 8.37 186 GLY B C 1
ATOM 2688 O O . GLY B 1 186 ? 23.284 53.086 38.387 1.00 7.88 186 GLY B O 1
ATOM 2689 N N . TYR B 1 187 ? 23.850 51.032 39.127 1.00 8.95 187 TYR B N 1
ATOM 2690 C CA . TYR B 1 187 ? 22.472 50.666 39.461 1.00 8.51 187 TYR B CA 1
ATOM 2691 C C . TYR B 1 187 ? 21.896 51.503 40.602 1.00 7.43 187 TYR B C 1
ATOM 2692 O O . TYR B 1 187 ? 20.700 51.430 40.869 1.00 7.82 187 TYR B O 1
ATOM 2701 N N . ASP B 1 188 ? 22.736 52.286 41.279 1.00 10.28 188 ASP B N 1
ATOM 2702 C CA . ASP B 1 188 ? 22.271 53.109 42.396 1.00 6.68 188 ASP B CA 1
ATOM 2703 C C . ASP B 1 188 ? 21.927 54.540 41.973 1.00 12.77 188 ASP B C 1
ATOM 2704 O O . ASP B 1 188 ? 21.450 55.331 42.785 1.00 13.87 188 ASP B O 1
ATOM 2709 N N . ARG B 1 189 ? 22.158 54.865 40.700 1.00 9.61 189 ARG B N 1
ATOM 2710 C CA . ARG B 1 189 ? 21.951 56.229 40.218 1.00 12.48 189 ARG B CA 1
ATOM 2711 C C . ARG B 1 189 ? 20.715 56.312 39.332 1.00 18.09 189 ARG B C 1
ATOM 2712 O O . ARG B 1 189 ? 20.386 55.342 38.648 1.00 19.74 189 ARG B O 1
ATOM 2714 N N . LEU C 1 9 ? 13.738 54.332 31.962 1.00 28.80 9 LEU C N 1
ATOM 2715 C CA . LEU C 1 9 ? 13.361 52.921 32.051 1.00 25.85 9 LEU C CA 1
ATOM 2716 C C . LEU C 1 9 ? 14.564 52.024 32.341 1.00 21.09 9 LEU C C 1
ATOM 2717 O O . LEU C 1 9 ? 15.471 51.889 31.512 1.00 22.48 9 LEU C O 1
ATOM 2722 N N . THR C 1 10 ? 14.558 51.402 33.517 1.00 16.05 10 THR C N 1
ATOM 2723 C CA . THR C 1 10 ? 15.658 50.540 33.934 1.00 10.97 10 THR C CA 1
ATOM 2724 C C . THR C 1 10 ? 15.150 49.204 34.481 1.00 9.45 10 THR C C 1
ATOM 2725 O O . THR C 1 10 ? 15.705 48.647 35.429 1.00 12.51 10 THR C O 1
ATOM 2729 N N . SER C 1 11 ? 14.085 48.702 33.872 1.00 10.45 11 SER C N 1
ATOM 2730 C CA . SER C 1 11 ? 13.518 47.417 34.248 1.00 6.58 11 SER C CA 1
ATOM 2731 C C . SER C 1 11 ? 14.330 46.246 33.677 1.00 11.64 11 SER C C 1
ATOM 2732 O O . SER C 1 11 ? 14.301 45.146 34.224 1.00 9.71 11 SER C O 1
ATOM 2735 N N . VAL C 1 12 ? 15.031 46.472 32.567 1.00 6.05 12 VAL C N 1
ATOM 2736 C CA . VAL C 1 12 ? 15.796 45.400 31.945 1.00 5.18 12 VAL C CA 1
ATOM 2737 C C . VAL C 1 12 ? 17.238 45.868 31.818 1.00 10.52 12 VAL C C 1
ATOM 2738 O O . VAL C 1 12 ? 17.553 46.733 31.002 1.00 12.22 12 VAL C O 1
ATOM 2742 N N . ARG C 1 13 ? 18.111 45.299 32.637 1.00 4.17 13 ARG C N 1
ATOM 2743 C CA . ARG C 1 13 ? 19.436 45.887 32.853 1.00 5.26 13 ARG C CA 1
ATOM 2744 C C . ARG C 1 13 ? 20.582 45.028 32.360 1.00 8.98 13 ARG C C 1
ATOM 2745 O O . ARG C 1 13 ? 20.662 43.843 32.668 1.00 8.29 13 ARG C O 1
ATOM 2753 N N . THR C 1 14 ? 21.483 45.648 31.607 1.00 8.71 14 THR C N 1
ATOM 2754 C CA . THR C 1 14 ? 22.706 44.996 31.181 1.00 9.08 14 THR C CA 1
ATOM 2755 C C . THR C 1 14 ? 23.669 44.904 32.370 1.00 7.50 14 THR C C 1
ATOM 2756 O O . THR C 1 14 ? 23.796 45.842 33.162 1.00 10.75 14 THR C O 1
ATOM 2760 N N . TYR C 1 15 ? 24.322 43.755 32.505 1.00 6.12 15 TYR C N 1
ATOM 2761 C CA . TYR C 1 15 ? 25.212 43.496 33.635 1.00 10.89 15 TYR C CA 1
ATOM 2762 C C . TYR C 1 15 ? 26.505 42.876 33.114 1.00 10.22 15 TYR C C 1
ATOM 2763 O O . TYR C 1 15 ? 26.493 41.795 32.520 1.00 10.21 15 TYR C O 1
ATOM 2772 N N . GLN C 1 16 ? 27.617 43.572 33.320 1.00 9.17 16 GLN C N 1
ATOM 2773 C CA . GLN C 1 16 ? 28.913 43.073 32.857 1.00 9.86 16 GLN C CA 1
ATOM 2774 C C . GLN C 1 16 ? 28.879 42.676 31.381 1.00 11.74 16 GLN C C 1
ATOM 2775 O O . GLN C 1 16 ? 29.429 41.639 30.972 1.00 14.65 16 GLN C O 1
ATOM 2781 N N . GLY C 1 17 ? 28.218 43.508 30.587 1.00 10.44 17 GLY C N 1
ATOM 2782 C CA . GLY C 1 17 ? 28.168 43.308 29.151 1.00 7.91 17 GLY C CA 1
ATOM 2783 C C . GLY C 1 17 ? 27.084 42.347 28.711 1.00 12.30 17 GLY C C 1
ATOM 2784 O O . GLY C 1 17 ? 26.860 42.173 27.512 1.00 14.83 17 GLY C O 1
ATOM 2785 N N . ILE C 1 18 ? 26.408 41.723 29.672 1.00 8.87 18 ILE C N 1
ATOM 2786 C CA . ILE C 1 18 ? 25.364 40.755 29.344 1.00 10.47 18 ILE C CA 1
ATOM 2787 C C . ILE C 1 18 ? 23.973 41.369 29.465 1.00 9.33 18 ILE C C 1
ATOM 2788 O O . ILE C 1 18 ? 23.581 41.830 30.538 1.00 8.37 18 ILE C O 1
ATOM 2793 N N . SER C 1 19 ? 23.234 41.378 28.360 1.00 8.72 19 SER C N 1
ATOM 2794 C CA . SER C 1 19 ? 21.881 41.933 28.350 1.00 9.15 19 SER C CA 1
ATOM 2795 C C . SER C 1 19 ? 20.865 40.804 28.392 1.00 10.29 19 SER C C 1
ATOM 2796 O O . SER C 1 19 ? 21.032 39.805 27.695 1.00 9.56 19 SER C O 1
ATOM 2799 N N . PRO C 1 20 ? 19.807 40.961 29.209 1.00 7.44 20 PRO C N 1
ATOM 2800 C CA . PRO C 1 20 ? 18.723 39.973 29.177 1.00 7.46 20 PRO C CA 1
ATOM 2801 C C . PRO C 1 20 ? 18.200 39.778 27.753 1.00 10.87 20 PRO C C 1
ATOM 2802 O O . PRO C 1 20 ? 18.051 40.752 27.013 1.00 10.87 20 PRO C O 1
ATOM 2806 N N . LYS C 1 21 ? 17.941 38.528 27.372 1.00 7.54 21 LYS C N 1
ATOM 2807 C CA . LYS C 1 21 ? 17.418 38.236 26.044 1.00 6.73 21 LYS C CA 1
ATOM 2808 C C . LYS C 1 21 ? 15.923 37.932 26.136 1.00 9.00 21 LYS C C 1
ATOM 2809 O O . LYS C 1 21 ? 15.523 36.992 26.821 1.00 13.21 21 LYS C O 1
ATOM 2813 N N . LEU C 1 22 ? 15.102 38.731 25.459 1.00 9.47 22 LEU C N 1
ATOM 2814 C CA . LEU C 1 22 ? 13.655 38.554 25.528 1.00 7.97 22 LEU C CA 1
ATOM 2815 C C . LEU C 1 22 ? 13.113 38.075 24.190 1.00 10.84 22 LEU C C 1
ATOM 2816 O O . LEU C 1 22 ? 13.515 38.571 23.139 1.00 12.98 22 LEU C O 1
ATOM 2821 N N . GLY C 1 23 ? 12.214 37.098 24.231 1.00 7.45 23 GLY C N 1
ATOM 2822 C CA . GLY C 1 23 ? 11.546 36.617 23.038 1.00 9.20 23 GLY C CA 1
ATOM 2823 C C . GLY C 1 23 ? 10.525 37.602 22.512 1.00 8.67 23 GLY C C 1
ATOM 2824 O O . GLY C 1 23 ? 10.522 38.777 22.879 1.00 11.22 23 GLY C O 1
ATOM 2825 N N . GLU C 1 24 ? 9.653 37.123 21.632 1.00 6.91 24 GLU C N 1
ATOM 2826 C CA . GLU C 1 24 ? 8.612 37.964 21.056 1.00 7.67 24 GLU C CA 1
ATOM 2827 C C . GLU C 1 24 ? 7.480 38.223 22.044 1.00 10.96 24 GLU C C 1
ATOM 2828 O O . GLU C 1 24 ? 7.039 37.314 22.743 1.00 8.06 24 GLU C O 1
ATOM 2834 N N . ARG C 1 25 ? 7.002 39.466 22.061 1.00 7.61 25 ARG C N 1
ATOM 2835 C CA . ARG C 1 25 ? 5.820 39.854 22.831 1.00 7.09 25 ARG C CA 1
ATOM 2836 C C . ARG C 1 25 ? 5.997 39.599 24.328 1.00 5.75 25 ARG C C 1
ATOM 2837 O O . ARG C 1 25 ? 5.049 39.233 25.015 1.00 7.11 25 ARG C O 1
ATOM 2845 N N . VAL C 1 26 ? 7.215 39.783 24.831 1.00 4.29 26 VAL C N 1
ATOM 2846 C CA . VAL C 1 26 ? 7.435 39.646 26.270 1.00 4.34 26 VAL C CA 1
ATOM 2847 C C . VAL C 1 26 ? 6.957 40.905 26.983 1.00 7.18 26 VAL C C 1
ATOM 2848 O O . VAL C 1 26 ? 7.277 42.017 26.561 1.00 9.48 26 VAL C O 1
ATOM 2852 N N . PHE C 1 27 ? 6.192 40.730 28.058 1.00 6.08 27 PHE C N 1
ATOM 2853 C CA . PHE C 1 27 ? 5.813 41.865 28.899 1.00 3.48 27 PHE C CA 1
ATOM 2854 C C . PHE C 1 27 ? 6.695 41.929 30.136 1.00 5.24 27 PHE C C 1
ATOM 2855 O O . PHE C 1 27 ? 6.750 40.981 30.905 1.00 7.57 27 PHE C O 1
ATOM 2863 N N . VAL C 1 28 ? 7.383 43.054 30.315 1.00 4.39 28 VAL C N 1
ATOM 2864 C CA . VAL C 1 28 ? 8.078 43.343 31.564 1.00 6.84 28 VAL C CA 1
ATOM 2865 C C . VAL C 1 28 ? 7.535 44.661 32.103 1.00 7.55 28 VAL C C 1
ATOM 2866 O O . VAL C 1 28 ? 7.716 45.706 31.490 1.00 8.25 28 VAL C O 1
ATOM 2870 N N . ASP C 1 29 ? 6.877 44.621 33.257 1.00 6.14 29 ASP C N 1
ATOM 2871 C CA . ASP C 1 29 ? 6.327 45.849 33.821 1.00 4.24 29 ASP C CA 1
ATOM 2872 C C . ASP C 1 29 ? 7.483 46.794 34.123 1.00 7.33 29 ASP C C 1
ATOM 2873 O O . ASP C 1 29 ? 8.576 46.349 34.479 1.00 5.40 29 ASP C O 1
ATOM 2878 N N . ARG C 1 30 ? 7.234 48.091 33.988 1.00 3.40 30 ARG C N 1
ATOM 2879 C CA . ARG C 1 30 ? 8.293 49.084 34.173 1.00 5.88 30 ARG C CA 1
ATOM 2880 C C . ARG C 1 30 ? 8.860 49.063 35.598 1.00 8.29 30 ARG C C 1
ATOM 2881 O O . ARG C 1 30 ? 9.968 49.554 35.834 1.00 6.71 30 ARG C O 1
ATOM 2889 N N . SER C 1 31 ? 8.090 48.506 36.533 1.00 6.88 31 SER C N 1
ATOM 2890 C CA . SER C 1 31 ? 8.468 48.459 37.943 1.00 4.91 31 SER C CA 1
ATOM 2891 C C . SER C 1 31 ? 9.205 47.172 38.325 1.00 6.45 31 SER C C 1
ATOM 2892 O O . SER C 1 31 ? 9.665 47.034 39.463 1.00 6.61 31 SER C O 1
ATOM 2895 N N . SER C 1 32 ? 9.326 46.247 37.375 1.00 5.39 32 SER C N 1
ATOM 2896 C CA . SER C 1 32 ? 10.078 45.005 37.586 1.00 6.48 32 SER C CA 1
ATOM 2897 C C . SER C 1 32 ? 11.566 45.274 37.415 1.00 2.62 32 SER C C 1
ATOM 2898 O O . SER C 1 32 ? 11.963 46.287 36.827 1.00 7.98 32 SER C O 1
ATOM 2901 N N . VAL C 1 33 ? 12.393 44.362 37.909 1.00 4.76 33 VAL C N 1
ATOM 2902 C CA . VAL C 1 33 ? 13.831 44.495 37.748 1.00 4.35 33 VAL C CA 1
ATOM 2903 C C . VAL C 1 33 ? 14.414 43.177 37.248 1.00 7.34 33 VAL C C 1
ATOM 2904 O O . VAL C 1 33 ? 14.402 42.178 37.964 1.00 7.17 33 VAL C O 1
ATOM 2908 N N . ILE C 1 34 ? 14.902 43.175 36.008 1.00 4.75 34 ILE C N 1
ATOM 2909 C CA . ILE C 1 34 ? 15.580 42.005 35.452 1.00 3.16 34 ILE C CA 1
ATOM 2910 C C . ILE C 1 34 ? 17.034 42.373 35.168 1.00 6.99 34 ILE C C 1
ATOM 2911 O O . ILE C 1 34 ? 17.311 43.379 34.512 1.00 8.04 34 ILE C O 1
ATOM 2916 N N . ILE C 1 35 ? 17.965 41.566 35.661 1.00 6.12 35 ILE C N 1
ATOM 2917 C CA . ILE C 1 35 ? 19.379 41.922 35.571 1.00 5.82 35 ILE C CA 1
ATOM 2918 C C . ILE C 1 35 ? 20.211 40.811 34.932 1.00 7.13 35 ILE C C 1
ATOM 2919 O O . ILE C 1 35 ? 20.168 39.657 35.367 1.00 5.88 35 ILE C O 1
ATOM 2924 N N . GLY C 1 36 ? 20.968 41.160 33.894 1.00 5.88 36 GLY C N 1
ATOM 2925 C CA . GLY C 1 36 ? 22.041 40.297 33.424 1.00 6.04 36 GLY C CA 1
ATOM 2926 C C . GLY C 1 36 ? 21.686 39.064 32.606 1.00 5.39 36 GLY C C 1
ATOM 2927 O O . GLY C 1 36 ? 20.978 39.145 31.597 1.00 7.01 36 GLY C O 1
ATOM 2928 N N . ASP C 1 37 ? 22.202 37.919 33.051 1.00 6.51 37 ASP C N 1
ATOM 2929 C CA . ASP C 1 37 ? 22.226 36.695 32.258 1.00 6.99 37 ASP C CA 1
ATOM 2930 C C . ASP C 1 37 ? 20.891 35.952 32.388 1.00 7.64 37 ASP C C 1
ATOM 2931 O O . ASP C 1 37 ? 20.807 34.883 32.994 1.00 6.68 37 ASP C O 1
ATOM 2936 N N . VAL C 1 38 ? 19.856 36.553 31.809 1.00 6.81 38 VAL C N 1
ATOM 2937 C CA . VAL C 1 38 ? 18.496 36.055 31.886 1.00 4.72 38 VAL C CA 1
ATOM 2938 C C . VAL C 1 38 ? 17.951 35.930 30.464 1.00 6.80 38 VAL C C 1
ATOM 2939 O O . VAL C 1 38 ? 18.167 36.813 29.641 1.00 9.33 38 VAL C O 1
ATOM 2943 N N . GLU C 1 39 ? 17.257 34.836 30.179 1.00 3.82 39 GLU C N 1
ATOM 2944 C CA . GLU C 1 39 ? 16.523 34.707 28.921 1.00 3.57 39 GLU C CA 1
ATOM 2945 C C . GLU C 1 39 ? 15.074 34.382 29.214 1.00 8.09 39 GLU C C 1
ATOM 2946 O O . GLU C 1 39 ? 14.781 33.530 30.058 1.00 8.29 39 GLU C O 1
ATOM 2952 N N . LEU C 1 40 ? 14.173 35.065 28.514 1.00 4.80 40 LEU C N 1
ATOM 2953 C CA . LEU C 1 40 ? 12.748 34.778 28.582 1.00 6.38 40 LEU C CA 1
ATOM 2954 C C . LEU C 1 40 ? 12.230 34.439 27.189 1.00 6.51 40 LEU C C 1
ATOM 2955 O O . LEU C 1 40 ? 12.554 35.124 26.218 1.00 8.15 40 LEU C O 1
ATOM 2960 N N . GLY C 1 41 ? 11.424 33.385 27.088 1.00 6.46 41 GLY C N 1
ATOM 2961 C CA . GLY C 1 41 ? 10.847 33.003 25.810 1.00 5.14 41 GLY C CA 1
ATOM 2962 C C . GLY C 1 41 ? 9.651 33.835 25.371 1.00 5.22 41 GLY C C 1
ATOM 2963 O O . GLY C 1 41 ? 9.185 34.712 26.095 1.00 5.82 41 GLY C O 1
ATOM 2964 N N . ASP C 1 42 ? 9.148 33.543 24.174 1.00 6.07 42 ASP C N 1
ATOM 2965 C CA . ASP C 1 42 ? 8.010 34.269 23.626 1.00 6.92 42 ASP C CA 1
ATOM 2966 C C . ASP C 1 42 ? 6.855 34.297 24.632 1.00 8.81 42 ASP C C 1
ATOM 2967 O O . ASP C 1 42 ? 6.601 33.304 25.324 1.00 9.57 42 ASP C O 1
ATOM 2972 N N . ASP C 1 43 ? 6.170 35.438 24.706 1.00 6.39 43 ASP C N 1
ATOM 2973 C CA . ASP C 1 43 ? 4.904 35.555 25.436 1.00 3.94 43 ASP C CA 1
ATOM 2974 C C . ASP C 1 43 ? 5.033 35.462 26.955 1.00 4.90 43 ASP C C 1
ATOM 2975 O O . ASP C 1 43 ? 4.023 35.316 27.644 1.00 4.75 43 ASP C O 1
ATOM 2980 N N . CYS C 1 44 ? 6.251 35.553 27.485 1.00 3.79 44 CYS C N 1
ATOM 2981 C CA . CYS C 1 44 ? 6.421 35.579 28.940 1.00 5.40 44 CYS C CA 1
ATOM 2982 C C . CYS C 1 44 ? 5.953 36.909 29.509 1.00 8.98 44 CYS C C 1
ATOM 2983 O O . CYS C 1 44 ? 5.835 37.900 28.785 1.00 8.69 44 CYS C O 1
ATOM 2986 N N . SER C 1 45 ? 5.700 36.935 30.814 1.00 6.13 45 SER C N 1
ATOM 2987 C CA . SER C 1 45 ? 5.260 38.161 31.463 1.00 5.33 45 SER C CA 1
ATOM 2988 C C . SER C 1 45 ? 5.905 38.274 32.833 1.00 5.88 45 SER C C 1
ATOM 2989 O O . SER C 1 45 ? 5.976 37.300 33.576 1.00 5.00 45 SER C O 1
ATOM 2992 N N . VAL C 1 46 ? 6.424 39.460 33.129 1.00 3.79 46 VAL C N 1
ATOM 2993 C CA . VAL C 1 46 ? 7.028 39.739 34.423 1.00 2.50 46 VAL C CA 1
ATOM 2994 C C . VAL C 1 46 ? 6.265 40.921 35.006 1.00 5.34 46 VAL C C 1
ATOM 2995 O O . VAL C 1 46 ? 6.239 42.003 34.420 1.00 5.27 46 VAL C O 1
ATOM 2999 N N . TRP C 1 47 ? 5.628 40.690 36.153 1.00 4.45 47 TRP C N 1
ATOM 3000 C CA . TRP C 1 47 ? 4.609 41.589 36.697 1.00 6.80 47 TRP C CA 1
ATOM 3001 C C . TRP C 1 47 ? 5.173 42.585 37.715 1.00 5.34 47 TRP C C 1
ATOM 3002 O O . TRP C 1 47 ? 6.347 42.497 38.067 1.00 5.52 47 TRP C O 1
ATOM 3013 N N . PRO C 1 48 ? 4.352 43.558 38.165 1.00 4.18 48 PRO C N 1
ATOM 3014 C CA . PRO C 1 48 ? 4.913 44.609 39.021 1.00 5.46 48 PRO C CA 1
ATOM 3015 C C . PRO C 1 48 ? 5.758 44.124 40.204 1.00 7.90 48 PRO C C 1
ATOM 3016 O O . PRO C 1 48 ? 5.390 43.205 40.950 1.00 6.81 48 PRO C O 1
ATOM 3020 N N . LEU C 1 49 ? 6.920 44.752 40.343 1.00 4.36 49 LEU C N 1
ATOM 3021 C CA . LEU C 1 49 ? 7.773 44.573 41.506 1.00 6.33 49 LEU C CA 1
ATOM 3022 C C . LEU C 1 49 ? 8.330 43.159 41.659 1.00 7.15 49 LEU C C 1
ATOM 3023 O O . LEU C 1 49 ? 8.644 42.730 42.766 1.00 9.24 49 LEU C O 1
ATOM 3028 N N . ALA C 1 50 ? 8.458 42.448 40.544 1.00 3.40 50 ALA C N 1
ATOM 3029 C CA . ALA C 1 50 ? 9.176 41.176 40.523 1.00 2.69 50 ALA C CA 1
ATOM 3030 C C . ALA C 1 50 ? 10.646 41.442 40.215 1.00 6.51 50 ALA C C 1
ATOM 3031 O O . ALA C 1 50 ? 10.978 42.420 39.537 1.00 8.39 50 ALA C O 1
ATOM 3033 N N . VAL C 1 51 ? 11.517 40.567 40.714 1.00 4.97 51 VAL C N 1
ATOM 3034 C CA . VAL C 1 51 ? 12.958 40.680 40.485 1.00 1.86 51 VAL C CA 1
ATOM 3035 C C . VAL C 1 51 ? 13.459 39.377 39.874 1.00 4.08 51 VAL C C 1
ATOM 3036 O O . VAL C 1 51 ? 13.140 38.300 40.377 1.00 6.98 51 VAL C O 1
ATOM 3040 N N . ILE C 1 52 ? 14.209 39.468 38.775 1.00 5.32 52 ILE C N 1
ATOM 3041 C CA . ILE C 1 52 ? 14.892 38.305 38.207 1.00 2.36 52 ILE C CA 1
ATOM 3042 C C . ILE C 1 52 ? 16.361 38.679 38.066 1.00 3.62 52 ILE C C 1
ATOM 3043 O O . ILE C 1 52 ? 16.722 39.419 37.151 1.00 6.66 52 ILE C O 1
ATOM 3048 N N . ARG C 1 53 ? 17.193 38.189 38.981 1.00 3.75 53 ARG C N 1
ATOM 3049 C CA . ARG C 1 53 ? 18.572 38.673 39.106 1.00 2.34 53 ARG C CA 1
ATOM 3050 C C . ARG C 1 53 ? 19.592 37.626 38.671 1.00 6.60 53 ARG C C 1
ATOM 3051 O O . ARG C 1 53 ? 19.989 36.762 39.452 1.00 7.57 53 ARG C O 1
ATOM 3059 N N . GLY C 1 54 ? 20.019 37.711 37.414 1.00 5.35 54 GLY C N 1
ATOM 3060 C CA . GLY C 1 54 ? 20.986 36.763 36.880 1.00 7.21 54 GLY C CA 1
ATOM 3061 C C . GLY C 1 54 ? 22.398 37.328 36.861 1.00 7.76 54 GLY C C 1
ATOM 3062 O O . GLY C 1 54 ? 23.002 37.496 35.788 1.00 7.14 54 GLY C O 1
ATOM 3063 N N . ASP C 1 55 ? 22.934 37.615 38.044 1.00 5.44 55 ASP C N 1
ATOM 3064 C CA . ASP C 1 55 ? 24.265 38.203 38.127 1.00 7.55 55 ASP C CA 1
ATOM 3065 C C . ASP C 1 55 ? 25.349 37.135 38.303 1.00 8.06 55 ASP C C 1
ATOM 3066 O O . ASP C 1 55 ? 26.255 37.028 37.474 1.00 10.30 55 ASP C O 1
ATOM 3071 N N . MET C 1 56 ? 25.227 36.318 39.345 1.00 5.76 56 MET C N 1
ATOM 3072 C CA . MET C 1 56 ? 26.249 35.316 39.639 1.00 4.17 56 MET C CA 1
ATOM 3073 C C . MET C 1 56 ? 26.037 33.952 38.963 1.00 10.26 56 MET C C 1
ATOM 3074 O O . MET C 1 56 ? 26.857 33.044 39.125 1.00 10.09 56 MET C O 1
ATOM 3079 N N . HIS C 1 57 ? 24.948 33.807 38.215 1.00 5.43 57 HIS C N 1
ATOM 3080 C CA . HIS C 1 57 ? 24.698 32.572 37.488 1.00 7.91 57 HIS C CA 1
ATOM 3081 C C . HIS C 1 57 ? 23.617 32.839 36.451 1.00 8.17 57 HIS C C 1
ATOM 3082 O O . HIS C 1 57 ? 23.048 33.934 36.418 1.00 8.03 57 HIS C O 1
ATOM 3089 N N . HIS C 1 58 ? 23.343 31.863 35.591 1.00 4.73 58 HIS C N 1
ATOM 3090 C CA . HIS C 1 58 ? 22.358 32.083 34.542 1.00 6.30 58 HIS C CA 1
ATOM 3091 C C . HIS C 1 58 ? 20.919 31.703 34.912 1.00 7.26 58 HIS C C 1
ATOM 3092 O O . HIS C 1 58 ? 20.683 30.839 35.761 1.00 5.68 58 HIS C O 1
ATOM 3099 N N . ILE C 1 59 ? 19.976 32.374 34.255 1.00 5.87 59 ILE C N 1
ATOM 3100 C CA . ILE C 1 59 ? 18.542 32.152 34.450 1.00 3.06 59 ILE C CA 1
ATOM 3101 C C . ILE C 1 59 ? 17.905 31.943 33.073 1.00 4.97 59 ILE C C 1
ATOM 3102 O O . ILE C 1 59 ? 18.080 32.748 32.178 1.00 5.90 59 ILE C O 1
ATOM 3107 N N . ARG C 1 60 ? 17.180 30.846 32.896 1.00 6.71 60 ARG C N 1
ATOM 3108 C CA . ARG C 1 60 ? 16.558 30.578 31.606 1.00 5.69 60 ARG C CA 1
ATOM 3109 C C . ARG C 1 60 ? 15.093 30.274 31.838 1.00 4.36 60 ARG C C 1
ATOM 3110 O O . ARG C 1 60 ? 14.763 29.440 32.674 1.00 9.95 60 ARG C O 1
ATOM 3118 N N . ILE C 1 61 ? 14.224 31.002 31.141 1.00 5.57 61 ILE C N 1
ATOM 3119 C CA . ILE C 1 61 ? 12.777 30.819 31.260 1.00 4.32 61 ILE C CA 1
ATOM 3120 C C . ILE C 1 61 ? 12.190 30.539 29.881 1.00 7.85 61 ILE C C 1
ATOM 3121 O O . ILE C 1 61 ? 12.552 31.207 28.912 1.00 7.07 61 ILE C O 1
ATOM 3126 N N . GLY C 1 62 ? 11.295 29.552 29.796 1.00 4.46 62 GLY C N 1
ATOM 3127 C CA . GLY C 1 62 ? 10.695 29.152 28.525 1.00 6.69 62 GLY C CA 1
ATOM 3128 C C . GLY C 1 62 ? 9.622 30.101 28.007 1.00 9.90 62 GLY C C 1
ATOM 3129 O O . GLY C 1 62 ? 9.606 31.275 28.353 1.00 11.90 62 GLY C O 1
ATOM 3130 N N . ALA C 1 63 ? 8.722 29.593 27.168 1.00 6.05 63 ALA C N 1
ATOM 3131 C CA . ALA C 1 63 ? 7.669 30.421 26.563 1.00 9.06 63 ALA C CA 1
ATOM 3132 C C . ALA C 1 63 ? 6.368 30.405 27.357 1.00 6.01 63 ALA C C 1
ATOM 3133 O O . ALA C 1 63 ? 6.034 29.399 27.961 1.00 6.60 63 ALA C O 1
ATOM 3135 N N . ARG C 1 64 ? 5.641 31.525 27.328 1.00 4.55 64 ARG C N 1
ATOM 3136 C CA . ARG C 1 64 ? 4.303 31.644 27.916 1.00 4.43 64 ARG C CA 1
ATOM 3137 C C . ARG C 1 64 ? 4.312 31.412 29.426 1.00 6.19 64 ARG C C 1
ATOM 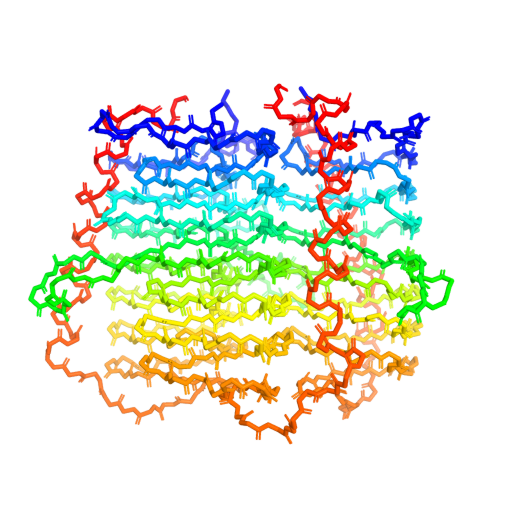3138 O O . ARG C 1 64 ? 3.372 30.849 29.987 1.00 7.56 64 ARG C O 1
ATOM 3146 N N . THR C 1 65 ? 5.379 31.863 30.074 1.00 4.48 65 THR C N 1
ATOM 3147 C CA . THR C 1 65 ? 5.521 31.708 31.511 1.00 4.50 65 THR C CA 1
ATOM 3148 C C . THR C 1 65 ? 5.355 33.068 32.178 1.00 7.01 65 THR C C 1
ATOM 3149 O O . THR C 1 65 ? 5.878 34.066 31.685 1.00 7.09 65 THR C O 1
ATOM 3153 N N . SER C 1 66 ? 4.595 33.112 33.273 1.00 5.94 66 SER C N 1
ATOM 3154 C CA . SER C 1 66 ? 4.436 34.353 34.023 1.00 6.78 66 SER C CA 1
ATOM 3155 C C . SER C 1 66 ? 5.235 34.330 35.310 1.00 8.94 66 SER C C 1
ATOM 3156 O O . SER C 1 66 ? 5.345 33.293 35.961 1.00 4.94 66 SER C O 1
ATOM 3159 N N . VAL C 1 67 ? 5.783 35.491 35.662 1.00 3.92 67 VAL C N 1
ATOM 3160 C CA . VAL C 1 67 ? 6.511 35.676 36.916 1.00 2.99 67 VAL C CA 1
ATOM 3161 C C . VAL C 1 67 ? 5.752 36.778 37.651 1.00 3.70 67 VAL C C 1
ATOM 3162 O O . VAL C 1 67 ? 5.918 37.960 37.379 1.00 4.57 67 VAL C O 1
ATOM 3166 N N . GLN C 1 68 ? 4.877 36.383 38.562 1.00 3.50 68 GLN C N 1
ATOM 3167 C CA . GLN C 1 68 ? 3.888 37.325 39.092 1.00 2.30 68 GLN C CA 1
ATOM 3168 C C . GLN C 1 68 ? 4.403 38.276 40.170 1.00 6.44 68 GLN C C 1
ATOM 3169 O O . GLN C 1 68 ? 5.563 38.181 40.604 1.00 6.17 68 GLN C O 1
ATOM 3175 N N . ASP C 1 69 ? 3.539 39.212 40.556 1.00 8.70 69 ASP C N 1
ATOM 3176 C CA . ASP C 1 69 ? 3.908 40.369 41.350 1.00 4.16 69 ASP C CA 1
ATOM 3177 C C . ASP C 1 69 ? 4.675 40.007 42.611 1.00 6.00 69 ASP C C 1
ATOM 3178 O O . ASP C 1 69 ? 4.244 39.162 43.361 1.00 6.93 69 ASP C O 1
ATOM 3183 N N . GLY C 1 70 ? 5.790 40.694 42.838 1.00 4.94 70 GLY C N 1
ATOM 3184 C CA . GLY C 1 70 ? 6.550 40.526 44.065 1.00 6.47 70 GLY C CA 1
ATOM 3185 C C . GLY C 1 70 ? 7.407 39.275 44.149 1.00 5.15 70 GLY C C 1
ATOM 3186 O O . GLY C 1 70 ? 8.018 39.039 45.182 1.00 6.60 70 GLY C O 1
ATOM 3187 N N . SER C 1 71 ? 7.454 38.484 43.079 1.00 3.79 71 SER C N 1
ATOM 3188 C CA . SER C 1 71 ? 8.285 37.274 43.047 1.00 2.94 71 SER C CA 1
ATOM 3189 C C . SER C 1 71 ? 9.755 37.659 42.987 1.00 5.55 71 SER C C 1
ATOM 3190 O O . SER C 1 71 ? 10.104 38.719 42.470 1.00 7.85 71 SER C O 1
ATOM 3193 N N . VAL C 1 72 ? 10.607 36.806 43.540 1.00 4.76 72 VAL C N 1
ATOM 3194 C CA . VAL C 1 72 ? 12.045 36.995 43.415 1.00 6.69 72 VAL C CA 1
ATOM 3195 C C . VAL C 1 72 ? 12.623 35.705 42.895 1.00 5.53 72 VAL C C 1
ATOM 3196 O O . VAL C 1 72 ? 12.369 34.635 43.457 1.00 4.92 72 VAL C O 1
ATOM 3200 N N . LEU C 1 73 ? 13.361 35.816 41.794 1.00 4.42 73 LEU C N 1
ATOM 3201 C CA . LEU C 1 73 ? 14.018 34.670 41.171 1.00 3.45 73 LEU C CA 1
ATOM 3202 C C . LEU C 1 73 ? 15.507 34.923 41.220 1.00 5.76 73 LEU C C 1
ATOM 3203 O O . LEU C 1 73 ? 15.979 35.944 40.708 1.00 7.72 73 LEU C O 1
ATOM 3208 N N . HIS C 1 74 ? 16.255 34.000 41.821 1.00 5.45 74 HIS C N 1
ATOM 3209 C CA . HIS C 1 74 ? 17.703 34.189 41.949 1.00 7.38 74 HIS C CA 1
ATOM 3210 C C . HIS C 1 74 ? 18.424 32.847 41.908 1.00 6.97 74 HIS C C 1
ATOM 3211 O O . HIS C 1 74 ? 17.818 31.797 41.654 1.00 4.83 74 HIS C O 1
ATOM 3218 N N . ILE C 1 75 ? 19.725 32.902 42.160 1.00 4.85 75 ILE C N 1
ATOM 3219 C CA . ILE C 1 75 ? 20.629 31.796 41.872 1.00 6.06 75 ILE C CA 1
ATOM 3220 C C . ILE C 1 75 ? 21.724 31.726 42.922 1.00 11.10 75 ILE C C 1
ATOM 3221 O O . ILE C 1 75 ? 21.830 32.600 43.778 1.00 12.29 75 ILE C O 1
ATOM 3226 N N . THR C 1 76 ? 22.546 30.685 42.858 1.00 10.20 76 THR C N 1
ATOM 3227 C CA . THR C 1 76 ? 23.644 30.534 43.813 1.00 11.18 76 THR C CA 1
ATOM 3228 C C . THR C 1 76 ? 24.978 30.485 43.082 1.00 9.50 76 THR C C 1
ATOM 3229 O O . THR C 1 76 ? 25.149 29.715 42.132 1.00 9.47 76 THR C O 1
ATOM 3233 N N . HIS C 1 77 ? 25.915 31.326 43.509 1.00 7.69 77 HIS C N 1
ATOM 3234 C CA . HIS C 1 77 ? 27.209 31.380 42.845 1.00 9.03 77 HIS C CA 1
ATOM 3235 C C . HIS C 1 77 ? 28.036 30.114 43.105 1.00 9.48 77 HIS C C 1
ATOM 3236 O O . HIS C 1 77 ? 27.898 29.469 44.138 1.00 9.34 77 HIS C O 1
ATOM 3243 N N . ALA C 1 78 ? 28.882 29.766 42.143 1.00 9.40 78 ALA C N 1
ATOM 3244 C CA . ALA C 1 78 ? 29.779 28.626 42.277 1.00 7.68 78 ALA C CA 1
ATOM 3245 C C . ALA C 1 78 ? 30.896 28.950 43.255 1.00 11.77 78 ALA C C 1
ATOM 3246 O O . ALA C 1 78 ? 31.565 29.969 43.112 1.00 14.00 78 ALA C O 1
ATOM 3248 N N . SER C 1 79 ? 31.084 28.084 44.249 1.00 8.81 79 SER C N 1
ATOM 3249 C CA . SER C 1 79 ? 32.180 28.217 45.205 1.00 16.76 79 SER C CA 1
ATOM 3250 C C . SER C 1 79 ? 32.442 26.864 45.859 1.00 16.64 79 SER C C 1
ATOM 3251 O O . SER C 1 79 ? 31.762 25.883 45.566 1.00 14.22 79 SER C O 1
ATOM 3254 N N . ASP C 1 80 ? 33.415 26.807 46.763 1.00 18.90 80 ASP C N 1
ATOM 3255 C CA . ASP C 1 80 ? 33.663 25.565 47.483 1.00 16.47 80 ASP C CA 1
ATOM 3256 C C . ASP C 1 80 ? 32.486 25.174 48.381 1.00 18.56 80 ASP C C 1
ATOM 3257 O O . ASP C 1 80 ? 32.337 24.001 48.728 1.00 15.33 80 ASP C O 1
ATOM 3262 N N . TYR C 1 81 ? 31.646 26.144 48.753 1.00 11.74 81 TYR C N 1
ATOM 3263 C CA . TYR C 1 81 ? 30.466 25.853 49.574 1.00 11.30 81 TYR C CA 1
ATOM 3264 C C . TYR C 1 81 ? 29.353 25.247 48.718 1.00 15.86 81 TYR C C 1
ATOM 3265 O O . TYR C 1 81 ? 28.496 24.506 49.210 1.00 17.83 81 TYR C O 1
ATOM 3274 N N . ASN C 1 82 ? 29.367 25.576 47.431 1.00 13.07 82 ASN C N 1
ATOM 3275 C CA . ASN C 1 82 ? 28.414 25.019 46.479 1.00 11.69 82 ASN C CA 1
ATOM 3276 C C . ASN C 1 82 ? 29.069 24.826 45.114 1.00 13.00 82 ASN C C 1
ATOM 3277 O O . ASN C 1 82 ? 28.862 25.634 44.213 1.00 8.90 82 ASN C O 1
ATOM 3282 N N . PRO C 1 83 ? 29.863 23.754 44.952 1.00 12.94 83 PRO C N 1
ATOM 3283 C CA . PRO C 1 83 ? 30.627 23.581 43.709 1.00 9.88 83 PRO C CA 1
ATOM 3284 C C . PRO C 1 83 ? 29.745 23.646 42.467 1.00 11.41 83 PRO C C 1
ATOM 3285 O O . PRO C 1 83 ? 28.741 22.934 42.376 1.00 12.15 83 PRO C O 1
ATOM 3289 N N . GLY C 1 84 ? 30.115 24.504 41.526 1.00 8.50 84 GLY C N 1
ATOM 3290 C CA . GLY C 1 84 ? 29.343 24.661 40.306 1.00 8.01 84 GLY C CA 1
ATOM 3291 C C . GLY C 1 84 ? 28.165 25.625 40.396 1.00 8.91 84 GLY C C 1
ATOM 3292 O O . GLY C 1 84 ? 27.619 26.037 39.368 1.00 12.33 84 GLY C O 1
ATOM 3293 N N . GLY C 1 85 ? 27.768 25.982 41.613 1.00 6.90 85 GLY C N 1
ATOM 3294 C CA . GLY C 1 85 ? 26.634 26.884 41.817 1.00 4.74 85 GLY C CA 1
ATOM 3295 C C . GLY C 1 85 ? 25.298 26.276 41.418 1.00 9.13 85 GLY C C 1
ATOM 3296 O O . GLY C 1 85 ? 25.213 25.087 41.115 1.00 8.64 85 GLY C O 1
ATOM 3297 N N . TYR C 1 86 ? 24.251 27.098 41.416 1.00 5.50 86 TYR C N 1
ATOM 3298 C CA . TYR C 1 86 ? 22.922 26.650 41.019 1.00 7.97 86 TYR C CA 1
ATOM 3299 C C . TYR C 1 86 ? 22.270 27.688 40.123 1.00 6.46 86 TYR C C 1
ATOM 3300 O O . TYR C 1 86 ? 21.853 28.732 40.613 1.00 8.93 86 TYR C O 1
ATOM 3309 N N . PRO C 1 87 ? 22.170 27.399 38.818 1.00 7.96 87 PRO C N 1
ATOM 3310 C CA . PRO C 1 87 ? 21.418 28.285 37.930 1.00 4.94 87 PRO C CA 1
ATOM 3311 C C . PRO C 1 87 ? 19.914 28.092 38.150 1.00 5.56 87 PRO C C 1
ATOM 3312 O O . PRO C 1 87 ? 19.510 27.233 38.938 1.00 6.45 87 PRO C O 1
ATOM 3316 N N . LEU C 1 88 ? 19.100 28.887 37.465 1.00 4.44 88 LEU C N 1
ATOM 3317 C CA . LEU C 1 88 ? 17.647 28.778 37.586 1.00 4.56 88 LEU C CA 1
ATOM 3318 C C . LEU C 1 88 ? 17.072 28.498 36.199 1.00 7.14 88 LEU C C 1
ATOM 3319 O O . LEU C 1 88 ? 17.244 29.299 35.280 1.00 6.01 88 LEU C O 1
ATOM 3324 N N . ILE C 1 89 ? 16.416 27.350 36.048 1.00 7.04 89 ILE C N 1
ATOM 3325 C CA . ILE C 1 89 ? 15.884 26.913 34.752 1.00 6.51 89 ILE C CA 1
ATOM 3326 C C . ILE C 1 89 ? 14.388 26.657 34.881 1.00 7.76 89 ILE C C 1
ATOM 3327 O O . ILE C 1 89 ? 13.962 25.872 35.728 1.00 7.39 89 ILE C O 1
ATOM 3332 N N . ILE C 1 90 ? 13.598 27.332 34.048 1.00 6.44 90 ILE C N 1
ATOM 3333 C CA . ILE C 1 90 ? 12.142 27.265 34.125 1.00 5.24 90 ILE C CA 1
ATOM 3334 C C . ILE C 1 90 ? 11.576 27.017 32.726 1.00 2.65 90 ILE C C 1
ATOM 3335 O O . ILE C 1 90 ? 12.017 27.640 31.759 1.00 6.38 90 ILE C O 1
ATOM 3340 N N . GLY C 1 91 ? 10.610 26.106 32.622 1.00 4.29 91 GLY C N 1
ATOM 3341 C CA . GLY C 1 91 ? 10.082 25.693 31.327 1.00 7.92 91 GLY C CA 1
ATOM 3342 C C . GLY C 1 91 ? 8.981 26.575 30.750 1.00 6.43 91 GLY C C 1
ATOM 3343 O O . GLY C 1 91 ? 8.857 27.762 31.101 1.00 5.74 91 GLY C O 1
ATOM 3344 N N . ASP C 1 92 ? 8.193 25.984 29.851 1.00 6.02 92 ASP C N 1
ATOM 3345 C CA . ASP C 1 92 ? 7.106 26.672 29.147 1.00 5.75 92 ASP C CA 1
ATOM 3346 C C . ASP C 1 92 ? 5.802 26.510 29.916 1.00 9.30 92 ASP C C 1
ATOM 3347 O O . ASP C 1 92 ? 5.619 25.524 30.632 1.00 7.33 92 ASP C O 1
ATOM 3352 N N . ASP C 1 93 ? 4.884 27.457 29.724 1.00 6.25 93 ASP C N 1
ATOM 3353 C CA . ASP C 1 93 ? 3.545 27.381 30.299 1.00 9.10 93 ASP C CA 1
ATOM 3354 C C . ASP C 1 93 ? 3.582 27.204 31.809 1.00 10.59 93 ASP C C 1
ATOM 3355 O O . ASP C 1 93 ? 2.796 26.448 32.376 1.00 7.47 93 ASP C O 1
ATOM 3360 N N . VAL C 1 94 ? 4.510 27.902 32.455 1.00 3.78 94 VAL C N 1
ATOM 3361 C CA . VAL C 1 94 ? 4.621 27.855 33.909 1.00 4.50 94 VAL C CA 1
ATOM 3362 C C . VAL C 1 94 ? 3.999 29.125 34.478 1.00 7.77 94 VAL C C 1
ATOM 3363 O O . VAL C 1 94 ? 4.252 30.228 33.979 1.00 8.22 94 VAL C O 1
ATOM 3367 N N . THR C 1 95 ? 3.176 28.967 35.512 1.00 4.28 95 THR C N 1
ATOM 3368 C CA . THR C 1 95 ? 2.522 30.093 36.155 1.00 5.07 95 THR C CA 1
ATOM 3369 C C . THR C 1 95 ? 3.173 30.256 37.518 1.00 8.93 95 THR C C 1
ATOM 3370 O O . THR C 1 95 ? 3.017 29.407 38.393 1.00 7.78 95 THR C O 1
ATOM 3374 N N . ILE C 1 96 ? 3.958 31.316 37.680 1.00 5.45 96 ILE C N 1
ATOM 3375 C CA . ILE C 1 96 ? 4.632 31.555 38.954 1.00 6.90 96 ILE C CA 1
ATOM 3376 C C . ILE C 1 96 ? 3.839 32.594 39.744 1.00 8.74 96 ILE C C 1
ATOM 3377 O O . ILE C 1 96 ? 3.799 33.763 39.365 1.00 6.97 96 ILE C O 1
ATOM 3382 N N . GLY C 1 97 ? 3.214 32.157 40.839 1.00 5.80 97 GLY C N 1
ATOM 3383 C CA . GLY C 1 97 ? 2.293 32.996 41.591 1.00 6.25 97 GLY C CA 1
ATOM 3384 C C . GLY C 1 97 ? 2.937 34.170 42.307 1.00 7.35 97 GLY C C 1
ATOM 3385 O O . GLY C 1 97 ? 4.159 34.214 42.491 1.00 7.20 97 GLY C O 1
ATOM 3386 N N . HIS C 1 98 ? 2.101 35.122 42.716 1.00 6.73 98 HIS C N 1
ATOM 3387 C CA . HIS C 1 98 ? 2.569 36.306 43.428 1.00 4.46 98 HIS C CA 1
ATOM 3388 C C . HIS C 1 98 ? 3.498 35.955 44.588 1.00 6.12 98 HIS C C 1
ATOM 3389 O O . HIS C 1 98 ? 3.256 35.008 45.333 1.00 6.89 98 HIS C O 1
ATOM 3396 N N . GLN C 1 99 ? 4.557 36.744 44.733 1.00 5.43 99 GLN C N 1
ATOM 3397 C CA . GLN C 1 99 ? 5.434 36.660 45.891 1.00 5.37 99 GLN C CA 1
ATOM 3398 C C . GLN C 1 99 ? 6.137 35.316 46.002 1.00 6.94 99 GLN C C 1
ATOM 3399 O O . GLN C 1 99 ? 6.517 34.906 47.095 1.00 7.94 99 GLN C O 1
ATOM 3405 N N . ALA C 1 100 ? 6.316 34.631 44.876 1.00 5.65 100 ALA C N 1
ATOM 3406 C CA . ALA C 1 100 ? 7.057 33.372 44.896 1.00 2.77 100 ALA C CA 1
ATOM 3407 C C . ALA C 1 100 ? 8.533 33.665 45.176 1.00 4.75 100 ALA C C 1
ATOM 3408 O O . ALA C 1 100 ? 9.019 34.770 44.942 1.00 5.73 100 ALA C O 1
ATOM 3410 N N . MET C 1 101 ? 9.237 32.659 45.673 1.00 4.82 101 MET C N 1
ATOM 3411 C CA . MET C 1 101 ? 10.663 32.764 45.931 1.00 5.83 101 MET C CA 1
ATOM 3412 C C . MET C 1 101 ? 11.292 31.540 45.269 1.00 9.99 101 MET C C 1
ATOM 3413 O O . MET C 1 101 ? 11.129 30.423 45.762 1.00 6.81 101 MET C O 1
ATOM 3418 N N . LEU C 1 102 ? 11.954 31.746 44.128 1.00 6.36 102 LEU C N 1
ATOM 3419 C CA . LEU C 1 102 ? 12.568 30.655 43.371 1.00 2.16 102 LEU C CA 1
ATOM 3420 C C . LEU C 1 102 ? 14.077 30.862 43.394 1.00 4.59 102 LEU C C 1
ATOM 3421 O O . LEU C 1 102 ? 14.581 31.915 42.991 1.00 5.36 102 LEU C O 1
ATOM 3426 N N . HIS C 1 103 ? 14.798 29.859 43.865 1.00 5.60 103 HIS C N 1
ATOM 3427 C CA . HIS C 1 103 ? 16.233 30.010 44.055 1.00 4.39 103 HIS C CA 1
ATOM 3428 C C . HIS C 1 103 ? 16.987 28.785 43.544 1.00 5.18 103 HIS C C 1
ATOM 3429 O O . HIS C 1 103 ? 16.858 27.702 44.105 1.00 8.10 103 HIS C O 1
ATOM 3436 N N . GLY C 1 104 ? 17.759 28.960 42.471 1.00 5.51 104 GLY C N 1
ATOM 3437 C CA . GLY C 1 104 ? 18.655 27.911 41.981 1.00 7.05 104 GLY C CA 1
ATOM 3438 C C . GLY C 1 104 ? 18.003 26.569 41.687 1.00 7.80 104 GLY C C 1
ATOM 3439 O O . GLY C 1 104 ? 18.633 25.512 41.827 1.00 8.94 104 GLY C O 1
ATOM 3440 N N . CYS C 1 105 ? 16.749 26.603 41.249 1.00 5.65 105 CYS C N 1
ATOM 3441 C CA . CYS C 1 105 ? 15.998 25.371 41.062 1.00 4.05 105 CYS C CA 1
ATOM 3442 C C . CYS C 1 105 ? 15.694 25.097 39.584 1.00 5.13 105 CYS C C 1
ATOM 3443 O O . CYS C 1 105 ? 16.002 25.907 38.713 1.00 8.14 105 CYS C O 1
ATOM 3446 N N . THR C 1 106 ? 15.122 23.931 39.309 1.00 6.47 106 THR C N 1
ATOM 3447 C CA . THR C 1 106 ? 14.731 23.565 37.951 1.00 6.76 106 THR C CA 1
ATOM 3448 C C . THR C 1 106 ? 13.234 23.264 37.930 1.00 3.33 106 THR C C 1
ATOM 3449 O O . THR C 1 106 ? 12.739 22.471 38.740 1.00 7.92 106 THR C O 1
ATOM 3453 N N . ILE C 1 107 ? 12.520 23.906 37.012 1.00 7.14 107 ILE C N 1
ATOM 3454 C CA . ILE C 1 107 ? 11.077 23.714 36.881 1.00 6.20 107 ILE C CA 1
ATOM 3455 C C . ILE C 1 107 ? 10.747 23.325 35.441 1.00 5.57 107 ILE C C 1
ATOM 3456 O O . ILE C 1 107 ? 11.208 23.968 34.498 1.00 7.08 107 ILE C O 1
ATOM 3461 N N . GLY C 1 108 ? 9.951 22.267 35.277 1.00 4.38 108 GLY C N 1
ATOM 3462 C CA . GLY C 1 108 ? 9.598 21.766 33.954 1.00 4.87 108 GLY C CA 1
ATOM 3463 C C . GLY C 1 108 ? 8.537 22.593 33.241 1.00 9.68 108 GLY C C 1
ATOM 3464 O O . GLY C 1 108 ? 8.366 23.779 33.520 1.00 8.57 108 GLY C O 1
ATOM 3465 N N . ASN C 1 109 ? 7.828 21.962 32.308 1.00 7.71 109 ASN C N 1
ATOM 3466 C CA . ASN C 1 109 ? 6.766 22.628 31.555 1.00 7.63 109 ASN C CA 1
ATOM 3467 C C . ASN C 1 109 ? 5.407 22.373 32.188 1.00 7.93 109 ASN C C 1
ATOM 3468 O O . ASN C 1 109 ? 5.194 21.315 32.784 1.00 6.97 109 ASN C O 1
ATOM 3473 N N . ARG C 1 110 ? 4.483 23.318 32.019 1.00 8.53 110 ARG C N 1
ATOM 3474 C CA . ARG C 1 110 ? 3.106 23.166 32.498 1.00 7.21 110 ARG C CA 1
ATOM 3475 C C . ARG C 1 110 ? 3.053 22.912 34.006 1.00 8.26 110 ARG C C 1
ATOM 3476 O O . ARG C 1 110 ? 2.723 21.820 34.468 1.00 7.52 110 ARG C O 1
ATOM 3484 N N . VAL C 1 111 ? 3.410 23.940 34.765 1.00 4.28 111 VAL C N 1
ATOM 3485 C CA . VAL C 1 111 ? 3.543 23.839 36.213 1.00 5.45 111 VAL C CA 1
ATOM 3486 C C . VAL C 1 111 ? 2.867 25.056 36.827 1.00 9.13 111 VAL C C 1
ATOM 3487 O O . VAL C 1 111 ? 2.986 26.164 36.293 1.00 8.50 111 VAL C O 1
ATOM 3491 N N . LEU C 1 112 ? 2.155 24.845 37.937 1.00 4.42 112 LEU C N 1
ATOM 3492 C CA . LEU C 1 112 ? 1.560 25.924 38.715 1.00 6.67 112 LEU C CA 1
ATOM 3493 C C . LEU C 1 112 ? 2.385 26.087 39.980 1.00 9.34 112 LEU C C 1
ATOM 3494 O O . LEU C 1 112 ? 2.453 25.166 40.793 1.00 13.61 112 LEU C O 1
ATOM 3499 N N . ILE C 1 113 ? 3.023 27.246 40.139 1.00 6.63 113 ILE C N 1
ATOM 3500 C CA . ILE C 1 113 ? 3.733 27.572 41.384 1.00 5.62 113 ILE C CA 1
ATOM 3501 C C . ILE C 1 113 ? 2.829 28.506 42.201 1.00 10.71 113 ILE C C 1
ATOM 3502 O O . ILE C 1 113 ? 2.597 29.646 41.812 1.00 10.68 113 ILE C O 1
ATOM 3507 N N . GLY C 1 114 ? 2.303 28.016 43.318 1.00 8.17 114 GLY C N 1
ATOM 3508 C CA . GLY C 1 114 ? 1.346 28.780 44.100 1.00 10.17 114 GLY C CA 1
ATOM 3509 C C . GLY C 1 114 ? 1.932 30.062 44.656 1.00 10.27 114 GLY C C 1
ATOM 3510 O O . GLY C 1 114 ? 3.134 30.149 44.909 1.00 9.54 114 GLY C O 1
ATOM 3511 N N . MET C 1 115 ? 1.084 31.066 44.858 1.00 9.58 115 MET C N 1
ATOM 3512 C CA . MET C 1 115 ? 1.568 32.315 45.420 1.00 9.80 115 MET C CA 1
ATOM 3513 C C . MET C 1 115 ? 2.239 32.070 46.770 1.00 9.76 115 MET C C 1
ATOM 3514 O O . MET C 1 115 ? 1.838 31.193 47.531 1.00 6.81 115 MET C O 1
ATOM 3519 N N . LYS C 1 116 ? 3.299 32.824 47.032 1.00 5.62 116 LYS C N 1
ATOM 3520 C CA . LYS C 1 116 ? 4.003 32.758 48.309 1.00 7.90 116 LYS C CA 1
ATOM 3521 C C . LYS C 1 116 ? 4.695 31.416 48.560 1.00 12.71 116 LYS C C 1
ATOM 3522 O O . LYS C 1 116 ? 5.055 31.102 49.691 1.00 14.70 116 LYS C O 1
ATOM 3528 N N . SER C 1 117 ? 4.898 30.625 47.511 1.00 6.79 117 SER C N 1
ATOM 3529 C CA . SER C 1 117 ? 5.651 29.391 47.682 1.00 4.60 117 SER C CA 1
ATOM 3530 C C . SER C 1 117 ? 7.150 29.644 47.475 1.00 3.15 117 SER C C 1
ATOM 3531 O O . SER C 1 117 ? 7.550 30.682 46.934 1.00 8.69 117 SER C O 1
ATOM 3534 N N . MET C 1 118 ? 7.971 28.702 47.925 1.00 4.95 118 MET C N 1
ATOM 3535 C CA . MET C 1 118 ? 9.419 28.853 47.869 1.00 4.74 118 MET C CA 1
ATOM 3536 C C . MET C 1 118 ? 10.036 27.554 47.380 1.00 4.72 118 MET C C 1
ATOM 3537 O O . MET C 1 118 ? 9.720 26.478 47.886 1.00 9.90 118 MET C O 1
ATOM 3542 N N . ILE C 1 119 ? 10.889 27.655 46.362 1.00 3.71 119 ILE C N 1
ATOM 3543 C CA . ILE C 1 119 ? 11.543 26.491 45.778 1.00 5.64 119 ILE C CA 1
ATOM 3544 C C . ILE C 1 119 ? 13.038 26.726 45.869 1.00 7.18 119 ILE C C 1
ATOM 3545 O O . ILE C 1 119 ? 13.537 27.720 45.346 1.00 7.12 119 ILE C O 1
ATOM 3550 N N . MET C 1 120 ? 13.753 25.810 46.522 1.00 6.05 120 MET C N 1
ATOM 3551 C CA . MET C 1 120 ? 15.130 26.080 46.945 1.00 5.06 120 MET C CA 1
ATOM 3552 C C . MET C 1 120 ? 16.196 25.399 46.081 1.00 8.69 120 MET C C 1
ATOM 3553 O O . MET C 1 120 ? 15.867 24.645 45.158 1.00 7.22 120 MET C O 1
ATOM 3558 N N . ASP C 1 121 ? 17.466 25.680 46.378 1.00 6.24 121 ASP C N 1
ATOM 3559 C CA . ASP C 1 121 ? 18.577 25.261 45.511 1.00 8.33 121 ASP C CA 1
ATOM 3560 C C . ASP C 1 121 ? 18.571 23.772 45.170 1.00 10.00 121 ASP C C 1
ATOM 3561 O O . ASP C 1 121 ? 18.514 22.920 46.059 1.00 10.34 121 ASP C O 1
ATOM 3566 N N . GLY C 1 122 ? 18.673 23.470 43.880 1.00 7.07 122 GLY C N 1
ATOM 3567 C CA . GLY C 1 122 ? 18.810 22.099 43.425 1.00 6.40 122 GLY C CA 1
ATOM 3568 C C . GLY C 1 122 ? 17.504 21.316 43.383 1.00 7.41 122 GLY C C 1
ATOM 3569 O O . GLY C 1 122 ? 17.499 20.162 42.961 1.00 9.04 122 GLY C O 1
ATOM 3570 N N . ALA C 1 123 ? 16.411 21.930 43.830 1.00 7.42 123 ALA C N 1
ATOM 3571 C CA . ALA C 1 123 ? 15.104 21.293 43.749 1.00 7.53 123 ALA C CA 1
ATOM 3572 C C . ALA C 1 123 ? 14.750 21.086 42.282 1.00 7.98 123 ALA C C 1
ATOM 3573 O O . ALA C 1 123 ? 15.173 21.848 41.409 1.00 8.15 123 ALA C O 1
ATOM 3575 N N . ILE C 1 124 ? 13.985 20.041 42.004 1.00 7.19 124 ILE C N 1
ATOM 3576 C CA . ILE C 1 124 ? 13.572 19.784 40.641 1.00 6.21 124 ILE C CA 1
ATOM 3577 C C . ILE C 1 124 ? 12.075 19.578 40.623 1.00 10.28 124 ILE C C 1
ATOM 3578 O O . ILE C 1 124 ? 11.574 18.678 41.284 1.00 12.63 124 ILE C O 1
ATOM 3583 N N . VAL C 1 125 ? 11.359 20.425 39.887 1.00 8.98 125 VAL C N 1
ATOM 3584 C CA . VAL C 1 125 ? 9.915 20.266 39.743 1.00 7.64 125 VAL C CA 1
ATOM 3585 C C . VAL C 1 125 ? 9.638 19.737 38.339 1.00 8.91 125 VAL C C 1
ATOM 3586 O O . VAL C 1 125 ? 9.961 20.398 37.363 1.00 8.36 125 VAL C O 1
ATOM 3590 N N . GLU C 1 126 ? 9.057 18.545 38.235 1.00 7.10 126 GLU C N 1
ATOM 3591 C CA . GLU C 1 126 ? 8.838 17.927 36.929 1.00 6.99 126 GLU C CA 1
ATOM 3592 C C . GLU C 1 126 ? 7.631 18.533 36.223 1.00 8.21 126 GLU C C 1
ATOM 3593 O O . GLU C 1 126 ? 6.939 19.374 36.786 1.00 9.40 126 GLU C O 1
ATOM 3599 N N . ASP C 1 127 ? 7.392 18.111 34.983 1.00 10.49 127 ASP C N 1
ATOM 3600 C CA . ASP C 1 127 ? 6.249 18.600 34.214 1.00 11.74 127 ASP C CA 1
ATOM 3601 C C . ASP C 1 127 ? 4.925 18.316 34.924 1.00 10.97 127 ASP C C 1
ATOM 3602 O O . ASP C 1 127 ? 4.772 17.297 35.593 1.00 9.63 127 ASP C O 1
ATOM 3607 N N . GLU C 1 128 ? 3.959 19.210 34.752 1.00 6.56 128 GLU C N 1
ATOM 3608 C CA . GLU C 1 128 ? 2.581 18.962 35.200 1.00 6.37 128 GLU C CA 1
ATOM 3609 C C . GLU C 1 128 ? 2.455 18.710 36.701 1.00 7.89 128 GLU C C 1
ATOM 3610 O O . GLU C 1 128 ? 1.826 17.752 37.154 1.00 10.33 128 GLU C O 1
ATOM 3616 N N . VAL C 1 129 ? 3.048 19.613 37.467 1.00 5.72 129 VAL C N 1
ATOM 3617 C CA . VAL C 1 129 ? 3.000 19.573 38.916 1.00 7.56 129 VAL C CA 1
ATOM 3618 C C . VAL C 1 129 ? 2.296 20.835 39.407 1.00 10.94 129 VAL C C 1
ATOM 3619 O O . VAL C 1 129 ? 2.420 21.895 38.798 1.00 7.17 129 VAL C O 1
ATOM 3623 N N . ILE C 1 130 ? 1.542 20.715 40.496 1.00 6.52 130 ILE C N 1
ATOM 3624 C CA . ILE C 1 130 ? 0.995 21.877 41.173 1.00 6.69 130 ILE C CA 1
ATOM 3625 C C . ILE C 1 130 ? 1.686 22.006 42.528 1.00 9.80 130 ILE C C 1
ATOM 3626 O O . ILE C 1 130 ? 1.696 21.066 43.314 1.00 9.89 130 ILE C O 1
ATOM 3631 N N . VAL C 1 131 ? 2.287 23.164 42.787 1.00 4.99 131 VAL C N 1
ATOM 3632 C CA . VAL C 1 131 ? 2.800 23.465 44.120 1.00 6.16 131 VAL C CA 1
ATOM 3633 C C . VAL C 1 131 ? 1.822 24.415 44.788 1.00 8.29 131 VAL C C 1
ATOM 3634 O O . VAL C 1 131 ? 1.607 25.531 44.301 1.00 9.04 131 VAL C O 1
ATOM 3638 N N . ALA C 1 132 ? 1.213 23.982 45.891 1.00 6.31 132 ALA C N 1
ATOM 3639 C CA . ALA C 1 132 ? 0.194 24.803 46.553 1.00 7.62 132 ALA C CA 1
ATOM 3640 C C . ALA C 1 132 ? 0.773 26.107 47.101 1.00 7.07 132 ALA C C 1
ATOM 3641 O O . ALA C 1 132 ? 1.971 26.184 47.422 1.00 7.92 132 ALA C O 1
ATOM 3643 N N . ALA C 1 133 ? -0.075 27.132 47.196 1.00 5.27 133 ALA C N 1
ATOM 3644 C CA . ALA C 1 133 ? 0.328 28.403 47.782 1.00 5.50 133 ALA C CA 1
ATOM 3645 C C . ALA C 1 133 ? 1.006 28.174 49.134 1.00 9.02 133 ALA C C 1
ATOM 3646 O O . ALA C 1 133 ? 0.578 27.328 49.914 1.00 8.52 133 ALA C O 1
ATOM 3648 N N . GLY C 1 134 ? 2.083 28.912 49.383 1.00 7.28 134 GLY C N 1
ATOM 3649 C CA . GLY C 1 134 ? 2.767 28.878 50.666 1.00 7.90 134 GLY C CA 1
ATOM 3650 C C . GLY C 1 134 ? 3.662 27.678 50.918 1.00 10.78 134 GLY C C 1
ATOM 3651 O O . GLY C 1 134 ? 4.272 27.567 51.985 1.00 10.04 134 GLY C O 1
ATOM 3652 N N . ALA C 1 135 ? 3.757 26.781 49.944 1.00 7.34 135 ALA C N 1
ATOM 3653 C CA . ALA C 1 135 ? 4.549 25.565 50.122 1.00 6.65 135 ALA C CA 1
ATOM 3654 C C . ALA C 1 135 ? 6.035 25.884 50.092 1.00 8.20 135 ALA C C 1
ATOM 3655 O O . ALA C 1 135 ? 6.451 26.867 49.494 1.00 9.71 135 ALA C O 1
ATOM 3657 N N . THR C 1 136 ? 6.830 25.051 50.749 1.00 7.00 136 THR C N 1
ATOM 3658 C CA . THR C 1 136 ? 8.276 25.176 50.683 1.00 9.04 136 THR C CA 1
ATOM 3659 C C . THR C 1 136 ? 8.865 23.872 50.179 1.00 9.58 136 THR C C 1
ATOM 3660 O O . THR C 1 136 ? 8.713 22.828 50.812 1.00 10.01 136 THR C O 1
ATOM 3664 N N . VAL C 1 137 ? 9.530 23.943 49.035 1.00 8.89 137 VAL C N 1
ATOM 3665 C CA . VAL C 1 137 ? 10.191 22.782 48.442 1.00 7.85 137 VAL C CA 1
ATOM 3666 C C . VAL C 1 137 ? 11.664 22.849 48.799 1.00 8.74 137 VAL C C 1
ATOM 3667 O O . VAL C 1 137 ? 12.370 23.752 48.358 1.00 7.57 137 VAL C O 1
ATOM 3671 N N . SER C 1 138 ? 12.112 21.896 49.617 1.00 9.77 138 SER C N 1
ATOM 3672 C CA . SER C 1 138 ? 13.456 21.911 50.193 1.00 11.74 138 SER C CA 1
ATOM 3673 C C . SER C 1 138 ? 14.570 21.694 49.166 1.00 9.02 138 SER C C 1
ATOM 3674 O O . SER C 1 138 ? 14.336 21.154 48.087 1.00 9.40 138 SER C O 1
ATOM 3677 N N . PRO C 1 139 ? 15.801 22.094 49.517 1.00 11.62 139 PRO C N 1
ATOM 3678 C CA . PRO C 1 139 ? 16.911 21.923 48.575 1.00 12.10 139 PRO C CA 1
ATOM 3679 C C . PRO C 1 139 ? 17.034 20.473 48.102 1.00 11.30 139 PRO C C 1
ATOM 3680 O O . PRO C 1 139 ? 17.010 19.548 48.921 1.00 12.72 139 PRO C O 1
ATOM 3684 N N . GLY C 1 140 ? 17.133 20.283 46.791 1.00 7.20 140 GLY C N 1
ATOM 3685 C CA . GLY C 1 140 ? 17.348 18.964 46.214 1.00 10.96 140 GLY C CA 1
ATOM 3686 C C . GLY C 1 140 ? 16.119 18.075 46.116 1.00 11.36 140 GLY C C 1
ATOM 3687 O O . GLY C 1 140 ? 16.192 16.959 45.601 1.00 15.80 140 GLY C O 1
ATOM 3688 N N . LYS C 1 141 ? 14.986 18.579 46.575 1.00 8.26 141 LYS C N 1
ATOM 3689 C CA . LYS C 1 141 ? 13.749 17.812 46.534 1.00 11.03 141 LYS C CA 1
ATOM 3690 C C . LYS C 1 141 ? 13.270 17.644 45.101 1.00 14.57 141 LYS C C 1
ATOM 3691 O O . LYS C 1 141 ? 13.361 18.567 44.309 1.00 13.39 141 LYS C O 1
ATOM 3697 N N . VAL C 1 142 ? 12.774 16.456 44.774 1.00 9.92 142 VAL C N 1
ATOM 3698 C CA . VAL C 1 142 ? 12.205 16.245 43.449 1.00 8.17 142 VAL C CA 1
ATOM 3699 C C . VAL C 1 142 ? 10.694 16.131 43.570 1.00 13.86 142 VAL C C 1
ATOM 370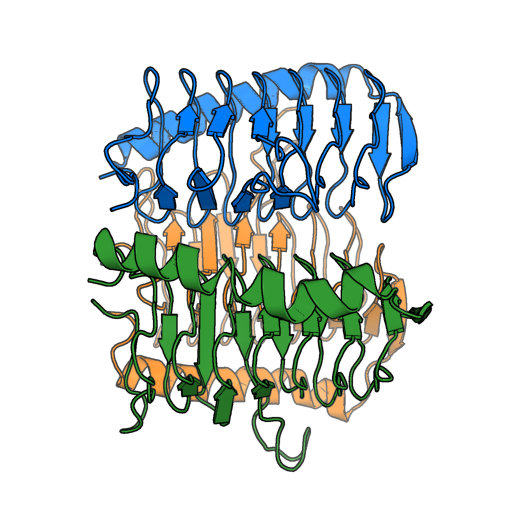0 O O . VAL C 1 142 ? 10.185 15.346 44.377 1.00 14.70 142 VAL C O 1
ATOM 3704 N N . LEU C 1 143 ? 9.974 16.938 42.794 1.00 11.92 143 LEU C N 1
ATOM 3705 C CA . LEU C 1 143 ? 8.520 16.834 42.737 1.00 10.18 143 LEU C CA 1
ATOM 3706 C C . LEU C 1 143 ? 8.115 16.020 41.509 1.00 11.41 143 LEU C C 1
ATOM 3707 O O . LEU C 1 143 ? 8.401 16.405 40.379 1.00 8.22 143 LEU C O 1
ATOM 3712 N N . GLU C 1 144 ? 7.443 14.896 41.742 1.00 10.81 144 GLU C N 1
ATOM 3713 C CA . GLU C 1 144 ? 7.083 13.967 40.676 1.00 5.50 144 GLU C CA 1
ATOM 3714 C C . GLU C 1 144 ? 5.964 14.500 39.791 1.00 5.76 144 GLU C C 1
ATOM 3715 O O . GLU C 1 144 ? 4.955 15.027 40.280 1.00 10.38 144 GLU C O 1
ATOM 3721 N N . SER C 1 145 ? 6.160 14.347 38.482 1.00 11.12 145 SER C N 1
ATOM 3722 C CA . SER C 1 145 ? 5.198 14.759 37.477 1.00 7.68 145 SER C CA 1
ATOM 3723 C C . SER C 1 145 ? 3.787 14.251 37.778 1.00 10.17 145 SER C C 1
ATOM 3724 O O . SER C 1 145 ? 3.592 13.072 38.098 1.00 11.80 145 SER C O 1
ATOM 3727 N N . GLY C 1 146 ? 2.806 15.142 37.664 1.00 8.02 146 GLY C N 1
ATOM 3728 C CA . GLY C 1 146 ? 1.409 14.748 37.718 1.00 7.08 146 GLY C CA 1
ATOM 3729 C C . GLY C 1 146 ? 0.831 14.781 39.113 1.00 10.17 146 GLY C C 1
ATOM 3730 O O . GLY C 1 146 ? -0.263 14.255 39.336 1.00 10.80 146 GLY C O 1
ATOM 3731 N N . PHE C 1 147 ? 1.548 15.396 40.052 1.00 7.40 147 PHE C N 1
ATOM 3732 C CA . PHE C 1 147 ? 1.056 15.464 41.428 1.00 7.34 147 PHE C CA 1
ATOM 3733 C C . PHE C 1 147 ? 0.914 16.878 41.990 1.00 11.04 147 PHE C C 1
ATOM 3734 O O . PHE C 1 147 ? 1.536 17.824 41.498 1.00 9.08 147 PHE C O 1
ATOM 3742 N N . VAL C 1 148 ? 0.096 16.995 43.032 1.00 6.91 148 VAL C N 1
ATOM 3743 C CA . VAL C 1 148 ? -0.053 18.226 43.803 1.00 6.87 148 VAL C CA 1
ATOM 3744 C C . VAL C 1 148 ? 0.794 18.117 45.067 1.00 8.82 148 VAL C C 1
ATOM 3745 O O . VAL C 1 148 ? 0.738 17.109 45.757 1.00 8.10 148 VAL C O 1
ATOM 3749 N N . TYR C 1 149 ? 1.581 19.150 45.364 1.00 6.40 149 TYR C N 1
ATOM 3750 C CA . TYR C 1 149 ? 2.393 19.176 46.586 1.00 7.35 149 TYR C CA 1
ATOM 3751 C C . TYR C 1 149 ? 2.004 20.355 47.459 1.00 9.10 149 TYR C C 1
ATOM 3752 O O . TYR C 1 149 ? 1.656 21.426 46.960 1.00 10.57 149 TYR C O 1
ATOM 3761 N N . MET C 1 150 ? 2.063 20.161 48.773 1.00 9.06 150 MET C N 1
ATOM 3762 C CA . MET C 1 150 ? 1.571 21.170 49.696 1.00 8.68 150 MET C CA 1
ATOM 3763 C C . MET C 1 150 ? 2.334 21.095 51.016 1.00 8.77 150 MET C C 1
ATOM 3764 O O . MET C 1 150 ? 2.783 20.021 51.412 1.00 9.48 150 MET C O 1
ATOM 3769 N N . GLY C 1 151 ? 2.504 22.245 51.669 1.00 10.59 151 GLY C N 1
ATOM 3770 C CA . GLY C 1 151 ? 3.044 22.295 53.017 1.00 11.94 151 GLY C CA 1
ATOM 3771 C C . GLY C 1 151 ? 4.506 22.692 53.157 1.00 12.97 151 GLY C C 1
ATOM 3772 O O . GLY C 1 151 ? 5.212 22.940 52.174 1.00 7.12 151 GLY C O 1
ATOM 3773 N N . THR C 1 152 ? 4.961 22.752 54.404 1.00 10.33 152 THR C N 1
ATOM 3774 C CA . THR C 1 152 ? 6.355 23.064 54.694 1.00 10.32 152 THR C CA 1
ATOM 3775 C C . THR C 1 152 ? 6.919 22.041 55.685 1.00 16.25 152 THR C C 1
ATOM 3776 O O . THR C 1 152 ? 6.633 22.111 56.879 1.00 22.88 152 THR C O 1
ATOM 3780 N N . PRO C 1 153 ? 7.723 21.086 55.193 1.00 14.95 153 PRO C N 1
ATOM 3781 C CA . PRO C 1 153 ? 8.173 20.962 53.805 1.00 14.07 153 PRO C CA 1
ATOM 3782 C C . PRO C 1 153 ? 7.081 20.362 52.918 1.00 12.68 153 PRO C C 1
ATOM 3783 O O . PRO C 1 153 ? 6.152 19.715 53.412 1.00 15.31 153 PRO C O 1
ATOM 3787 N N . ALA C 1 154 ? 7.192 20.586 51.617 1.00 9.63 154 ALA C N 1
ATOM 3788 C CA . ALA C 1 154 ? 6.145 20.166 50.691 1.00 9.88 154 ALA C CA 1
ATOM 3789 C C . ALA C 1 154 ? 6.072 18.651 50.585 1.00 11.53 154 ALA C C 1
ATOM 3790 O O . ALA C 1 154 ? 7.090 17.974 50.416 1.00 14.64 154 ALA C O 1
ATOM 3792 N N . LYS C 1 155 ? 4.854 18.131 50.689 1.00 11.73 155 LYS C N 1
ATOM 3793 C CA . LYS C 1 155 ? 4.591 16.704 50.590 1.00 12.97 155 LYS C CA 1
ATOM 3794 C C . LYS C 1 155 ? 3.527 16.456 49.534 1.00 8.10 155 LYS C C 1
ATOM 3795 O O . LYS C 1 155 ? 2.637 17.280 49.327 1.00 7.51 155 LYS C O 1
ATOM 3799 N N . LYS C 1 156 ? 3.624 15.301 48.889 1.00 9.08 156 LYS C N 1
ATOM 3800 C CA . LYS C 1 156 ? 2.641 14.850 47.911 1.00 7.19 156 LYS C CA 1
ATOM 3801 C C . LYS C 1 156 ? 1.256 14.682 48.536 1.00 9.44 156 LYS C C 1
ATOM 3802 O O . LYS C 1 156 ? 1.086 13.953 49.518 1.00 8.66 156 LYS C O 1
ATOM 3808 N N . VAL C 1 157 ? 0.270 15.363 47.957 1.00 8.16 157 VAL C N 1
ATOM 3809 C CA . VAL C 1 157 ? -1.104 15.328 48.456 1.00 8.69 157 VAL C CA 1
ATOM 3810 C C . VAL C 1 157 ? -1.966 14.361 47.662 1.00 11.44 157 VAL C C 1
ATOM 3811 O O . VAL C 1 157 ? -2.769 13.614 48.232 1.00 8.25 157 VAL C O 1
ATOM 3815 N N . ARG C 1 158 ? -1.807 14.380 46.343 1.00 8.93 158 ARG C N 1
ATOM 3816 C CA . ARG C 1 158 ? -2.663 13.600 45.461 1.00 7.00 158 ARG C CA 1
ATOM 3817 C C . ARG C 1 158 ? -2.237 13.835 44.021 1.00 7.53 158 ARG C C 1
ATOM 3818 O O . ARG C 1 158 ? -1.519 14.786 43.727 1.00 6.93 158 ARG C O 1
ATOM 3826 N N . PRO C 1 159 ? -2.673 12.967 43.110 1.00 8.05 159 PRO C N 1
ATOM 3827 C CA . PRO C 1 159 ? -2.418 13.267 41.702 1.00 8.18 159 PRO C CA 1
ATOM 3828 C C . PRO C 1 159 ? -3.267 14.456 41.261 1.00 11.87 159 PRO C C 1
ATOM 3829 O O . PRO C 1 159 ? -4.304 14.718 41.863 1.00 10.03 159 PRO C O 1
ATOM 3833 N N . ILE C 1 160 ? -2.822 15.176 40.233 1.00 7.73 160 ILE C N 1
ATOM 3834 C CA . ILE C 1 160 ? -3.649 16.218 39.648 1.00 6.18 160 ILE C CA 1
ATOM 3835 C C . ILE C 1 160 ? -4.835 15.574 38.939 1.00 7.84 160 ILE C C 1
ATOM 3836 O O . ILE C 1 160 ? -4.790 14.393 38.584 1.00 12.14 160 ILE C O 1
ATOM 3841 N N . THR C 1 161 ? -5.898 16.346 38.750 1.00 6.98 161 THR C N 1
ATOM 3842 C CA . THR C 1 161 ? -7.067 15.867 38.014 1.00 8.97 161 THR C CA 1
ATOM 3843 C C . THR C 1 161 ? -6.936 16.246 36.548 1.00 11.78 161 THR C C 1
ATOM 3844 O O . THR C 1 161 ? -6.022 16.984 36.170 1.00 11.93 161 THR C O 1
ATOM 3848 N N . GLU C 1 162 ? -7.845 15.737 35.722 1.00 16.03 162 GLU C N 1
ATOM 3849 C CA . GLU C 1 162 ? -7.830 16.073 34.301 1.00 16.87 162 GLU C CA 1
ATOM 3850 C C . GLU C 1 162 ? -8.151 17.550 34.088 1.00 11.88 162 GLU C C 1
ATOM 3851 O O . GLU C 1 162 ? -7.579 18.190 33.202 1.00 15.52 162 GLU C O 1
ATOM 3853 N N . LYS C 1 163 ? -9.061 18.089 34.894 1.00 11.47 163 LYS C N 1
ATOM 3854 C CA . LYS C 1 163 ? -9.365 19.511 34.837 1.00 14.15 163 LYS C CA 1
ATOM 3855 C C . LYS C 1 163 ? -8.108 20.337 35.160 1.00 17.78 163 LYS C C 1
ATOM 3856 O O . LYS C 1 163 ? -7.823 21.334 34.500 1.00 12.67 163 LYS C O 1
ATOM 3859 N N . GLU C 1 164 ? -7.346 19.904 36.160 1.00 13.28 164 GLU C N 1
ATOM 3860 C CA . GLU C 1 164 ? -6.134 20.628 36.542 1.00 10.13 164 GLU C CA 1
ATOM 3861 C C . GLU C 1 164 ? -5.069 20.523 35.465 1.00 9.44 164 GLU C C 1
ATOM 3862 O O . GLU C 1 164 ? -4.339 21.479 35.208 1.00 9.94 164 GLU C O 1
ATOM 3868 N N . ARG C 1 165 ? -4.972 19.356 34.841 1.00 12.14 165 ARG C N 1
ATOM 3869 C CA . ARG C 1 165 ? -4.002 19.178 33.773 1.00 13.29 165 ARG C CA 1
ATOM 3870 C C . ARG C 1 165 ? -4.333 20.136 32.636 1.00 13.06 165 ARG C C 1
ATOM 3871 O O . ARG C 1 165 ? -3.434 20.743 32.050 1.00 11.89 165 ARG C O 1
ATOM 3879 N N . SER C 1 166 ? -5.625 20.289 32.346 1.00 12.72 166 SER C N 1
ATOM 3880 C CA . SER C 1 166 ? -6.063 21.213 31.307 1.00 18.46 166 SER C CA 1
ATOM 3881 C C . SER C 1 166 ? -5.716 22.642 31.684 1.00 16.00 166 SER C C 1
ATOM 3882 O O . SER C 1 166 ? -5.335 23.444 30.828 1.00 18.41 166 SER C O 1
ATOM 3885 N N . PHE C 1 167 ? -5.841 22.948 32.973 1.00 14.06 167 PHE C N 1
ATOM 3886 C CA . PHE C 1 167 ? -5.666 24.310 33.447 1.00 14.28 167 PHE C CA 1
ATOM 3887 C C . PHE C 1 167 ? -4.245 24.831 33.237 1.00 12.35 167 PHE C C 1
ATOM 3888 O O . PHE C 1 167 ? -4.069 26.032 33.083 1.00 12.76 167 PHE C O 1
ATOM 3896 N N . PHE C 1 168 ? -3.244 23.950 33.235 1.00 11.53 168 PHE C N 1
ATOM 3897 C CA . PHE C 1 168 ? -1.851 24.402 33.057 1.00 8.56 168 PHE C CA 1
ATOM 3898 C C . PHE C 1 168 ? -1.747 25.264 31.808 1.00 11.10 168 PHE C C 1
ATOM 3899 O O . PHE C 1 168 ? -1.185 26.360 31.835 1.00 8.73 168 PHE C O 1
ATOM 3907 N N . THR C 1 169 ? -2.291 24.742 30.712 1.00 9.37 169 THR C N 1
ATOM 3908 C CA . THR C 1 169 ? -2.267 25.425 29.427 1.00 13.07 169 THR C CA 1
ATOM 3909 C C . THR C 1 169 ? -3.276 26.571 29.350 1.00 14.86 169 THR C C 1
ATOM 3910 O O . THR C 1 169 ? -2.942 27.659 28.872 1.00 14.28 169 THR C O 1
ATOM 3914 N N . TYR C 1 170 ? -4.504 26.335 29.813 1.00 9.86 170 TYR C N 1
ATOM 3915 C CA . TYR C 1 170 ? -5.516 27.397 29.816 1.00 10.97 170 TYR C CA 1
ATOM 3916 C C . TYR C 1 170 ? -5.128 28.597 30.681 1.00 12.08 170 TYR C C 1
ATOM 3917 O O . TYR C 1 170 ? -5.272 29.739 30.253 1.00 11.60 170 TYR C O 1
ATOM 3926 N N . GLY C 1 171 ? -4.650 28.334 31.899 1.00 10.78 171 GLY C N 1
ATOM 3927 C CA . GLY C 1 171 ? -4.256 29.386 32.821 1.00 10.71 171 GLY C CA 1
ATOM 3928 C C . GLY C 1 171 ? -3.069 30.190 32.314 1.00 5.07 171 GLY C C 1
ATOM 3929 O O . GLY C 1 171 ? -3.065 31.423 32.395 1.00 11.16 171 GLY C O 1
ATOM 3930 N N . ALA C 1 172 ? -2.046 29.497 31.818 1.00 8.73 172 ALA C N 1
ATOM 3931 C CA . ALA C 1 172 ? -0.930 30.187 31.175 1.00 4.85 172 ALA C CA 1
ATOM 3932 C C . ALA C 1 172 ? -1.471 30.994 29.992 1.00 6.48 172 ALA C C 1
ATOM 3933 O O . ALA C 1 172 ? -1.053 32.134 29.764 1.00 6.05 172 ALA C O 1
ATOM 3935 N N . GLY C 1 173 ? -2.423 30.412 29.264 1.00 5.90 173 GLY C N 1
ATOM 3936 C CA . GLY C 1 173 ? -3.062 31.088 28.147 1.00 11.03 173 GLY C CA 1
ATOM 3937 C C . GLY C 1 173 ? -3.791 32.356 28.577 1.00 10.25 173 GLY C C 1
ATOM 3938 O O . GLY C 1 173 ? -3.751 33.375 27.875 1.00 7.61 173 GLY C O 1
ATOM 3939 N N . ASN C 1 174 ? -4.446 32.303 29.735 1.00 6.27 174 ASN C N 1
ATOM 3940 C CA A ASN C 1 174 ? -5.137 33.479 30.237 0.59 9.36 174 ASN C CA 1
ATOM 3941 C CA B ASN C 1 174 ? -5.125 33.468 30.295 0.41 9.77 174 ASN C CA 1
ATOM 3942 C C . ASN C 1 174 ? -4.144 34.585 30.579 1.00 8.90 174 ASN C C 1
ATOM 3943 O O . ASN C 1 174 ? -4.430 35.758 30.334 1.00 10.30 174 ASN C O 1
ATOM 3952 N N . TYR C 1 175 ? -2.997 34.211 31.149 1.00 6.26 175 TYR C N 1
ATOM 3953 C CA . TYR C 1 175 ? -1.976 35.200 31.481 1.00 2.88 175 TYR C CA 1
ATOM 3954 C C . TYR C 1 175 ? -1.315 35.785 30.226 1.00 7.48 175 TYR C C 1
ATOM 3955 O O . TYR C 1 175 ? -0.954 36.959 30.202 1.00 6.20 175 TYR C O 1
ATOM 3964 N N . VAL C 1 176 ? -1.182 34.983 29.174 1.00 7.81 176 VAL C N 1
ATOM 3965 C CA . VAL C 1 176 ? -0.747 35.526 27.885 1.00 7.00 176 VAL C CA 1
ATOM 3966 C C . VAL C 1 176 ? -1.733 36.599 27.386 1.00 8.78 176 VAL C C 1
ATOM 3967 O O . VAL C 1 176 ? -1.319 37.678 26.966 1.00 8.75 176 VAL C O 1
ATOM 3971 N N . ARG C 1 177 ? -3.035 36.316 27.439 1.00 7.04 177 ARG C N 1
ATOM 3972 C CA . ARG C 1 177 ? -4.016 37.326 27.043 1.00 6.90 177 ARG C CA 1
ATOM 3973 C C . ARG C 1 177 ? -3.944 38.556 27.937 1.00 5.50 177 ARG C C 1
ATOM 3974 O O . ARG C 1 177 ? -4.074 39.689 27.467 1.00 9.69 177 ARG C O 1
ATOM 3982 N N . LEU C 1 178 ? -3.718 38.334 29.228 1.00 8.92 178 LEU C N 1
ATOM 3983 C CA . LEU C 1 178 ? -3.682 39.440 30.169 1.00 4.87 178 LEU C CA 1
ATOM 3984 C C . LEU C 1 178 ? -2.457 40.317 29.924 1.00 5.47 178 LEU C C 1
ATOM 3985 O O . LEU C 1 178 ? -2.555 41.544 29.893 1.00 6.37 178 LEU C O 1
ATOM 3990 N N . LYS C 1 179 ? -1.292 39.698 29.761 1.00 3.64 179 LYS C N 1
ATOM 3991 C CA . LYS C 1 179 ? -0.093 40.500 29.551 1.00 4.42 179 LYS C CA 1
ATOM 3992 C C . LYS C 1 179 ? -0.188 41.267 28.233 1.00 7.48 179 LYS C C 1
ATOM 3993 O O . LYS C 1 179 ? 0.376 42.348 28.102 1.00 7.25 179 LYS C O 1
ATOM 3999 N N . ASP C 1 180 ? -0.945 40.736 27.277 1.00 6.42 180 ASP C N 1
ATOM 4000 C CA . ASP C 1 180 ? -1.149 41.480 26.036 1.00 8.58 180 ASP C CA 1
ATOM 4001 C C . ASP C 1 180 ? -1.987 42.742 26.274 1.00 7.72 180 ASP C C 1
ATOM 4002 O O . ASP C 1 180 ? -1.751 43.773 25.637 1.00 7.62 180 ASP C O 1
ATOM 4007 N N . LYS C 1 181 ? -2.933 42.668 27.209 1.00 6.97 181 LYS C N 1
ATOM 4008 C CA . LYS C 1 181 ? -3.696 43.855 27.588 1.00 7.99 181 LYS C CA 1
ATOM 4009 C C . LYS C 1 181 ? -2.807 44.878 28.285 1.00 6.78 181 LYS C C 1
ATOM 4010 O O . LYS C 1 181 ? -2.903 46.078 28.018 1.00 8.63 181 LYS C O 1
ATOM 4016 N N . HIS C 1 182 ? -1.926 44.401 29.165 1.00 5.38 182 HIS C N 1
ATOM 4017 C CA . HIS C 1 182 ? -1.001 45.290 29.858 1.00 5.34 182 HIS C CA 1
ATOM 4018 C C . HIS C 1 182 ? -0.004 45.905 28.881 1.00 9.61 182 HIS C C 1
ATOM 4019 O O . HIS C 1 182 ? 0.350 47.080 29.003 1.00 9.72 182 HIS C O 1
ATOM 4026 N N . LEU C 1 183 ? 0.417 45.124 27.890 1.00 5.48 183 LEU C N 1
ATOM 4027 C CA . LEU C 1 183 ? 1.285 45.655 26.841 1.00 8.30 183 LEU C CA 1
ATOM 4028 C C . LEU C 1 183 ? 0.571 46.747 26.044 1.00 8.23 183 LEU C C 1
ATOM 4029 O O . LEU C 1 183 ? 1.180 47.759 25.693 1.00 9.63 183 LEU C O 1
ATOM 4034 N N . ALA C 1 184 ? -0.713 46.548 25.762 1.00 6.94 184 ALA C N 1
ATOM 4035 C CA . ALA C 1 184 ? -1.468 47.562 25.035 1.00 10.55 184 ALA C CA 1
ATOM 4036 C C . ALA C 1 184 ? -1.581 48.865 25.833 1.00 15.60 184 ALA C C 1
ATOM 4037 O O . ALA C 1 184 ? -1.694 49.943 25.255 1.00 9.09 184 ALA C O 1
ATOM 4039 N N . GLU C 1 185 ? -1.533 48.770 27.159 1.00 11.09 185 GLU C N 1
ATOM 4040 C CA . GLU C 1 185 ? -1.568 49.964 28.011 1.00 10.66 185 GLU C CA 1
ATOM 4041 C C . GLU C 1 185 ? -0.217 50.672 28.083 1.00 10.75 185 GLU C C 1
ATOM 4042 O O . GLU C 1 185 ? -0.127 51.792 28.585 1.00 12.58 185 GLU C O 1
ATOM 4048 N N . GLY C 1 186 ? 0.834 50.010 27.611 1.00 6.26 186 GLY C N 1
ATOM 4049 C CA . GLY C 1 186 ? 2.167 50.598 27.619 1.00 6.62 186 GLY C CA 1
ATOM 4050 C C . GLY C 1 186 ? 2.865 50.596 28.973 1.00 8.31 186 GLY C C 1
ATOM 4051 O O . GLY C 1 186 ? 3.764 51.415 29.226 1.00 7.52 186 GLY C O 1
ATOM 4052 N N . TYR C 1 187 ? 2.474 49.659 29.833 1.00 5.01 187 TYR C N 1
ATOM 4053 C CA . TYR C 1 187 ? 3.004 49.569 31.194 1.00 7.71 187 TYR C CA 1
ATOM 4054 C C . TYR C 1 187 ? 4.476 49.168 31.238 1.00 8.35 187 TYR C C 1
ATOM 4055 O O . TYR C 1 187 ? 5.098 49.215 32.299 1.00 9.29 187 TYR C O 1
ATOM 4064 N N . ASP C 1 188 ? 5.020 48.752 30.095 1.00 8.99 188 ASP C N 1
ATOM 4065 C CA . ASP C 1 188 ? 6.409 48.314 30.021 1.00 8.26 188 ASP C CA 1
ATOM 4066 C C . ASP C 1 188 ? 7.326 49.449 29.584 1.00 8.31 188 ASP C C 1
ATOM 4067 O O . ASP C 1 188 ? 8.551 49.308 29.588 1.00 9.48 188 ASP C O 1
ATOM 4072 N N . ARG C 1 189 ? 6.733 50.578 29.219 1.00 9.52 189 ARG C N 1
ATOM 4073 C CA . ARG C 1 189 ? 7.509 51.690 28.685 1.00 14.90 189 ARG C CA 1
ATOM 4074 C C . ARG C 1 189 ? 7.736 52.762 29.746 1.00 21.06 189 ARG C C 1
ATOM 4075 O O . ARG C 1 189 ? 6.941 52.898 30.682 1.00 21.13 189 ARG C O 1
#

Secondary structure (DSSP, 8-state):
--EE-BTTB--EE-TT-EE-TT-EEEEEEEE-TT-EE-TT-EEEEEEEEEEE-TT-EE-TT-EEE-B--SSSSTT-B-EEE-SSEEE-TT-EEES-EE-SSEEE-TT-EE-TT-EEPSS-EE-TT-EE-TT-EEPTTEEEETTTTEEEEEPPHHHHHHHHHHHHHHHHHHHHHHHTTTT-/--SEE-BTTB--EE-TT-EE-TT-EEEEEEEE-TT-EE-TT-EEEEEEEEEEE-SS-EE-TT-EEE-B--SSSSTT-B-EEE-SSEEE-TT-EEES-EE-SSEEE-TT-EE-TT-EE-SS-EE-TT-EE-TTPEEPTTEEEETTTTEEEEEPPHHHHHHHHHHHHHHHHHHHHHHHTTTT-/--SEE-BTTBPPEE-TT-EE-TT-EEEEEEEE-TT-EE-TT-EEEEEEEEEEE-SS-EE-TT-EEE-B--BTTBTT-B-EEE-SSEEE-TT-EEES-EE-SSEEE-TT-EE-TT-EE-SS-EEPTT-EE-TT-EEPTTEEEETTTTEEEEEPPHHHHHHHHHHHHHHHHHHHHHHHTTTT-

Nearest PDB structures (foldseek):
  3r1w-assembly1_A  TM=1.004E+00  e=1.532E-30  unidentified
  3r3r-assembly1_A  TM=9.842E-01  e=5.671E-24  Salmonella enterica subsp. enterica serovar Typhimurium
  3tio-assembly2_D  TM=9.898E-01  e=8.996E-23  Escherichia coli K-12
  3tio-assembly1_B  TM=9.929E-01  e=2.264E-20  Escherichia coli K-12
  8j9i-assembly1_G1  TM=9.072E-01  e=3.609E-13  Euglena gracilis

Radius of gyration: 21.35 Å; Cα contacts (8 Å, |Δi|>4): 1774; chains: 3; bounding box: 52×53×55 Å

Sequence (542 aa):
TSVRTYQGISPKLGERVFVDRSSVIIGDVELGDDCSVWPLAVIRGDMHHIRIGARTSVQDGSVLHITHASDYNPGGYPLIIGDDVTIGHQAMLHGCTIGNRVLIGMKSMIMDGAIVEDEVIVAAGATVSPGKVLESGFVYMGTPAKKVRPITEKERSFFTYGAGNYVRLKDKHLAEGYDRLTSVRTYQGISPKLGERVFVDRSSVIIGDVELGDDCSVWPLAVIRGDMHHIRIGARTSVQDGSVLHITHASDYNPGGYPLIIGDDVTIGHQAMLHGCTIGNRVLIGMKSMIMDGAIVEDEVIVAAGATVSPGKVLESGFVYMGTPAKKVRPITEKERSFFTYGAGNYVRLKDKHLAEGYDRLTSVRTYQGISPKLGERVFVDRSSVIIGDVELGDDCSVWPLAVIRGDMHHIRIGARTSVQDGSVLHITHASDYNPGGYPLIIGDDVTIGHQAMLHGCTIGNRVLIGMKSMIMDGAIVEDEVIVAAGATVSPGKVLESGFVYMGTPAKKVRPITEKERSFFTYGAGNNYVRLKDKHLAEGYDR

CATH classification: 2.160.10.10

Foldseek 3Di:
DQWEADPNATEAEEALEAEFQQHHEYGQEYAYALEYEEHHEYAYQHQHHEYEEYLEYAYAQEYAEWFHDDPVHHPTAYHAYYELEYAAHNEYEYREYEEYLEYHAHCEYEYHQEYEYHQEYEHHNEYDDHNHYHDHQFYWYDDPTDTDGGDDPVSSVCSNVVSVVSSVVSSVVVVVVRRD/DQQWEAAPNATEAEEALEEEFQQHHEYGQEYEEALEYEEHHEYHYQHQHHAYEYELEYHYAQEYAEWFHDDPVHHPTAYHAYYYLEYAEHNEYEYREHYYALEYHAHCEYEYHLEYEYHQEYEYHNEYDDHNHYHDHQFYWYDVPTDTDGGDDPVSSVVSNVVSVVSSVVSVVVVVVVSRD/DQQWEAAPNATEAEEAPEAEFQQHHEYGQEYEYALEYEEHQEYHYQHQHHYYEEELEYAYAQEYAEWFHADPVHHPTAYHAYYYLEYAAANEYEYSEHYYALEYHAHCEYEYHLEYEYHQEYEHHNEYDDHNHYHDHQFYWYHVPTDTDGGDDPVSSVCSNVVSVVVSVVSVVVVVVVSRD

B-factor: mean 12.04, std 7.43, range [1.29, 72.83]